Protein AF-B3SFD5-F1 (afdb_monomer_lite)

Foldseek 3Di:
DPPPDDDLVVVQVVCLLDLVSLLLLQLLLVPDPQPPDLDQDLASSVSDVSCDDVVVVVSVVVPVLPDDDQPDDLVLQLQLQLQLQLQLLQCVDPPFDDHSRSSSVLSNLLCVCVRPVHDSLVSPVSGSHDPQSVCCNPVCDDPSSLSSVLLVCVVVVVLVVNVVSCVVRVHDSVSSNVSSVVSSVVSVVSSVVVVVCVVCCVVVVVVPPPPQDPLSVLLVLLLLLLVVCVVPFDAEEEEQAQALLSLVNVVSQPVSDPPDDRPYAYEYLCLVDDDPLSVVVVVCVCVVRVGHYHYWFQPVCVVVVPDCVPPNPPVSCCRSPVVRVQVVCVVRVHQEYEDSDEQQPDVVSVPPDQKFKAALSRDGDPVPDDDCDSSDDDSDDDPSIHIYGHSNHVPDPVSSVVCCVVVVGDHRCVVPDDPDD

Organism: Trichoplax adhaerens (NCBI:txid10228)

Structure (mmCIF, N/CA/C/O backbone):
data_AF-B3SFD5-F1
#
_entry.id   AF-B3SFD5-F1
#
loop_
_atom_site.group_PDB
_atom_site.id
_atom_site.type_symbol
_atom_site.label_atom_id
_atom_site.label_alt_id
_atom_site.label_comp_id
_atom_site.label_asym_id
_atom_site.label_entity_id
_atom_site.label_seq_id
_atom_site.pdbx_PDB_ins_code
_atom_site.Cartn_x
_atom_site.Cartn_y
_atom_site.Cartn_z
_atom_site.occupancy
_atom_site.B_iso_or_equiv
_atom_site.auth_seq_id
_atom_site.auth_comp_id
_atom_site.auth_asym_id
_atom_site.auth_atom_id
_atom_site.pdbx_PDB_model_num
ATOM 1 N N . MET A 1 1 ? 2.241 -30.646 14.252 1.00 36.03 1 MET A N 1
ATOM 2 C CA . MET A 1 1 ? 1.711 -30.114 15.526 1.00 36.03 1 MET A CA 1
ATOM 3 C C . MET A 1 1 ? 0.442 -29.367 15.177 1.00 36.03 1 MET A C 1
ATOM 5 O O . MET A 1 1 ? 0.505 -28.561 14.260 1.00 36.03 1 MET A O 1
ATOM 9 N N . ALA A 1 2 ? -0.698 -29.698 15.786 1.00 34.53 2 ALA A N 1
ATOM 10 C CA . ALA A 1 2 ? -1.913 -28.910 15.584 1.00 34.53 2 ALA A CA 1
ATOM 11 C C . ALA A 1 2 ? -1.623 -27.478 16.059 1.00 34.53 2 ALA A C 1
ATOM 13 O O . ALA A 1 2 ? -1.150 -27.308 17.182 1.00 34.53 2 ALA A O 1
ATOM 14 N N . GLU A 1 3 ? -1.797 -26.483 15.187 1.00 42.31 3 GL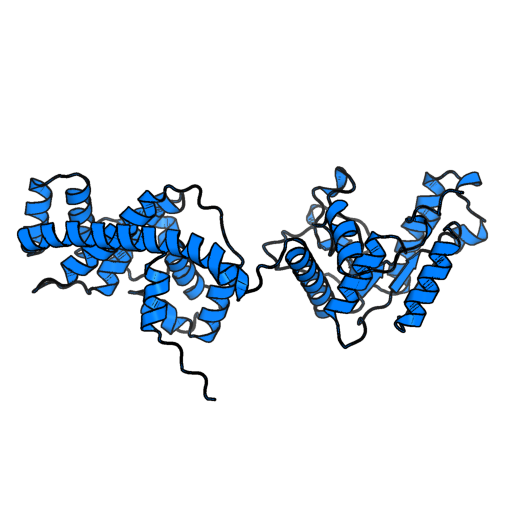U A N 1
ATOM 15 C CA . GLU A 1 3 ? -1.693 -25.078 15.587 1.00 42.31 3 GLU A CA 1
ATOM 16 C C . GLU A 1 3 ? -2.731 -24.827 16.687 1.00 42.31 3 GLU A C 1
ATOM 18 O O . GLU A 1 3 ? -3.916 -25.088 16.482 1.00 42.31 3 GLU A O 1
ATOM 23 N N . GLU A 1 4 ? -2.289 -24.377 17.865 1.00 54.84 4 GLU A N 1
ATOM 24 C CA . GLU A 1 4 ? -3.201 -23.972 18.936 1.00 54.84 4 GLU A CA 1
ATOM 25 C C . GLU A 1 4 ? -4.154 -22.895 18.407 1.00 54.84 4 GLU A C 1
ATOM 27 O O . GLU A 1 4 ? -3.719 -21.866 17.876 1.00 54.84 4 GLU A O 1
ATOM 32 N N . GLU A 1 5 ? -5.461 -23.130 18.544 1.00 55.16 5 GLU A N 1
ATOM 33 C CA . GLU A 1 5 ? -6.458 -22.161 18.108 1.00 55.16 5 GLU A CA 1
ATOM 34 C C . GLU A 1 5 ? -6.262 -20.816 18.834 1.00 55.16 5 GLU A C 1
ATOM 36 O O . GLU A 1 5 ? -6.089 -20.775 20.060 1.00 55.16 5 GLU A O 1
ATOM 41 N N . PRO A 1 6 ? -6.301 -19.683 18.112 1.00 64.62 6 PRO A N 1
ATOM 42 C CA . PRO A 1 6 ? -6.039 -18.384 18.715 1.00 64.62 6 PRO A CA 1
ATOM 43 C C . PRO A 1 6 ? -7.095 -18.013 19.763 1.00 64.62 6 PRO A C 1
ATOM 45 O O . PRO A 1 6 ? -8.298 -18.025 19.505 1.00 64.62 6 PRO A O 1
ATOM 48 N N . ASN A 1 7 ? -6.647 -17.606 20.953 1.00 77.69 7 ASN A N 1
ATOM 49 C CA . ASN A 1 7 ? -7.546 -17.215 22.037 1.00 77.69 7 ASN A CA 1
ATOM 50 C C . ASN A 1 7 ? -8.228 -15.867 21.737 1.00 77.69 7 ASN A C 1
ATOM 52 O O . ASN A 1 7 ? -7.632 -14.803 21.924 1.00 77.69 7 ASN A O 1
ATOM 56 N N . ILE A 1 8 ? -9.502 -15.919 21.337 1.00 73.81 8 ILE A N 1
ATOM 57 C CA . ILE A 1 8 ? -10.314 -14.746 20.975 1.00 73.81 8 ILE A CA 1
ATOM 58 C C . ILE A 1 8 ? -10.314 -13.684 22.079 1.00 73.81 8 ILE A C 1
ATOM 60 O O . ILE A 1 8 ? -10.147 -12.510 21.776 1.00 73.81 8 ILE A O 1
ATOM 64 N N . ASN A 1 9 ? -10.405 -14.064 23.359 1.00 70.81 9 ASN A N 1
ATOM 65 C CA . ASN A 1 9 ? -10.431 -13.091 24.457 1.00 70.81 9 ASN A CA 1
ATOM 66 C C . ASN A 1 9 ? -9.098 -12.331 24.595 1.00 70.81 9 ASN A C 1
ATOM 68 O O . ASN A 1 9 ? -9.096 -11.152 24.945 1.00 70.81 9 ASN A O 1
ATOM 72 N N . LYS A 1 10 ? -7.956 -12.980 24.316 1.00 71.44 10 LYS A N 1
ATOM 73 C CA . LYS A 1 10 ? -6.652 -12.292 24.274 1.00 71.44 10 LYS A CA 1
ATOM 74 C C . LYS A 1 10 ? -6.577 -11.316 23.099 1.00 71.44 10 LYS A C 1
ATOM 76 O O . LYS A 1 10 ? -5.997 -10.246 23.253 1.00 71.44 10 LYS A O 1
ATOM 81 N N . ILE A 1 11 ? -7.173 -11.668 21.959 1.00 72.44 11 ILE A N 1
ATOM 82 C CA . ILE A 1 11 ? -7.193 -10.812 20.769 1.00 72.44 11 ILE A CA 1
ATOM 83 C C . ILE A 1 11 ? -8.120 -9.612 20.976 1.00 72.44 11 ILE A C 1
ATOM 85 O O . ILE A 1 11 ? -7.712 -8.491 20.698 1.00 72.44 11 ILE A O 1
ATOM 89 N N . THR A 1 12 ? -9.315 -9.810 21.541 1.00 72.50 12 THR A N 1
ATOM 90 C CA . THR A 1 12 ? -10.238 -8.719 21.898 1.00 72.50 12 THR A CA 1
ATOM 91 C C . THR A 1 12 ? -9.541 -7.671 22.762 1.00 72.50 12 THR A C 1
ATOM 93 O O . THR A 1 12 ? -9.537 -6.497 22.405 1.00 72.50 12 THR A O 1
ATOM 96 N N . ARG A 1 13 ? -8.831 -8.107 23.811 1.00 68.69 13 ARG A N 1
ATOM 97 C CA . ARG A 1 13 ? -8.058 -7.207 24.679 1.00 68.69 13 ARG A CA 1
ATOM 98 C C . ARG A 1 13 ? -6.981 -6.418 23.938 1.00 68.69 13 ARG A C 1
ATOM 100 O O . ARG A 1 13 ? -6.662 -5.317 24.358 1.00 68.69 13 ARG A O 1
ATOM 107 N N . ALA A 1 14 ? -6.392 -6.971 22.877 1.00 69.75 14 ALA A N 1
ATOM 108 C CA . ALA A 1 14 ? -5.379 -6.267 22.093 1.00 69.75 14 ALA A CA 1
ATOM 109 C C . ALA A 1 14 ? -5.982 -5.111 21.280 1.00 69.75 14 ALA A C 1
ATOM 111 O O . ALA A 1 14 ? -5.352 -4.065 21.164 1.00 69.75 14 ALA A O 1
ATOM 112 N N . PHE A 1 15 ? -7.204 -5.278 20.765 1.00 69.94 15 PHE A N 1
ATOM 113 C CA . PHE A 1 15 ? -7.929 -4.212 20.070 1.00 69.94 15 PHE A CA 1
ATOM 114 C C . PHE A 1 15 ? -8.454 -3.145 21.027 1.00 69.94 15 PHE A C 1
ATOM 116 O O . PHE A 1 15 ? -8.359 -1.963 20.720 1.00 69.94 15 PHE A O 1
ATOM 123 N N . GLU A 1 16 ? -8.925 -3.541 22.209 1.00 67.62 16 GLU A N 1
ATOM 124 C CA . GLU A 1 16 ? -9.436 -2.623 23.239 1.00 67.62 16 GLU A CA 1
ATOM 125 C C . GLU A 1 16 ? -8.374 -1.653 23.789 1.00 67.62 16 GLU A C 1
ATOM 127 O O . GLU A 1 16 ? -8.730 -0.654 24.404 1.00 67.62 16 GLU A O 1
ATOM 132 N N . ILE A 1 17 ? -7.082 -1.926 23.572 1.00 65.75 17 ILE A N 1
ATOM 133 C CA . ILE A 1 17 ? -5.972 -1.049 23.984 1.00 65.75 17 ILE A CA 1
ATOM 134 C C . ILE A 1 17 ? -5.769 0.119 23.001 1.00 65.75 17 ILE A C 1
ATOM 136 O O . ILE A 1 17 ? -5.216 1.146 23.387 1.00 65.75 17 ILE A O 1
ATOM 140 N N . ASP A 1 18 ? -6.216 -0.009 21.748 1.00 69.75 18 ASP A N 1
ATOM 141 C CA . ASP A 1 18 ? -6.012 0.998 20.704 1.00 69.75 18 ASP A CA 1
ATOM 142 C C . ASP A 1 18 ? -7.349 1.377 20.046 1.00 69.75 18 ASP A C 1
ATOM 144 O O . ASP A 1 18 ? -7.973 0.604 19.310 1.00 69.75 18 ASP A O 1
ATOM 148 N N . VAL A 1 19 ? -7.779 2.613 20.302 1.00 66.25 19 VAL A N 1
ATOM 149 C CA . VAL A 1 19 ? -9.047 3.170 19.808 1.00 66.25 19 VAL A CA 1
ATOM 150 C C . VAL A 1 19 ? -9.091 3.210 18.278 1.00 66.25 19 VAL A C 1
ATOM 152 O O . VAL A 1 19 ? -10.126 2.921 17.678 1.00 66.25 19 VAL A O 1
ATOM 155 N N . ASN A 1 20 ? -7.969 3.523 17.625 1.00 67.38 20 ASN A N 1
ATOM 156 C CA . ASN A 1 20 ? -7.878 3.617 16.169 1.00 67.38 20 ASN A CA 1
ATOM 157 C C . ASN A 1 20 ? -8.004 2.229 15.528 1.00 67.38 20 ASN A C 1
ATOM 159 O O . ASN A 1 20 ? -8.721 2.049 14.542 1.00 67.38 20 ASN A O 1
ATOM 163 N N . MET A 1 21 ? -7.350 1.229 16.120 1.00 71.81 21 MET A N 1
ATOM 164 C CA . MET A 1 21 ? -7.485 -0.172 15.717 1.00 71.81 21 MET A CA 1
ATOM 165 C C . MET A 1 21 ? -8.912 -0.684 15.932 1.00 71.81 21 MET A C 1
ATOM 167 O O . MET A 1 21 ? -9.460 -1.333 15.042 1.00 71.81 21 MET A O 1
ATOM 171 N N . SER A 1 22 ? -9.533 -0.354 17.069 1.00 70.06 22 SER A N 1
ATOM 172 C CA . SER A 1 22 ? -10.930 -0.692 17.366 1.00 70.06 22 SER A CA 1
ATOM 173 C C . SER A 1 22 ? -11.902 -0.075 16.358 1.00 70.06 22 SER A C 1
ATOM 175 O O . SER A 1 22 ? -12.746 -0.776 15.801 1.00 70.06 22 SER A O 1
ATOM 177 N N . PHE A 1 23 ? -11.754 1.215 16.049 1.00 69.19 23 PHE A N 1
ATOM 178 C CA . PHE A 1 23 ? -12.577 1.898 15.050 1.00 69.19 23 PHE A CA 1
ATOM 179 C C . PHE A 1 23 ? -12.425 1.275 13.657 1.00 69.19 23 PHE A C 1
ATOM 181 O O . PHE A 1 23 ? -13.413 0.979 12.981 1.00 69.19 23 PHE A O 1
ATOM 188 N N . LYS A 1 24 ? -11.186 1.021 13.223 1.00 74.06 24 LYS A N 1
ATOM 189 C CA . LYS A 1 24 ? -10.922 0.414 11.914 1.00 74.06 24 LYS A CA 1
ATOM 190 C C . LYS A 1 24 ? -11.427 -1.024 11.832 1.00 74.06 24 LYS A C 1
ATOM 192 O O . LYS A 1 24 ? -11.899 -1.412 10.769 1.00 74.06 24 LYS A O 1
ATOM 197 N N . LEU A 1 25 ? -11.392 -1.778 12.932 1.00 77.88 25 LEU A N 1
ATOM 198 C CA . LEU A 1 25 ? -11.943 -3.132 13.013 1.00 77.88 25 LEU A CA 1
ATOM 199 C C . LEU A 1 25 ? -13.455 -3.111 12.791 1.00 77.88 25 LEU A C 1
ATOM 201 O O . LEU A 1 25 ? -13.970 -3.882 11.985 1.00 77.88 25 LEU A O 1
ATOM 205 N N . LEU A 1 26 ? -14.153 -2.195 13.466 1.00 73.19 26 LEU A N 1
ATOM 206 C CA . LEU A 1 26 ? -15.598 -2.018 13.323 1.00 73.19 26 LEU A CA 1
ATOM 207 C C . LEU A 1 26 ? -15.975 -1.601 11.895 1.00 73.19 26 LEU A C 1
ATOM 209 O O . LEU A 1 26 ? -16.904 -2.158 11.316 1.00 73.19 26 LEU A O 1
ATOM 213 N N . LYS A 1 27 ? -15.208 -0.688 11.289 1.00 72.00 27 LYS A N 1
ATOM 214 C CA . LYS A 1 27 ? -15.386 -0.300 9.883 1.00 72.00 27 LYS A CA 1
ATOM 215 C C . LYS A 1 27 ? -15.110 -1.460 8.921 1.00 72.00 27 LYS A C 1
ATOM 217 O O . LYS A 1 27 ? -15.817 -1.629 7.931 1.00 72.00 27 LYS A O 1
ATOM 222 N N . TYR A 1 28 ? -14.083 -2.263 9.194 1.00 71.12 28 TYR A N 1
ATOM 223 C CA . TYR A 1 28 ? -13.723 -3.410 8.364 1.00 71.12 28 TYR A CA 1
ATOM 224 C C . TYR A 1 28 ? -14.789 -4.506 8.414 1.00 71.12 28 TYR A C 1
ATOM 226 O O . TYR A 1 28 ? -15.151 -5.049 7.370 1.00 71.12 28 TYR A O 1
ATOM 234 N N . ALA A 1 29 ? -15.376 -4.747 9.589 1.00 69.06 29 ALA A N 1
ATOM 235 C CA . ALA A 1 29 ? -16.509 -5.656 9.753 1.00 69.06 29 ALA A CA 1
ATOM 236 C C . ALA A 1 29 ? -17.723 -5.279 8.879 1.00 69.06 29 ALA A C 1
ATOM 238 O O . ALA A 1 29 ? -18.513 -6.149 8.524 1.00 69.06 29 ALA A O 1
ATOM 239 N N . GLN A 1 30 ? -17.837 -4.011 8.469 1.00 62.59 30 GLN A N 1
ATOM 240 C CA . GLN A 1 30 ? -18.889 -3.507 7.581 1.00 62.59 30 GLN A CA 1
ATOM 241 C C . GLN A 1 30 ? -18.529 -3.585 6.080 1.00 62.59 30 GLN A C 1
ATOM 243 O O . GLN A 1 30 ? -19.406 -3.490 5.219 1.00 62.59 30 GLN A O 1
ATOM 248 N N . SER A 1 31 ? -17.253 -3.761 5.719 1.00 58.38 31 SER A N 1
ATOM 249 C C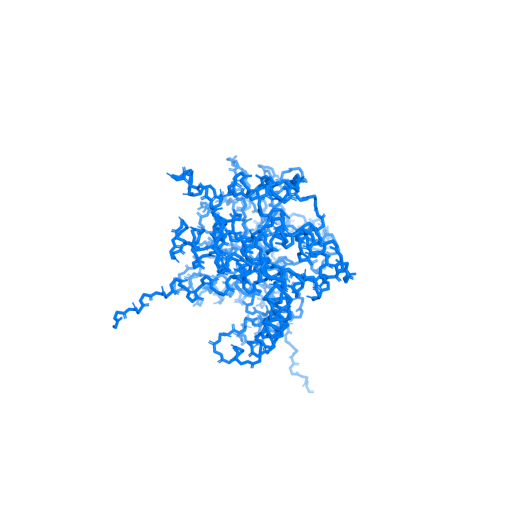A . SER A 1 31 ? -16.802 -3.687 4.322 1.00 58.38 31 SER A CA 1
ATOM 250 C C . SER A 1 31 ? -17.098 -4.956 3.495 1.00 58.38 31 SER A C 1
ATOM 252 O O . SER A 1 31 ? -16.297 -5.876 3.408 1.00 58.38 31 SER A O 1
ATOM 254 N N . SER A 1 32 ? -18.267 -4.966 2.842 1.00 45.06 32 SER A N 1
ATOM 255 C CA . SER A 1 32 ? -18.718 -5.684 1.619 1.00 45.06 32 SER A CA 1
ATOM 256 C C . SER A 1 32 ? -18.508 -7.200 1.406 1.00 45.06 32 SER A C 1
ATOM 258 O O . SER A 1 32 ? -19.175 -7.749 0.534 1.00 45.06 32 SER A O 1
ATOM 260 N N . LEU A 1 33 ? -17.706 -7.923 2.194 1.00 45.81 33 LEU A N 1
ATOM 261 C CA . LEU A 1 33 ? -17.631 -9.398 2.141 1.00 45.81 33 LEU A CA 1
ATOM 262 C C . LEU A 1 33 ? -18.583 -10.085 3.144 1.00 45.81 33 LEU A C 1
ATOM 264 O O . LEU A 1 33 ? -18.851 -11.279 3.026 1.00 45.81 33 LEU A O 1
ATOM 268 N N . PHE A 1 34 ? -19.145 -9.322 4.092 1.00 51.09 34 PHE A N 1
ATOM 269 C CA . PHE A 1 34 ? -19.838 -9.834 5.285 1.00 51.09 34 PHE A CA 1
ATOM 270 C C . PHE A 1 34 ? -21.301 -9.404 5.449 1.00 51.09 34 PHE A C 1
ATOM 272 O O . PHE A 1 34 ? -21.899 -9.641 6.497 1.00 51.09 34 PHE A O 1
ATOM 279 N N . ASN A 1 35 ? -21.943 -8.888 4.396 1.00 46.59 35 ASN A N 1
ATOM 280 C CA . ASN A 1 35 ? -23.381 -8.558 4.389 1.00 46.59 35 ASN A CA 1
ATOM 281 C C . ASN A 1 35 ? -24.331 -9.768 4.594 1.00 46.59 35 ASN A C 1
ATOM 283 O O . ASN A 1 35 ? -25.529 -9.663 4.342 1.00 46.59 35 ASN A O 1
ATOM 287 N N . ARG A 1 36 ? -23.837 -10.934 5.035 1.00 48.34 36 ARG A N 1
ATOM 288 C CA . ARG A 1 36 ? -24.657 -12.120 5.326 1.00 48.34 36 ARG A CA 1
ATOM 289 C C . ARG A 1 36 ? -25.304 -12.109 6.713 1.00 48.34 36 ARG A C 1
ATOM 291 O O . ARG A 1 36 ? -26.239 -12.873 6.923 1.00 48.34 36 ARG A O 1
ATOM 298 N N . THR A 1 37 ? -24.886 -11.233 7.624 1.00 46.75 37 THR A N 1
ATOM 299 C CA . THR A 1 37 ? -25.518 -11.085 8.945 1.00 46.75 37 THR A CA 1
ATOM 300 C C . THR A 1 37 ? -25.711 -9.610 9.269 1.00 46.75 37 THR A C 1
ATOM 302 O O . THR A 1 37 ? -24.750 -8.912 9.567 1.00 46.75 37 THR A O 1
ATOM 305 N N . GLN A 1 38 ? -26.965 -9.150 9.258 1.00 51.75 38 GLN A N 1
ATOM 306 C CA . GLN A 1 38 ? -27.419 -7.856 9.796 1.00 51.75 38 GLN A CA 1
ATOM 307 C C . GLN A 1 38 ? -27.277 -7.782 11.335 1.00 51.75 38 GLN A C 1
ATOM 309 O O . GLN A 1 38 ? -28.166 -7.289 12.021 1.00 51.75 38 GLN A O 1
ATOM 314 N N . GLN A 1 39 ? -26.226 -8.361 11.917 1.00 56.78 39 GLN A N 1
ATOM 315 C CA . GLN A 1 39 ? -26.063 -8.365 13.365 1.00 56.78 39 GLN A CA 1
ATOM 316 C C . GLN A 1 39 ? -25.435 -7.048 13.805 1.00 56.78 39 GLN A C 1
ATOM 318 O O . GLN A 1 39 ? -24.292 -6.748 13.466 1.00 56.78 39 GLN A O 1
ATOM 323 N N . GLU A 1 40 ? -26.207 -6.269 14.557 1.00 65.00 40 GLU A N 1
ATOM 324 C CA . GLU A 1 40 ? -25.713 -5.093 15.262 1.00 65.00 40 GLU A CA 1
ATOM 325 C C . GLU A 1 40 ? -24.570 -5.495 16.199 1.00 65.00 40 GLU A C 1
ATOM 327 O O . GLU A 1 40 ? -24.668 -6.467 16.954 1.00 65.00 40 GLU A O 1
ATOM 332 N N . ILE A 1 41 ? -23.470 -4.747 16.144 1.00 74.38 41 ILE A N 1
ATOM 333 C CA . ILE A 1 41 ? -22.309 -4.964 16.998 1.00 74.38 41 ILE A CA 1
ATOM 334 C C . ILE A 1 41 ? -22.464 -4.089 18.241 1.00 74.38 41 ILE A C 1
ATOM 336 O O . ILE A 1 41 ? -22.437 -2.859 18.183 1.00 74.38 41 ILE A O 1
ATOM 340 N N . SER A 1 42 ? -22.601 -4.743 19.389 1.00 74.38 42 SER A N 1
ATOM 341 C CA . SER A 1 42 ? -22.639 -4.117 20.712 1.00 74.38 42 SER A CA 1
ATOM 342 C C . SER A 1 42 ? -21.271 -4.149 21.405 1.00 74.38 42 SER A C 1
ATOM 344 O O . SER A 1 42 ? -21.049 -3.409 22.357 1.00 74.38 42 SER A O 1
ATOM 346 N N . ASN A 1 43 ? -20.328 -4.990 20.949 1.00 79.19 43 ASN A N 1
ATOM 347 C CA . ASN A 1 43 ? -18.978 -5.082 21.519 1.00 79.19 43 ASN A CA 1
ATOM 348 C C . ASN A 1 43 ? -17.893 -5.538 20.517 1.00 79.19 43 ASN A C 1
ATOM 350 O O . ASN A 1 43 ? -18.171 -6.188 19.512 1.00 79.19 43 ASN A O 1
ATOM 354 N N . ILE A 1 44 ? -16.619 -5.254 20.823 1.00 78.62 44 ILE A N 1
ATOM 355 C CA . ILE A 1 44 ? -15.460 -5.601 19.971 1.00 78.62 44 ILE A CA 1
ATOM 356 C C . ILE A 1 44 ? -15.351 -7.111 19.717 1.00 78.62 44 ILE A C 1
ATOM 358 O O . ILE A 1 44 ? -14.959 -7.544 18.633 1.00 78.62 44 ILE A O 1
ATOM 362 N N . LYS A 1 45 ? -15.733 -7.940 20.692 1.00 81.00 45 LYS A N 1
ATOM 363 C CA . LYS A 1 45 ? -15.714 -9.398 20.539 1.00 81.00 45 LYS A CA 1
ATOM 364 C C . LYS A 1 45 ? -16.680 -9.866 19.450 1.00 81.00 45 LYS A C 1
ATOM 366 O O . LYS A 1 45 ? -16.300 -10.719 18.656 1.00 81.00 45 LYS A O 1
ATOM 371 N N . GLN A 1 46 ? -17.882 -9.296 19.374 1.00 75.94 46 GLN A N 1
ATOM 372 C CA . GLN A 1 46 ? -18.836 -9.575 18.298 1.00 75.94 46 GLN A CA 1
ATOM 373 C C . GLN A 1 46 ? -18.272 -9.170 16.936 1.00 75.94 46 GLN A C 1
ATOM 375 O O . GLN A 1 46 ? -18.408 -9.946 15.999 1.00 75.94 46 GLN A O 1
ATOM 380 N N . ALA A 1 47 ? -17.563 -8.039 16.836 1.00 75.31 47 ALA A N 1
ATOM 381 C CA . ALA A 1 47 ? -16.890 -7.650 15.594 1.00 75.31 47 ALA A CA 1
ATOM 382 C C . ALA A 1 47 ? -15.857 -8.697 15.147 1.00 75.31 47 ALA A C 1
ATOM 384 O O . ALA A 1 47 ? -15.863 -9.120 13.995 1.00 75.31 47 ALA A O 1
ATOM 385 N N . ILE A 1 48 ? -15.010 -9.167 16.071 1.00 77.19 48 ILE A N 1
ATOM 386 C CA . ILE A 1 48 ? -13.989 -10.197 15.804 1.00 77.19 48 ILE A CA 1
ATOM 387 C C . ILE A 1 48 ? -14.629 -11.524 15.381 1.00 77.19 48 ILE A C 1
ATOM 389 O O . ILE A 1 48 ? -14.147 -12.184 14.461 1.00 77.19 48 ILE A O 1
ATOM 393 N N . VAL A 1 49 ? -15.706 -11.925 16.056 1.00 77.12 49 VAL A N 1
ATOM 394 C CA . VAL A 1 49 ? -16.432 -13.161 15.740 1.00 77.12 49 VAL A CA 1
ATOM 395 C C . VAL A 1 49 ? -17.131 -13.052 14.384 1.00 77.12 49 VAL A C 1
ATOM 397 O O . VAL A 1 49 ? -17.062 -13.999 13.608 1.00 77.12 49 VAL A O 1
ATOM 400 N N . ALA A 1 50 ? -17.741 -11.904 14.077 1.00 71.38 50 ALA A N 1
ATOM 401 C CA . ALA A 1 50 ? -18.455 -11.665 12.825 1.00 71.38 50 ALA A CA 1
ATOM 402 C C . ALA A 1 50 ? -17.535 -11.732 11.597 1.00 71.38 50 ALA A C 1
ATOM 404 O O . ALA A 1 50 ? -17.924 -12.299 10.578 1.00 71.38 50 ALA A O 1
ATOM 405 N N . ILE A 1 51 ? -16.309 -11.206 11.696 1.00 70.38 51 ILE A N 1
ATOM 406 C CA . ILE A 1 51 ? -15.327 -11.295 10.602 1.00 70.38 51 ILE A CA 1
ATOM 407 C C . ILE A 1 51 ? -14.603 -12.649 10.556 1.00 70.38 51 ILE A C 1
ATOM 409 O O . ILE A 1 51 ? -14.127 -13.073 9.506 1.00 70.38 51 ILE A O 1
ATOM 413 N N . GLY A 1 52 ? -14.501 -13.351 11.685 1.00 69.88 52 GLY A N 1
ATOM 414 C CA . GLY A 1 52 ? -13.777 -14.615 11.785 1.00 69.88 52 GLY A CA 1
ATOM 415 C C . GLY A 1 52 ? -12.247 -14.469 11.760 1.00 69.88 52 GLY A C 1
ATOM 416 O O . GLY A 1 52 ? -11.671 -13.455 11.367 1.00 69.88 52 GLY A O 1
ATOM 417 N N . LEU A 1 53 ? -11.553 -15.522 12.202 1.00 65.00 53 LEU A N 1
ATOM 418 C CA . LEU A 1 53 ? -10.101 -15.515 12.438 1.00 65.00 53 LEU A CA 1
ATOM 419 C C . LEU A 1 53 ? -9.254 -15.262 11.180 1.00 65.00 53 LEU A C 1
ATOM 421 O O . LEU A 1 53 ? -8.195 -14.642 11.270 1.00 65.00 53 LEU A O 1
ATOM 425 N N . GLN A 1 54 ? -9.701 -15.734 10.016 1.00 59.56 54 GLN A N 1
ATOM 426 C CA . GLN A 1 54 ? -8.964 -15.575 8.762 1.00 59.56 54 GLN A CA 1
ATOM 427 C C . GLN A 1 54 ? -8.976 -14.121 8.275 1.00 59.56 54 GLN A C 1
ATOM 429 O O . GLN A 1 54 ? -7.922 -13.579 7.934 1.00 59.56 54 GLN A O 1
ATOM 434 N N . GLU A 1 55 ? -10.134 -13.462 8.307 1.00 59.66 55 GLU A N 1
ATOM 435 C CA . GLU A 1 55 ? -10.237 -12.054 7.914 1.00 59.66 55 GLU A CA 1
ATOM 436 C C . GLU A 1 55 ? -9.716 -11.122 9.006 1.00 59.66 55 GLU A C 1
ATOM 438 O O . GLU A 1 55 ? -9.134 -10.093 8.688 1.00 59.66 55 GLU A O 1
ATOM 443 N N . LEU A 1 56 ? -9.781 -11.513 10.282 1.00 66.50 56 LEU A N 1
ATOM 444 C CA . LEU A 1 56 ? -9.075 -10.809 11.352 1.00 66.50 56 LEU A CA 1
ATOM 445 C C . LEU A 1 56 ? -7.560 -10.777 11.111 1.00 66.50 56 LEU A C 1
ATOM 447 O O . LEU A 1 56 ? -6.936 -9.735 11.291 1.00 66.50 56 LEU A O 1
ATOM 451 N N . ARG A 1 57 ? -6.957 -11.895 10.675 1.00 59.56 57 ARG A N 1
ATOM 452 C CA . ARG A 1 57 ? -5.531 -11.932 10.306 1.00 59.56 57 ARG A CA 1
ATOM 453 C C . ARG A 1 57 ? -5.241 -10.972 9.149 1.00 59.56 57 ARG A C 1
ATOM 455 O O . ARG A 1 57 ? -4.293 -10.200 9.246 1.00 59.56 57 ARG A O 1
ATOM 462 N N . ARG A 1 58 ? -6.078 -10.959 8.104 1.00 54.06 58 ARG A N 1
ATOM 463 C CA . ARG A 1 58 ? -5.944 -10.021 6.971 1.00 54.06 58 ARG A CA 1
ATOM 464 C C . ARG A 1 58 ? -6.107 -8.569 7.400 1.00 54.06 58 ARG A C 1
ATOM 466 O O . ARG A 1 58 ? -5.308 -7.733 6.994 1.00 54.06 58 ARG A O 1
ATOM 473 N N . PHE A 1 59 ? -7.082 -8.283 8.254 1.00 61.47 59 PHE A N 1
ATOM 474 C CA . PHE A 1 59 ? -7.309 -6.965 8.826 1.00 61.47 59 PHE A CA 1
ATOM 475 C C . PHE A 1 59 ? -6.103 -6.489 9.636 1.00 61.47 59 PHE A C 1
ATOM 477 O O . PHE A 1 59 ? -5.612 -5.391 9.405 1.00 61.47 59 PHE A O 1
ATOM 484 N N . VAL A 1 60 ? -5.566 -7.326 10.527 1.00 55.66 60 VAL A N 1
ATOM 485 C CA . VAL A 1 60 ? -4.344 -7.011 11.280 1.00 55.66 60 VAL A CA 1
ATOM 486 C C . VAL A 1 60 ? -3.178 -6.745 10.321 1.00 55.66 60 VAL A C 1
ATOM 488 O O . VAL A 1 60 ? -2.495 -5.738 10.472 1.00 55.66 60 VAL A O 1
ATOM 491 N N . SER A 1 61 ? -2.977 -7.567 9.287 1.00 45.34 61 SER A N 1
ATOM 492 C CA . SER A 1 61 ? -1.938 -7.332 8.270 1.00 45.34 61 SER A CA 1
ATOM 493 C C . SER A 1 61 ? -2.134 -6.017 7.493 1.00 45.34 61 SER A C 1
ATOM 495 O O . SER A 1 61 ? -1.175 -5.275 7.281 1.00 45.34 61 SER A O 1
ATOM 497 N N . LEU A 1 62 ? -3.372 -5.677 7.125 1.00 46.84 62 LEU A N 1
ATOM 498 C CA . LEU A 1 62 ? -3.755 -4.391 6.522 1.00 46.84 62 LEU A CA 1
ATOM 499 C C . LEU A 1 62 ? -3.499 -3.210 7.471 1.00 46.84 62 LEU A C 1
ATOM 501 O O . LEU A 1 62 ? -3.059 -2.145 7.056 1.00 46.84 62 LEU A O 1
ATOM 505 N N . MET A 1 63 ? -3.722 -3.403 8.765 1.00 51.09 63 MET A N 1
ATOM 506 C CA . MET A 1 63 ? -3.480 -2.393 9.788 1.00 51.09 63 MET A CA 1
ATOM 507 C C . MET A 1 63 ? -1.996 -2.135 10.043 1.00 51.09 63 MET A C 1
ATOM 509 O O . MET A 1 63 ? -1.597 -0.986 10.228 1.00 51.09 63 MET A O 1
ATOM 513 N N . PHE A 1 64 ? -1.175 -3.186 10.010 1.00 48.50 64 PHE A N 1
ATOM 514 C CA . PHE A 1 64 ? 0.280 -3.075 10.125 1.00 48.50 64 PHE A CA 1
ATOM 515 C C . PHE A 1 64 ? 0.917 -2.393 8.912 1.00 48.50 64 PHE A C 1
ATOM 517 O O . PHE A 1 64 ? 1.920 -1.702 9.067 1.00 48.50 64 PHE A O 1
ATOM 524 N N . THR A 1 65 ? 0.335 -2.559 7.722 1.00 35.91 65 THR A N 1
ATOM 525 C CA . THR A 1 65 ? 0.785 -1.876 6.498 1.00 35.91 65 THR A CA 1
ATOM 526 C C . THR A 1 65 ? 0.285 -0.430 6.428 1.00 35.91 65 THR A C 1
ATOM 528 O O . THR A 1 65 ? 0.991 0.441 5.929 1.00 35.91 65 THR A O 1
ATOM 531 N N . ALA A 1 66 ? -0.886 -0.140 7.002 1.00 34.75 66 ALA A N 1
ATOM 532 C CA . ALA A 1 66 ? -1.505 1.183 7.026 1.00 34.75 66 ALA A CA 1
ATOM 533 C C . ALA A 1 66 ? -1.123 2.045 8.250 1.00 34.75 66 ALA A C 1
ATOM 535 O O . ALA A 1 66 ? -1.970 2.785 8.757 1.00 34.75 66 ALA A O 1
ATOM 536 N N . GLN A 1 67 ? 0.115 1.970 8.758 1.00 40.06 67 GLN A N 1
ATOM 537 C CA . GLN A 1 67 ? 0.551 2.846 9.856 1.00 40.06 67 GLN A CA 1
ATOM 538 C C . GLN A 1 67 ? 0.385 4.324 9.462 1.00 40.06 67 GLN A C 1
ATOM 540 O O . GLN A 1 67 ? 1.075 4.831 8.579 1.00 40.06 67 GLN A O 1
ATOM 545 N N . PHE A 1 68 ? -0.536 5.023 10.127 1.00 41.28 68 PHE A N 1
ATOM 546 C CA . PHE A 1 68 ? -0.735 6.461 9.963 1.00 41.28 68 PHE A CA 1
ATOM 547 C C . PHE A 1 68 ? -0.005 7.221 11.069 1.00 41.28 68 PHE A C 1
ATOM 549 O O . PHE A 1 68 ? -0.029 6.816 12.231 1.00 41.28 68 PHE A O 1
ATOM 556 N N . LYS A 1 69 ? 0.589 8.359 10.693 1.00 39.59 69 LYS A N 1
ATOM 557 C CA . LYS A 1 69 ? 1.003 9.433 11.603 1.00 39.59 69 LYS A CA 1
ATOM 558 C C . LYS A 1 69 ? -0.127 9.757 12.584 1.00 39.59 69 LYS A C 1
ATOM 560 O O . LYS A 1 69 ? -1.211 10.149 12.160 1.00 39.59 69 LYS A O 1
ATOM 565 N N . THR A 1 70 ? 0.144 9.655 13.877 1.00 51.50 70 THR A N 1
ATOM 566 C CA . THR A 1 70 ? -0.708 10.200 14.937 1.00 51.50 70 THR A CA 1
ATOM 567 C C . THR A 1 70 ? -0.107 11.519 15.414 1.00 51.50 70 THR A C 1
ATOM 569 O O . THR A 1 70 ? 0.678 11.529 16.353 1.00 51.50 70 THR A O 1
ATOM 572 N N . ASP A 1 71 ? -0.482 12.636 14.784 1.00 59.19 71 ASP A N 1
ATOM 573 C CA . ASP A 1 71 ? -0.208 13.994 15.305 1.00 59.19 71 ASP A CA 1
ATOM 574 C C . ASP A 1 71 ? -1.163 14.370 16.467 1.00 59.19 71 ASP A C 1
ATOM 576 O O . ASP A 1 71 ? -1.239 15.522 16.890 1.00 59.19 71 ASP A O 1
ATOM 580 N N . LYS A 1 72 ? -1.929 13.405 16.997 1.00 69.19 72 LYS A N 1
ATOM 581 C CA . LYS A 1 72 ? -2.877 13.608 18.095 1.00 69.19 72 LYS A CA 1
ATOM 582 C C . LYS A 1 72 ? -2.191 13.445 19.453 1.00 69.19 72 LYS A C 1
ATOM 584 O O . LYS A 1 72 ? -1.402 12.513 19.614 1.00 69.19 72 LYS A O 1
ATOM 589 N N . PRO A 1 73 ? -2.509 14.297 20.446 1.00 74.56 73 PRO A N 1
ATOM 590 C CA . PRO A 1 73 ? -1.968 14.156 21.790 1.00 74.56 73 PRO A CA 1
ATOM 591 C C . PRO A 1 73 ? -2.245 12.766 22.364 1.00 74.56 73 PRO A C 1
ATOM 593 O O . PRO A 1 73 ? -3.379 12.286 22.322 1.00 74.56 73 PRO A O 1
ATOM 596 N N . HIS A 1 74 ? -1.217 12.152 22.950 1.00 68.94 74 HIS A N 1
ATOM 597 C CA . HIS A 1 74 ? -1.325 10.863 23.638 1.00 68.94 74 HIS A CA 1
ATOM 598 C C . HIS A 1 74 ? -2.439 10.865 24.698 1.00 68.94 74 HIS A C 1
ATOM 600 O O . HIS A 1 74 ? -3.168 9.883 24.838 1.00 68.94 74 HIS A O 1
ATOM 606 N N . GLU A 1 75 ? -2.636 12.012 25.350 1.00 80.31 75 GLU A N 1
ATOM 607 C CA . GLU A 1 75 ? -3.663 12.231 26.367 1.00 80.31 75 GLU A CA 1
ATOM 608 C C . GLU A 1 75 ? -5.085 11.931 25.872 1.00 80.31 75 GLU A C 1
ATOM 610 O O . GLU A 1 75 ? -5.893 11.399 26.623 1.00 80.31 75 GLU A O 1
ATOM 615 N N . LEU A 1 76 ? -5.395 12.153 24.587 1.00 78.56 76 LEU A N 1
ATOM 616 C CA . LEU A 1 76 ? -6.712 11.797 24.037 1.00 78.56 76 LEU A CA 1
ATOM 617 C C . LEU A 1 76 ? -6.970 10.284 24.086 1.00 78.56 76 LEU A C 1
ATOM 619 O O . LEU A 1 76 ? -8.106 9.850 24.278 1.00 78.56 76 LEU A O 1
ATOM 623 N N . THR A 1 77 ? -5.916 9.478 23.943 1.00 73.69 77 THR A N 1
ATOM 624 C CA . THR A 1 77 ? -6.007 8.014 24.046 1.00 73.69 77 THR A CA 1
ATOM 625 C C . THR A 1 77 ? -6.183 7.588 25.500 1.00 73.69 77 THR A C 1
ATOM 627 O O . THR A 1 77 ? -7.043 6.758 25.787 1.00 73.69 77 THR A O 1
ATOM 630 N N . VAL A 1 78 ? -5.423 8.193 26.421 1.00 77.62 78 VAL A N 1
ATOM 631 C CA . VAL A 1 78 ? -5.553 7.957 27.871 1.00 77.62 78 VAL A CA 1
ATOM 632 C C . VAL A 1 78 ? -6.968 8.296 28.341 1.00 77.62 78 VAL A C 1
ATOM 634 O O . VAL A 1 78 ? -7.610 7.484 29.006 1.00 77.62 78 VAL A O 1
ATOM 637 N N . MET A 1 79 ? -7.500 9.451 27.937 1.00 83.94 79 MET A N 1
ATOM 638 C CA . MET A 1 79 ? -8.861 9.874 28.268 1.00 83.94 79 MET A CA 1
ATOM 639 C C . MET A 1 79 ? -9.921 8.921 27.702 1.00 83.94 79 MET A C 1
ATOM 641 O O . MET A 1 79 ? -10.822 8.508 28.428 1.00 83.94 79 MET A O 1
ATOM 645 N N . SER A 1 80 ? -9.813 8.513 26.433 1.00 84.19 80 SER A N 1
ATOM 646 C CA . SER A 1 80 ? -10.751 7.552 25.827 1.00 84.19 80 SER A CA 1
ATOM 647 C C . SER A 1 80 ? -10.756 6.208 26.574 1.00 84.19 80 SER A C 1
ATOM 649 O O . SER A 1 80 ? -11.823 5.691 26.917 1.00 84.19 80 SER A O 1
ATOM 651 N N . LEU A 1 81 ? -9.576 5.679 26.912 1.00 78.38 81 LEU A N 1
ATOM 652 C CA . LEU A 1 81 ? -9.429 4.442 27.685 1.00 78.38 81 LEU A CA 1
ATOM 653 C C . LEU A 1 81 ? -9.957 4.578 29.120 1.00 78.38 81 LEU A C 1
ATOM 655 O O . LEU A 1 81 ? -10.584 3.650 29.632 1.00 78.38 81 LEU A O 1
ATOM 659 N N . THR A 1 82 ? -9.752 5.739 29.746 1.00 85.62 82 THR A N 1
ATOM 660 C CA . THR A 1 82 ? -10.277 6.054 31.083 1.00 85.62 82 THR A CA 1
ATOM 661 C C . THR A 1 82 ? -11.803 6.030 31.057 1.00 85.62 82 THR A C 1
ATOM 663 O O . THR A 1 82 ? -12.423 5.349 31.872 1.00 85.62 82 THR A O 1
ATOM 666 N N . ARG A 1 83 ? -12.429 6.684 30.069 1.00 93.12 83 ARG A N 1
ATOM 667 C CA . ARG A 1 83 ? -13.888 6.671 29.894 1.00 93.12 83 ARG A CA 1
ATOM 668 C C . ARG A 1 83 ? -14.431 5.274 29.629 1.00 93.12 83 ARG A C 1
ATOM 670 O O . ARG A 1 83 ? -15.435 4.903 30.235 1.00 93.12 83 ARG A O 1
ATOM 677 N N . ALA A 1 84 ? -13.768 4.493 28.776 1.00 82.56 84 ALA A N 1
ATOM 678 C CA . ALA A 1 84 ? -14.135 3.104 28.500 1.00 82.56 84 ALA A CA 1
ATOM 679 C C . ALA A 1 84 ? -14.141 2.263 29.782 1.00 82.56 84 ALA A C 1
ATOM 681 O O . ALA A 1 84 ? -15.152 1.648 30.133 1.00 82.56 84 ALA A O 1
ATOM 682 N N . ARG A 1 85 ? -13.031 2.289 30.528 1.00 86.56 85 ARG A N 1
ATOM 683 C CA . ARG A 1 85 ? -12.881 1.491 31.743 1.00 86.56 85 ARG A CA 1
ATOM 684 C C . ARG A 1 85 ? -13.807 1.953 32.864 1.00 86.56 85 ARG A C 1
ATOM 686 O O . ARG A 1 85 ? -14.381 1.114 33.550 1.00 86.56 85 ARG A O 1
ATOM 693 N N . PHE A 1 86 ? -13.991 3.259 33.027 1.00 94.38 86 PHE A N 1
ATOM 694 C CA . PHE A 1 86 ? -14.916 3.800 34.014 1.00 94.38 86 PHE A CA 1
ATOM 695 C C . PHE A 1 86 ? -16.351 3.347 33.740 1.00 94.38 86 PHE A C 1
ATOM 697 O O . PHE A 1 86 ? -16.993 2.794 34.629 1.00 94.38 86 PHE A O 1
ATOM 704 N N . CYS A 1 87 ? -16.839 3.501 32.504 1.00 93.06 87 CYS A N 1
ATOM 705 C CA . CYS A 1 87 ? -18.193 3.083 32.137 1.00 93.06 87 CYS A CA 1
ATOM 706 C C . CYS A 1 87 ? -18.402 1.573 32.357 1.00 93.06 87 CYS A C 1
ATOM 708 O O . CYS A 1 87 ? -19.445 1.163 32.867 1.00 93.06 87 CYS A O 1
ATOM 710 N N . GLU A 1 88 ? -17.401 0.746 32.036 1.00 88.69 88 GLU A N 1
ATOM 711 C CA . GLU A 1 88 ? -17.414 -0.695 32.317 1.00 88.69 88 GLU A CA 1
ATOM 712 C C . GLU A 1 88 ? -17.507 -1.004 33.824 1.00 88.69 88 GLU A C 1
ATOM 714 O O . GLU A 1 88 ? -18.273 -1.883 34.229 1.00 88.69 88 GLU A O 1
ATOM 719 N N . SER A 1 89 ? -16.749 -0.285 34.659 1.00 91.81 89 SER A N 1
ATOM 720 C CA . SER A 1 89 ? -16.770 -0.442 36.119 1.00 91.81 89 SER A CA 1
ATOM 721 C C . SER A 1 89 ? -18.110 -0.027 36.721 1.00 91.81 89 SER A C 1
ATOM 723 O O . SER A 1 89 ? -18.637 -0.744 37.572 1.00 91.81 89 SER A O 1
ATOM 725 N N . ILE A 1 90 ? -18.712 1.064 36.235 1.00 95.50 90 ILE A N 1
ATOM 726 C CA . ILE A 1 90 ? -20.058 1.472 36.651 1.00 95.50 90 ILE A CA 1
ATOM 727 C C . ILE A 1 90 ? -21.066 0.387 36.290 1.00 95.50 90 ILE A C 1
ATOM 729 O O . ILE A 1 90 ? -21.776 -0.075 37.176 1.00 95.50 90 ILE A O 1
ATOM 733 N N . ALA A 1 91 ? -21.053 -0.117 35.052 1.00 92.25 91 ALA A N 1
ATOM 734 C CA . ALA A 1 91 ? -21.906 -1.227 34.615 1.00 92.25 91 ALA A CA 1
ATOM 735 C C . ALA A 1 91 ? -21.718 -2.519 35.438 1.00 92.25 91 ALA A C 1
ATOM 737 O O . ALA A 1 91 ? -22.579 -3.398 35.436 1.00 92.25 91 ALA A O 1
ATOM 738 N N . ALA A 1 92 ? -20.584 -2.669 36.129 1.00 90.69 92 ALA A N 1
ATOM 739 C CA . ALA A 1 92 ? -20.308 -3.802 37.003 1.00 90.69 92 ALA A CA 1
ATOM 740 C C . ALA A 1 92 ? -20.883 -3.670 38.416 1.00 90.69 92 ALA A C 1
ATOM 742 O O . ALA A 1 92 ? -20.872 -4.663 39.152 1.00 90.69 92 ALA A O 1
ATOM 743 N N . LEU A 1 93 ? -21.382 -2.493 38.797 1.00 91.19 93 LEU A N 1
ATOM 744 C CA . LEU A 1 93 ? -22.023 -2.291 40.087 1.00 91.19 93 LEU A CA 1
ATOM 745 C C . LEU A 1 93 ? -23.367 -3.041 40.167 1.00 91.19 93 LEU A C 1
ATOM 747 O O . LEU A 1 93 ? -24.049 -3.231 39.155 1.00 91.19 93 LEU A O 1
ATOM 751 N N . PRO A 1 94 ? -23.782 -3.476 41.370 1.00 88.12 94 PRO A N 1
ATOM 752 C CA . PRO A 1 94 ? -25.067 -4.142 41.550 1.00 88.12 94 PRO A CA 1
ATOM 753 C C . PRO A 1 94 ? -26.244 -3.278 41.073 1.00 88.12 94 PRO A C 1
ATOM 755 O O . PRO A 1 94 ? -26.304 -2.087 41.363 1.00 88.12 94 PRO A O 1
ATOM 758 N N . GLY A 1 95 ? -27.203 -3.892 40.375 1.00 85.75 95 GLY A N 1
ATOM 759 C CA . GLY A 1 95 ? -28.447 -3.232 39.951 1.00 85.75 95 GLY A CA 1
ATOM 760 C C . GLY A 1 95 ? -28.372 -2.460 38.631 1.00 85.75 95 GLY A C 1
ATOM 761 O O . GLY A 1 95 ? -29.393 -1.933 38.186 1.00 85.75 95 GLY A O 1
ATOM 762 N N . GLN A 1 96 ? -27.209 -2.423 37.976 1.00 91.88 96 GLN A N 1
ATOM 763 C CA . GLN A 1 96 ? -27.074 -1.797 36.665 1.00 91.88 96 GLN A CA 1
ATOM 764 C C . GLN A 1 96 ? -27.705 -2.634 35.549 1.00 91.88 96 GLN A C 1
ATOM 766 O O . GLN A 1 96 ? -27.673 -3.864 35.565 1.00 91.88 96 GLN A O 1
ATOM 771 N N . LYS A 1 97 ? -28.300 -1.940 34.571 1.00 88.81 97 LYS A N 1
ATOM 772 C CA . LYS A 1 97 ? -29.020 -2.551 33.437 1.00 88.81 97 LYS A CA 1
ATOM 773 C C . LYS A 1 97 ? -28.215 -2.575 32.138 1.00 88.81 97 LYS A C 1
ATOM 775 O O . LYS A 1 97 ? -28.601 -3.272 31.206 1.00 88.81 97 LYS A O 1
ATOM 780 N N . VAL A 1 98 ? -27.144 -1.790 32.058 1.00 89.94 98 VAL A N 1
ATOM 781 C CA . VAL A 1 98 ? -26.266 -1.727 30.887 1.00 89.94 98 VAL A CA 1
ATOM 782 C C . VAL A 1 98 ? -25.236 -2.845 31.000 1.00 89.94 98 VAL A C 1
ATOM 784 O O . VAL A 1 98 ? -24.654 -3.041 32.065 1.00 89.94 98 VAL A O 1
ATOM 787 N N . ASP A 1 99 ? -24.998 -3.588 29.921 1.00 86.81 99 ASP A N 1
ATOM 788 C CA . ASP A 1 99 ? -23.957 -4.609 29.928 1.00 86.81 99 ASP A CA 1
ATOM 789 C C . ASP A 1 99 ? -22.554 -3.978 29.911 1.00 86.81 99 ASP A C 1
ATOM 791 O O . ASP A 1 99 ? -22.312 -2.933 29.303 1.00 86.81 99 ASP A O 1
ATOM 795 N N . LYS A 1 100 ? -21.605 -4.647 30.572 1.00 83.75 100 LYS A N 1
ATOM 796 C CA . LYS A 1 100 ? -20.225 -4.165 30.735 1.00 83.75 100 LYS A CA 1
ATOM 797 C C . LYS A 1 100 ? -19.542 -3.857 29.405 1.00 83.75 100 LYS A C 1
ATOM 799 O O . LYS A 1 100 ? -18.832 -2.864 29.295 1.00 83.75 100 LYS A O 1
ATOM 804 N N . SER A 1 101 ? -19.753 -4.700 28.397 1.00 70.69 101 SER A N 1
ATOM 805 C CA . SER A 1 101 ? -19.051 -4.591 27.120 1.00 70.69 101 SER A CA 1
ATOM 806 C C . SER A 1 101 ? -19.561 -3.422 26.278 1.00 70.69 101 SER A C 1
ATOM 808 O O . SER A 1 101 ? -18.748 -2.703 25.700 1.00 70.69 101 SER A O 1
ATOM 810 N N . SER A 1 102 ? -20.870 -3.175 26.256 1.00 79.88 102 SER A N 1
ATOM 811 C CA . SER A 1 102 ? -21.434 -1.991 25.602 1.00 79.88 102 SER A CA 1
ATOM 812 C C . SER A 1 102 ? -21.079 -0.708 26.353 1.00 79.88 102 SER A C 1
ATOM 814 O O . SER A 1 102 ? -20.785 0.305 25.721 1.00 79.88 102 SER A O 1
ATOM 816 N N . ALA A 1 103 ? -21.038 -0.745 27.691 1.00 88.00 103 ALA A N 1
ATOM 817 C CA . ALA A 1 103 ? -20.571 0.383 28.497 1.00 88.00 103 ALA A CA 1
ATOM 818 C C . ALA A 1 103 ? -19.088 0.707 28.232 1.00 88.00 103 ALA A C 1
ATOM 820 O O . ALA A 1 103 ? -18.716 1.872 28.111 1.00 88.00 103 ALA A O 1
ATOM 821 N N . PHE A 1 104 ? -18.244 -0.311 28.060 1.00 83.19 104 PHE A N 1
ATOM 822 C CA . PHE A 1 104 ? -16.860 -0.110 27.640 1.00 83.19 104 PHE A CA 1
ATOM 823 C C . PHE A 1 104 ? -16.782 0.539 26.251 1.00 83.19 104 PHE A C 1
ATOM 825 O O . PHE A 1 104 ? -16.097 1.546 26.067 1.00 83.19 104 PHE A O 1
ATOM 832 N N . LEU A 1 105 ? -17.520 -0.004 25.275 1.00 74.31 105 LEU A N 1
ATOM 833 C CA . LEU A 1 105 ? -17.497 0.473 23.892 1.00 74.31 105 LEU A CA 1
ATOM 834 C C . LEU A 1 105 ? -17.998 1.920 23.760 1.00 74.31 105 LEU A C 1
ATOM 836 O O . LEU A 1 105 ? -17.384 2.710 23.043 1.00 74.31 105 LEU A O 1
ATOM 840 N N . VAL A 1 106 ? -19.073 2.290 24.466 1.00 87.94 106 VAL A N 1
ATOM 841 C CA . VAL A 1 106 ? -19.595 3.665 24.435 1.00 87.94 106 VAL A CA 1
ATOM 842 C C . VAL A 1 106 ? -18.588 4.652 25.043 1.00 87.94 106 VAL A C 1
ATOM 844 O O . VAL A 1 106 ? -18.377 5.729 24.492 1.00 87.94 106 VAL A O 1
ATOM 847 N N . GLY A 1 107 ? -17.892 4.271 26.122 1.00 85.81 107 GLY A N 1
ATOM 848 C CA . GLY A 1 107 ? -16.834 5.094 26.710 1.00 85.81 107 GLY A CA 1
ATOM 849 C C . GLY A 1 107 ? -15.637 5.264 25.767 1.00 85.81 107 GLY A C 1
ATOM 850 O O . GLY A 1 107 ? -15.164 6.388 25.583 1.00 85.81 107 GLY A O 1
ATOM 851 N N . LEU A 1 108 ? -15.219 4.184 25.097 1.00 81.88 108 LEU A N 1
ATOM 852 C CA . LEU A 1 108 ? -14.108 4.173 24.138 1.00 81.88 108 LEU A CA 1
ATOM 853 C C . LEU A 1 108 ? -14.351 5.130 22.960 1.00 81.88 108 LEU A C 1
ATOM 855 O O . LEU A 1 108 ? -13.469 5.898 22.578 1.00 81.88 108 LEU A O 1
ATOM 859 N N . LEU A 1 109 ? -15.564 5.125 22.401 1.00 82.00 109 LEU A N 1
ATOM 860 C CA . LEU A 1 109 ? -15.918 5.933 21.228 1.00 82.00 109 LEU A CA 1
ATOM 861 C C . LEU A 1 109 ? -16.313 7.383 21.566 1.00 82.00 109 LEU A C 1
ATOM 863 O O . LEU A 1 109 ? -16.518 8.188 20.662 1.00 82.00 109 LEU A O 1
ATOM 867 N N . SER A 1 110 ? -16.384 7.752 22.847 1.00 91.12 110 SER A N 1
ATOM 868 C CA . SER A 1 110 ? -16.884 9.063 23.302 1.00 91.12 110 SER A CA 1
ATOM 869 C C . SER A 1 110 ? -16.000 10.281 22.983 1.00 91.12 110 SER A C 1
ATOM 871 O O . SER A 1 110 ? -16.388 11.407 23.303 1.00 91.12 110 SER A O 1
ATOM 873 N N . LEU A 1 111 ? -14.809 10.054 22.422 1.00 86.56 111 LEU A N 1
ATOM 874 C CA . LEU A 1 111 ? -13.854 11.076 21.965 1.00 86.56 111 LEU A CA 1
ATOM 875 C C . LEU A 1 111 ? -13.438 10.863 20.500 1.00 86.56 111 LEU A C 1
ATOM 877 O O . LEU A 1 111 ? -12.422 11.394 20.051 1.00 86.56 111 LEU A O 1
ATOM 881 N N . LEU A 1 112 ? -14.176 10.030 19.761 1.00 79.62 112 LEU A N 1
ATOM 882 C CA . LEU A 1 112 ? -13.800 9.616 18.411 1.00 79.62 112 LEU A CA 1
ATOM 883 C C . LEU A 1 112 ? -13.732 10.799 17.427 1.00 79.62 112 LEU A C 1
ATOM 885 O O . LEU A 1 112 ? -12.858 10.830 16.564 1.00 79.62 112 LEU A O 1
ATOM 889 N N . ASP A 1 113 ? -14.612 11.780 17.597 1.00 78.69 113 ASP A N 1
ATOM 890 C CA . ASP A 1 113 ? -14.632 13.058 16.883 1.00 78.69 113 ASP A CA 1
ATOM 891 C C . ASP A 1 113 ? -13.326 13.846 17.071 1.00 78.69 113 ASP A C 1
ATOM 893 O O . ASP A 1 113 ? -12.672 14.222 16.096 1.00 78.69 113 ASP A O 1
ATOM 897 N N . ALA A 1 114 ? -12.872 14.002 18.319 1.00 81.50 114 ALA A N 1
ATOM 898 C CA . ALA A 1 114 ? -11.617 14.679 18.645 1.00 81.50 114 ALA A CA 1
ATOM 899 C C . ALA A 1 114 ? -10.382 13.924 18.114 1.00 81.50 114 ALA A C 1
ATOM 901 O O . ALA A 1 114 ? -9.367 14.534 17.751 1.00 81.50 114 ALA A O 1
ATOM 902 N N . MET A 1 115 ? -10.460 12.591 18.056 1.00 70.94 115 MET A N 1
ATOM 903 C CA . MET A 1 115 ? -9.384 11.739 17.546 1.00 70.94 115 MET A CA 1
ATOM 904 C C . MET A 1 115 ? -9.272 11.763 16.016 1.00 70.94 115 MET A C 1
ATOM 906 O O . MET A 1 115 ? -8.162 11.611 15.506 1.00 70.94 115 MET A O 1
ATOM 910 N N . LEU A 1 116 ? -10.381 11.951 15.290 1.00 70.31 116 LEU A N 1
ATOM 911 C CA . LEU A 1 116 ? -10.439 11.818 13.827 1.00 70.31 116 LEU A CA 1
ATOM 912 C C . LEU A 1 116 ? -10.756 13.117 13.064 1.00 70.31 116 LEU A C 1
ATOM 914 O O . LEU A 1 116 ? -10.825 13.068 11.838 1.00 70.31 116 LEU A O 1
ATOM 918 N N . ASP A 1 117 ? -10.911 14.253 13.753 1.00 74.69 117 ASP A N 1
ATOM 919 C CA . ASP A 1 117 ? -11.220 15.568 13.158 1.00 74.69 117 ASP A CA 1
ATOM 920 C C . ASP A 1 117 ? -12.453 15.546 12.239 1.00 74.69 117 ASP A C 1
ATOM 922 O O . ASP A 1 117 ? -12.462 16.128 11.153 1.00 74.69 117 ASP A O 1
ATOM 926 N N . ALA A 1 118 ? -13.504 14.849 12.670 1.00 74.69 118 ALA A N 1
ATOM 927 C CA . ALA A 1 118 ? -14.774 14.751 11.958 1.00 74.69 118 ALA A CA 1
ATOM 928 C C . ALA A 1 118 ? -15.946 14.734 12.945 1.00 74.69 118 ALA A C 1
ATOM 930 O O . ALA A 1 118 ? -15.759 14.476 14.134 1.00 74.69 118 ALA A O 1
ATOM 931 N N . SER A 1 119 ? -17.155 15.008 12.454 1.00 85.56 119 SER A N 1
ATOM 932 C CA . SER A 1 119 ? -18.353 14.981 13.299 1.00 85.56 119 SER A CA 1
ATOM 933 C C . SER A 1 119 ? -18.633 13.567 13.822 1.00 85.56 119 SER A C 1
ATOM 935 O O . SER A 1 119 ? -18.441 12.576 13.107 1.00 85.56 119 SER A O 1
ATOM 937 N N . ILE A 1 120 ? -19.086 13.460 15.076 1.00 82.31 120 ILE A N 1
ATOM 938 C CA . ILE A 1 120 ? -19.398 12.163 15.690 1.00 82.31 120 ILE A CA 1
ATOM 939 C C . ILE A 1 120 ? -20.512 11.455 14.898 1.00 82.31 120 ILE A C 1
ATOM 941 O O . ILE A 1 120 ? -20.470 10.242 14.716 1.00 82.31 120 ILE A O 1
ATOM 945 N N . GLU A 1 121 ? -21.454 12.208 14.330 1.00 85.75 121 GLU A N 1
ATOM 946 C CA . GLU A 1 121 ? -22.548 11.712 13.499 1.00 85.75 121 GLU A CA 1
ATOM 947 C C . GLU A 1 121 ? -22.036 11.027 12.227 1.00 85.75 121 GLU A C 1
ATOM 949 O O . GLU A 1 121 ? -22.360 9.866 11.976 1.00 85.75 121 GLU A O 1
ATOM 954 N N . GLU A 1 122 ? -21.183 11.702 11.447 1.00 76.19 122 GLU A N 1
ATOM 955 C CA . GLU A 1 122 ? -20.626 11.148 10.203 1.00 76.19 122 GLU A CA 1
ATOM 956 C C . GLU A 1 122 ? -19.712 9.943 10.446 1.00 76.19 122 GLU A C 1
ATOM 958 O O . GLU A 1 122 ? -19.537 9.099 9.557 1.00 76.19 122 GLU A O 1
ATOM 963 N N . LEU A 1 123 ? -19.074 9.891 11.618 1.00 72.25 123 LEU A N 1
ATOM 964 C CA . LEU A 1 123 ? -18.207 8.791 12.020 1.00 72.25 123 LEU A CA 1
ATOM 965 C C . LEU A 1 123 ? -19.024 7.562 12.427 1.00 72.25 123 LEU A C 1
ATOM 967 O O . LEU A 1 123 ? -18.692 6.458 11.995 1.00 72.25 123 LEU A O 1
ATOM 971 N N . LEU A 1 124 ? -20.088 7.741 13.216 1.00 76.06 124 LEU A N 1
ATOM 972 C CA . LEU A 1 124 ? -20.905 6.644 13.743 1.00 76.06 124 LEU A CA 1
ATOM 973 C C . LEU A 1 124 ? -21.927 6.096 12.737 1.00 76.06 124 LEU A C 1
ATOM 975 O O . LEU A 1 124 ? -22.247 4.910 12.809 1.00 76.06 124 LEU A O 1
ATOM 979 N N . ASP A 1 125 ? -22.405 6.900 11.781 1.00 74.81 125 ASP A N 1
ATOM 980 C CA . ASP A 1 125 ? -23.304 6.434 10.706 1.00 74.81 125 ASP A CA 1
ATOM 981 C C . ASP A 1 125 ? -22.655 5.324 9.856 1.00 74.81 125 ASP A C 1
ATOM 983 O O . ASP A 1 125 ? -23.297 4.390 9.374 1.00 74.81 125 ASP A O 1
ATOM 987 N N . LYS A 1 126 ? -21.324 5.369 9.760 1.00 66.06 126 LYS A N 1
ATOM 988 C CA . LYS A 1 126 ? -20.489 4.415 9.023 1.00 66.06 126 LYS A CA 1
ATOM 989 C C . LYS A 1 126 ? -20.052 3.211 9.859 1.00 66.06 126 LYS A C 1
ATOM 991 O O . LYS A 1 126 ? -19.148 2.504 9.413 1.00 66.06 126 LYS A O 1
ATOM 996 N N . LEU A 1 127 ? -20.612 3.021 11.057 1.00 67.19 127 LEU A N 1
ATOM 997 C CA . LEU A 1 127 ? -20.309 1.891 11.932 1.00 67.19 127 LEU A CA 1
ATOM 998 C C . LEU A 1 127 ? -21.560 1.037 12.201 1.00 67.19 127 LEU A C 1
ATOM 1000 O O . LEU A 1 127 ? -22.653 1.575 12.414 1.00 67.19 127 LEU A O 1
ATOM 1004 N N . PRO A 1 128 ? -21.411 -0.297 12.296 1.00 72.69 128 PRO A N 1
ATOM 1005 C CA . PRO A 1 128 ? -22.518 -1.226 12.519 1.00 72.69 128 PRO A CA 1
ATOM 1006 C C . PRO A 1 128 ? -22.887 -1.324 14.013 1.00 72.69 128 PRO A C 1
ATOM 1008 O O . PRO A 1 128 ? -22.923 -2.411 14.584 1.00 72.69 128 PRO A O 1
ATOM 1011 N N . LEU A 1 129 ? -23.100 -0.186 14.675 1.00 76.38 129 LEU A N 1
ATOM 1012 C CA . LEU A 1 129 ? -23.389 -0.106 16.112 1.00 76.38 129 LEU A CA 1
ATOM 1013 C C . LEU A 1 129 ? -24.891 -0.134 16.393 1.00 76.38 129 LEU A C 1
ATOM 1015 O O . LEU A 1 129 ? -25.670 0.415 15.617 1.00 76.38 129 LEU A O 1
ATOM 1019 N N . SER A 1 130 ? -25.273 -0.695 17.544 1.00 84.81 130 SER A N 1
ATOM 1020 C CA . SER A 1 130 ? -26.663 -0.650 18.022 1.00 84.81 130 SER A CA 1
ATOM 1021 C C . SER A 1 130 ? -27.187 0.784 18.184 1.00 84.81 130 SER A C 1
ATOM 1023 O O . SER A 1 130 ? -26.442 1.692 18.579 1.00 84.81 130 SER A O 1
ATOM 1025 N N . GLU A 1 131 ? -28.489 0.977 17.968 1.00 87.12 131 GLU A N 1
ATOM 1026 C CA . GLU A 1 131 ? -29.136 2.294 18.070 1.00 87.12 131 GLU A CA 1
ATOM 1027 C C . GLU A 1 131 ? -29.016 2.925 19.466 1.00 87.12 131 GLU A C 1
ATOM 1029 O O . GLU A 1 131 ? -28.940 4.147 19.592 1.00 87.12 131 GLU A O 1
ATOM 1034 N N . ALA A 1 132 ? -28.918 2.109 20.520 1.00 89.12 132 ALA A N 1
ATOM 1035 C CA . ALA A 1 132 ? -28.706 2.586 21.887 1.00 89.12 132 ALA A CA 1
ATOM 1036 C C . ALA A 1 132 ? -27.346 3.292 22.060 1.00 89.12 132 ALA A C 1
ATOM 1038 O O . ALA A 1 132 ? -27.281 4.358 22.671 1.00 89.12 132 ALA A O 1
ATOM 1039 N N . ILE A 1 133 ? -26.272 2.739 21.479 1.00 85.19 133 ILE A N 1
ATOM 1040 C CA . ILE A 1 133 ? -24.921 3.329 21.515 1.00 85.19 133 ILE A CA 1
ATOM 1041 C C . ILE A 1 133 ? -24.886 4.617 20.687 1.00 85.19 133 ILE A C 1
ATOM 1043 O O . ILE A 1 133 ? -24.369 5.633 21.151 1.00 85.19 133 ILE A O 1
ATOM 1047 N N . LYS A 1 134 ? -25.476 4.599 19.482 1.00 87.19 134 LYS A N 1
ATOM 1048 C CA . LYS A 1 134 ? -25.558 5.790 18.620 1.00 87.19 134 LYS A CA 1
ATOM 1049 C C . LYS A 1 134 ? -26.344 6.916 19.290 1.00 87.19 134 LYS A C 1
ATOM 1051 O O . LYS A 1 134 ? -25.872 8.047 19.335 1.00 87.19 134 LYS A O 1
ATOM 1056 N N . THR A 1 135 ? -27.498 6.599 19.876 1.00 92.88 135 THR A N 1
ATOM 1057 C CA . THR A 1 135 ? -28.334 7.558 20.617 1.00 92.88 135 THR A CA 1
ATOM 1058 C C . THR A 1 135 ? -27.571 8.171 21.791 1.00 92.88 135 THR A C 1
ATOM 1060 O O . THR A 1 135 ? -27.600 9.389 21.964 1.00 92.88 135 THR A O 1
ATOM 1063 N N . ALA A 1 136 ? -26.822 7.364 22.548 1.00 95.19 136 ALA A N 1
ATOM 1064 C CA . ALA A 1 136 ? -26.040 7.860 23.675 1.00 95.19 136 ALA A CA 1
ATOM 1065 C C . ALA A 1 136 ? -24.911 8.814 23.255 1.00 95.19 136 ALA A C 1
ATOM 1067 O O . ALA A 1 136 ? -24.688 9.822 23.923 1.00 95.19 136 ALA A O 1
ATOM 1068 N N . LEU A 1 137 ? -24.213 8.518 22.154 1.00 91.19 137 LEU A N 1
ATOM 1069 C CA . LEU A 1 137 ? -23.075 9.314 21.684 1.00 91.19 137 LEU A CA 1
ATOM 1070 C C . LEU A 1 137 ? -23.485 10.574 20.908 1.00 91.19 137 LEU A C 1
ATOM 1072 O O . LEU A 1 137 ? -22.823 11.597 21.049 1.00 91.19 137 LEU A O 1
ATOM 1076 N N . ILE A 1 138 ? -24.560 10.501 20.116 1.00 92.00 138 ILE A N 1
ATOM 1077 C CA . ILE A 1 138 ? -25.025 11.602 19.255 1.00 92.00 138 ILE A CA 1
ATOM 1078 C C . ILE A 1 138 ? -25.988 12.521 20.011 1.00 92.00 138 ILE A C 1
ATOM 1080 O O . ILE A 1 138 ? -25.805 13.732 20.045 1.00 92.00 138 ILE A O 1
ATOM 1084 N N . LYS A 1 139 ? -27.035 11.951 20.622 1.00 93.31 139 LYS A N 1
ATOM 1085 C CA . LYS A 1 139 ? -28.109 12.733 21.261 1.00 93.31 139 LYS A CA 1
ATOM 1086 C C . LYS A 1 139 ? -27.854 12.993 22.743 1.00 93.31 139 LYS A C 1
ATOM 1088 O O . LYS A 1 139 ? -28.491 13.866 23.322 1.00 93.31 139 LYS A O 1
ATOM 1093 N N . GLY A 1 140 ? -26.946 12.242 23.369 1.00 92.62 140 GLY A N 1
ATOM 1094 C CA . GLY A 1 140 ? -26.714 12.329 24.811 1.00 92.62 140 GLY A CA 1
ATOM 1095 C C . GLY A 1 140 ? -27.877 11.777 25.641 1.00 92.62 140 GLY A C 1
ATOM 1096 O O . GLY A 1 140 ? -28.073 12.203 26.777 1.00 92.62 140 GLY A O 1
ATOM 1097 N N . GLU A 1 141 ? -28.648 10.838 25.086 1.00 93.81 141 GLU A N 1
ATOM 1098 C CA . GLU A 1 141 ? -29.850 10.275 25.708 1.00 93.81 141 GLU A CA 1
ATOM 1099 C C . GLU A 1 141 ? -29.665 8.801 26.117 1.00 93.81 141 GLU A C 1
ATOM 1101 O O . GLU A 1 141 ? -28.921 8.039 25.498 1.00 93.81 141 GLU A O 1
ATOM 1106 N N . GLY A 1 142 ? -30.394 8.377 27.154 1.00 93.94 142 GLY A N 1
ATOM 1107 C CA . GLY A 1 142 ? -30.415 6.993 27.640 1.00 93.94 142 GLY A CA 1
ATOM 1108 C C . GLY A 1 142 ? -29.368 6.667 28.715 1.00 93.94 142 GLY A C 1
ATOM 1109 O O . GLY A 1 142 ? -28.529 7.485 29.079 1.00 93.94 142 GLY A O 1
ATOM 1110 N N . LEU A 1 143 ? -29.417 5.434 29.236 1.00 92.38 143 LEU A N 1
ATOM 1111 C CA . LEU A 1 143 ? -28.590 5.000 30.377 1.00 92.38 143 LEU A CA 1
ATOM 1112 C C . LEU A 1 143 ? -27.079 5.056 30.090 1.00 92.38 143 LEU A C 1
ATOM 1114 O O . LEU A 1 143 ? -26.294 5.419 30.958 1.00 92.38 143 LEU A O 1
ATOM 1118 N N . MET A 1 144 ? -26.665 4.723 28.864 1.00 93.81 144 MET A N 1
ATOM 1119 C CA . MET A 1 144 ? -25.258 4.804 28.452 1.00 93.81 144 MET A CA 1
ATOM 1120 C C . MET A 1 144 ? -24.757 6.255 28.384 1.00 93.81 144 MET A C 1
ATOM 1122 O O . MET A 1 144 ? -23.589 6.512 28.674 1.00 93.81 144 MET A O 1
ATOM 1126 N N . ALA A 1 145 ? -25.633 7.211 28.054 1.00 96.06 145 ALA A N 1
ATOM 1127 C CA . ALA A 1 145 ? -25.286 8.627 28.082 1.00 96.06 145 ALA A CA 1
ATOM 1128 C C . ALA A 1 145 ? -25.095 9.128 29.516 1.00 96.06 145 ALA A C 1
ATOM 1130 O O . ALA A 1 145 ? -24.193 9.924 29.763 1.00 96.06 145 ALA A O 1
ATOM 1131 N N . ASP A 1 146 ? -25.879 8.621 30.475 1.00 96.00 146 ASP A N 1
ATOM 1132 C CA . ASP A 1 146 ? -25.689 8.939 31.893 1.00 96.00 146 ASP A CA 1
ATOM 1133 C C . ASP A 1 146 ? -24.305 8.493 32.395 1.00 96.00 146 ASP A C 1
ATOM 1135 O O . ASP A 1 146 ? -23.663 9.236 33.135 1.00 96.00 146 ASP A O 1
ATOM 1139 N N . TYR A 1 147 ? -23.785 7.348 31.934 1.00 96.19 147 TYR A N 1
ATOM 1140 C CA . TYR A 1 147 ? -22.428 6.898 32.285 1.00 96.19 147 TYR A CA 1
ATOM 1141 C C . TYR A 1 147 ? -21.344 7.816 31.699 1.00 96.19 147 TYR A C 1
ATOM 1143 O O . TYR A 1 147 ? -20.397 8.182 32.398 1.00 96.19 147 TYR A O 1
ATOM 1151 N N . ILE A 1 148 ? -21.501 8.248 30.440 1.00 95.94 148 ILE A N 1
ATOM 1152 C CA . ILE A 1 148 ? -20.582 9.209 29.803 1.00 95.94 148 ILE A CA 1
ATOM 1153 C C . ILE A 1 148 ? -20.650 10.575 30.496 1.00 95.94 148 ILE A C 1
ATOM 1155 O O . ILE A 1 148 ? -19.635 11.242 30.702 1.00 95.94 148 ILE A O 1
ATOM 1159 N N . ASN A 1 149 ? -21.847 11.019 30.862 1.00 96.00 149 ASN A N 1
ATOM 1160 C CA . ASN A 1 149 ? -22.022 12.284 31.557 1.00 96.00 149 ASN A CA 1
ATOM 1161 C C . ASN A 1 149 ? -21.387 12.237 32.944 1.00 96.00 149 ASN A C 1
ATOM 1163 O O . ASN A 1 149 ? -20.722 13.202 33.314 1.00 96.00 149 ASN A O 1
ATOM 1167 N N . LEU A 1 150 ? -21.517 11.113 33.656 1.00 96.06 150 LEU A N 1
ATOM 1168 C CA . LEU A 1 150 ? -20.883 10.900 34.951 1.00 96.06 150 LEU A CA 1
ATOM 1169 C C . LEU A 1 150 ? -19.359 11.023 34.861 1.00 96.06 150 LEU A C 1
ATOM 1171 O O . LEU A 1 150 ? -18.780 11.827 35.588 1.00 96.06 150 LEU A O 1
ATOM 1175 N N . VAL A 1 151 ? -18.707 10.314 33.931 1.00 95.75 151 VAL A N 1
ATOM 1176 C CA . VAL A 1 151 ? -17.241 10.407 33.785 1.00 95.75 151 VAL A CA 1
ATOM 1177 C C . VAL A 1 151 ? -16.787 11.816 33.410 1.00 95.75 151 VAL A C 1
ATOM 1179 O O . VAL A 1 151 ? -15.804 12.305 33.955 1.00 95.75 151 VAL A O 1
ATOM 1182 N N . ARG A 1 152 ? -17.548 12.528 32.568 1.00 95.38 152 ARG A N 1
ATOM 1183 C CA . ARG A 1 152 ? -17.265 13.930 32.220 1.00 95.38 152 ARG A CA 1
ATOM 1184 C C . ARG A 1 152 ? -17.345 14.867 33.428 1.00 95.38 152 ARG A C 1
ATOM 1186 O O . ARG A 1 152 ? -16.603 15.844 33.461 1.00 95.38 152 ARG A O 1
ATOM 1193 N N . ARG A 1 153 ? -18.232 14.604 34.399 1.00 95.81 153 ARG A N 1
ATOM 1194 C CA . ARG A 1 153 ? -18.283 15.379 35.652 1.00 95.81 153 ARG A CA 1
ATOM 1195 C C . ARG A 1 153 ? -17.034 15.138 36.497 1.00 95.81 153 ARG A C 1
ATOM 1197 O O . ARG A 1 153 ? -16.434 16.099 36.965 1.00 95.81 153 ARG A O 1
ATOM 1204 N N . TYR A 1 154 ? -16.604 13.880 36.620 1.00 91.62 154 TYR A N 1
ATOM 1205 C CA . TYR A 1 154 ? -15.362 13.524 37.317 1.00 91.62 154 TYR A CA 1
ATOM 1206 C C . TYR A 1 154 ? -14.124 14.156 36.662 1.00 91.62 154 TYR A C 1
ATOM 1208 O O . TYR A 1 154 ? -13.305 14.747 37.358 1.00 91.62 154 TYR A O 1
ATOM 1216 N N . GLU A 1 155 ? -14.022 14.126 35.329 1.00 91.56 155 GLU A N 1
ATOM 1217 C CA . GLU A 1 155 ? -12.936 14.776 34.572 1.00 91.56 155 GLU A CA 1
ATOM 1218 C C . GLU A 1 155 ? -12.859 16.292 34.810 1.00 91.56 155 GLU A C 1
ATOM 1220 O O . GLU A 1 155 ? -11.777 16.873 34.759 1.00 91.56 155 GLU A O 1
ATOM 1225 N N . LYS A 1 156 ? -14.003 16.936 35.066 1.00 91.12 156 LYS A N 1
ATOM 1226 C CA . LYS A 1 156 ? -14.107 18.377 35.333 1.00 91.12 156 LYS A CA 1
ATOM 1227 C C . LYS A 1 156 ? -14.106 18.739 36.820 1.00 91.12 156 LYS A C 1
ATOM 1229 O O . LYS A 1 156 ? -14.177 19.923 37.134 1.00 91.12 156 LYS A O 1
ATOM 1234 N N . ALA A 1 157 ? -14.028 17.752 37.716 1.00 89.00 157 ALA A N 1
ATOM 1235 C CA . ALA A 1 157 ? -14.186 17.927 39.163 1.00 89.00 157 ALA A CA 1
ATOM 1236 C C . ALA A 1 157 ? -15.526 18.587 39.580 1.00 89.00 157 ALA A C 1
ATOM 1238 O O . ALA A 1 157 ? -15.601 19.305 40.575 1.00 89.00 157 ALA A O 1
ATOM 1239 N N . GLU A 1 158 ? -16.599 18.332 38.826 1.00 91.31 158 GLU A N 1
ATOM 1240 C CA . GLU A 1 158 ? -17.970 18.806 39.082 1.00 91.31 158 GLU A CA 1
ATOM 1241 C C . GLU A 1 158 ? -18.699 17.819 40.024 1.00 91.31 158 GLU A C 1
ATOM 1243 O O . GLU A 1 158 ? -19.496 16.977 39.598 1.00 91.31 158 GLU A O 1
ATOM 1248 N N . TRP A 1 159 ? -18.341 17.844 41.315 1.00 89.75 159 TRP A N 1
ATOM 1249 C CA . TRP A 1 159 ? -18.724 16.807 42.289 1.00 89.75 159 TRP A CA 1
ATOM 1250 C C . TRP A 1 159 ? -20.219 16.759 42.623 1.00 89.75 159 TRP A C 1
ATOM 1252 O O . TRP A 1 159 ? -20.756 15.671 42.833 1.00 89.75 159 TRP A O 1
ATOM 1262 N N . GLU A 1 160 ? -20.898 17.907 42.671 1.00 91.56 160 GLU A N 1
ATOM 1263 C CA . GLU A 1 160 ? -22.331 17.966 42.987 1.00 91.56 160 GLU A CA 1
ATOM 1264 C C . GLU A 1 160 ? -23.153 17.306 41.876 1.00 91.56 160 GLU A C 1
ATOM 1266 O O . GLU A 1 160 ? -23.982 16.429 42.124 1.00 91.56 160 GLU A O 1
ATOM 1271 N N . GLU A 1 161 ? -22.866 17.645 40.622 1.00 92.75 161 GLU A N 1
ATOM 1272 C CA . GLU A 1 161 ? -23.500 17.045 39.457 1.00 92.75 161 GLU A CA 1
ATOM 1273 C C . GLU A 1 161 ? -23.157 15.559 39.328 1.00 92.75 161 GLU A C 1
ATOM 1275 O O . GLU A 1 161 ? -24.031 14.753 38.995 1.00 92.75 161 GLU A O 1
ATOM 1280 N N . ALA A 1 162 ? -21.910 15.171 39.622 1.00 90.44 162 ALA A N 1
ATOM 1281 C CA . ALA A 1 162 ? -21.511 13.766 39.664 1.00 90.44 162 ALA A CA 1
ATOM 1282 C C . ALA A 1 162 ? -22.326 12.978 40.703 1.00 90.44 162 ALA A C 1
ATOM 1284 O O . ALA A 1 162 ? -22.779 11.865 40.417 1.00 90.44 162 ALA A O 1
ATOM 1285 N N . TYR A 1 163 ? -22.568 13.562 41.879 1.00 89.94 163 TYR A N 1
ATOM 1286 C CA . TYR A 1 163 ? -23.395 12.964 42.924 1.00 89.94 163 TYR A CA 1
ATOM 1287 C C . TYR A 1 163 ? -24.846 12.774 42.458 1.00 89.94 163 TYR A C 1
ATOM 1289 O O . TYR A 1 163 ? -25.394 11.676 42.581 1.00 89.94 163 TYR A O 1
ATOM 1297 N N . PHE A 1 164 ? -25.455 13.794 41.841 1.00 93.44 164 PHE A N 1
ATOM 1298 C CA . PHE A 1 164 ? -26.821 13.687 41.314 1.00 93.44 164 PHE A CA 1
ATOM 1299 C C . PHE A 1 164 ? -26.953 12.614 40.231 1.00 93.44 164 PHE A C 1
ATOM 1301 O O . PHE A 1 164 ? -27.915 11.840 40.243 1.00 93.44 164 PHE A O 1
ATOM 1308 N N . ILE A 1 165 ? -25.988 12.529 39.311 1.00 93.38 165 ILE A N 1
ATOM 1309 C CA . ILE A 1 165 ? -25.994 11.493 38.272 1.00 93.38 165 ILE A CA 1
ATOM 1310 C C . ILE A 1 165 ? -25.802 10.107 38.898 1.00 93.38 165 ILE A C 1
ATOM 1312 O O . ILE A 1 165 ? -26.522 9.182 38.523 1.00 93.38 165 ILE A O 1
ATOM 1316 N N . SER A 1 166 ? -24.908 9.964 39.882 1.00 92.12 166 SER A N 1
ATOM 1317 C CA . SER A 1 166 ? -24.686 8.699 40.601 1.00 92.12 166 SER A CA 1
ATOM 1318 C C . SER A 1 166 ? -25.970 8.209 41.273 1.00 92.12 166 SER A C 1
ATOM 1320 O O . SER A 1 166 ? -26.353 7.053 41.097 1.00 92.12 166 SER A O 1
ATOM 1322 N N . MET A 1 167 ? -26.717 9.104 41.933 1.00 91.62 167 MET A N 1
ATOM 1323 C CA . MET A 1 167 ? -28.033 8.767 42.484 1.00 91.62 167 MET A CA 1
ATOM 1324 C C . MET A 1 167 ? -29.038 8.368 41.398 1.00 91.62 167 MET A C 1
ATOM 1326 O O . MET A 1 167 ? -29.748 7.376 41.558 1.00 91.62 167 MET A O 1
ATOM 1330 N N . LYS A 1 168 ? -29.090 9.106 40.279 1.00 92.38 168 LYS A N 1
ATOM 1331 C CA . LYS A 1 168 ? -30.001 8.821 39.155 1.00 92.38 168 LYS A CA 1
ATOM 1332 C C . LYS A 1 168 ? -29.799 7.409 38.603 1.00 92.38 168 LYS A C 1
ATOM 1334 O O . LYS A 1 168 ? -30.777 6.724 38.310 1.00 92.38 168 LYS A O 1
ATOM 1339 N N . ILE A 1 169 ? -28.547 6.973 38.466 1.00 92.00 169 ILE A N 1
ATOM 1340 C CA . ILE A 1 169 ? -28.215 5.629 37.973 1.00 92.00 169 ILE A CA 1
ATOM 1341 C C . ILE A 1 169 ? -28.129 4.583 39.091 1.00 92.00 169 ILE A C 1
ATOM 1343 O O . ILE A 1 169 ? -27.810 3.430 38.811 1.00 92.00 169 ILE A O 1
ATOM 1347 N N . ASN A 1 170 ? -28.419 4.954 40.343 1.00 91.88 170 ASN A N 1
ATOM 1348 C CA . ASN A 1 170 ? -28.304 4.094 41.520 1.00 91.88 170 ASN A CA 1
ATOM 1349 C C . ASN A 1 170 ? -26.899 3.471 41.677 1.00 91.88 170 ASN A C 1
ATOM 1351 O O . ASN A 1 170 ? -26.754 2.279 41.958 1.00 91.88 170 ASN A O 1
ATOM 1355 N N . ALA A 1 171 ? -25.860 4.272 41.435 1.00 89.50 171 ALA A N 1
ATOM 1356 C CA . ALA A 1 171 ? -24.468 3.925 41.683 1.00 89.50 171 ALA A CA 1
ATOM 1357 C C . ALA A 1 171 ? -24.014 4.524 43.018 1.00 89.50 171 ALA A C 1
ATOM 1359 O O . ALA A 1 171 ? -24.242 5.697 43.304 1.00 89.50 171 ALA A O 1
ATOM 1360 N N . ASP A 1 172 ? -23.363 3.701 43.834 1.00 88.75 172 ASP A N 1
ATOM 1361 C CA . ASP A 1 172 ? -22.768 4.131 45.096 1.00 88.75 172 ASP A CA 1
ATOM 1362 C C . ASP A 1 172 ? -21.633 5.137 44.839 1.00 88.75 172 ASP A C 1
ATOM 1364 O O . ASP A 1 172 ? -20.725 4.861 44.048 1.00 88.75 172 ASP A O 1
ATOM 1368 N N . SER A 1 173 ? -21.694 6.305 45.480 1.00 83.69 173 SER A N 1
ATOM 1369 C CA . SER A 1 173 ? -20.783 7.424 45.208 1.00 83.69 173 SER A CA 1
ATOM 1370 C C . SER A 1 173 ? -19.323 7.102 45.542 1.00 83.69 173 SER A C 1
ATOM 1372 O O . SER A 1 173 ? -18.429 7.464 44.776 1.00 83.69 173 SER A O 1
ATOM 1374 N N . ASP A 1 174 ? -19.070 6.363 46.626 1.00 79.31 174 ASP A N 1
ATOM 1375 C CA . ASP A 1 174 ? -17.711 5.993 47.040 1.00 79.31 174 ASP A CA 1
ATOM 1376 C C . ASP A 1 174 ? -17.097 4.984 46.062 1.00 79.31 174 ASP A C 1
ATOM 1378 O O . ASP A 1 174 ? -15.962 5.138 45.603 1.00 79.31 174 ASP A O 1
ATOM 1382 N N . ARG A 1 175 ? -17.868 3.966 45.658 1.00 84.75 175 ARG A N 1
ATOM 1383 C CA . ARG A 1 175 ? -17.446 3.017 44.615 1.00 84.75 175 ARG A CA 1
ATOM 1384 C C . ARG A 1 175 ? -17.253 3.690 43.263 1.00 84.75 175 ARG A C 1
ATOM 1386 O O . ARG A 1 175 ? -16.354 3.295 42.521 1.00 84.75 175 ARG A O 1
ATOM 1393 N N . THR A 1 176 ? -18.071 4.687 42.944 1.00 89.12 176 THR A N 1
ATOM 1394 C CA . THR A 1 176 ? -17.954 5.476 41.712 1.00 89.12 176 THR A CA 1
ATOM 1395 C C . THR A 1 176 ? -16.645 6.262 41.707 1.00 89.12 176 THR A C 1
ATOM 1397 O O . THR A 1 176 ? -15.885 6.165 40.744 1.00 89.12 176 THR A O 1
ATOM 1400 N N . ALA A 1 177 ? -16.318 6.955 42.801 1.00 82.94 177 ALA A N 1
ATOM 1401 C CA . ALA A 1 177 ? -15.060 7.687 42.924 1.00 82.94 177 ALA A CA 1
ATOM 1402 C C . ALA A 1 177 ? -13.837 6.765 42.793 1.00 82.94 177 ALA A C 1
ATOM 1404 O O . ALA A 1 177 ? -12.935 7.046 42.003 1.00 82.94 177 ALA A O 1
ATOM 1405 N N . ASN A 1 178 ? -13.849 5.620 43.483 1.00 82.38 178 ASN A N 1
ATOM 1406 C CA . ASN A 1 178 ? -12.783 4.622 43.367 1.00 82.38 178 ASN A CA 1
ATOM 1407 C C . ASN A 1 178 ? -12.662 4.074 41.937 1.00 82.38 178 ASN A C 1
ATOM 1409 O O . ASN A 1 178 ? -11.556 3.953 41.415 1.00 82.38 178 ASN A O 1
ATOM 1413 N N . SER A 1 179 ? -13.791 3.822 41.266 1.00 87.94 179 SER A N 1
ATOM 1414 C CA . SER A 1 179 ? -13.807 3.344 39.878 1.00 87.94 179 SER A CA 1
ATOM 1415 C C . SER A 1 179 ? -13.163 4.337 38.908 1.00 87.94 179 SER A C 1
ATOM 1417 O O . SER A 1 179 ? -12.554 3.907 37.931 1.00 87.94 179 SER A O 1
ATOM 1419 N N . PHE A 1 180 ? -13.284 5.648 39.154 1.00 88.88 180 PHE A N 1
ATOM 1420 C CA . PHE A 1 180 ? -12.639 6.677 38.331 1.00 88.88 180 PHE A CA 1
ATOM 1421 C C . PHE A 1 180 ? -11.123 6.666 38.493 1.00 88.88 180 PHE A C 1
ATOM 1423 O O . PHE A 1 180 ? -10.404 6.614 37.496 1.00 88.88 180 PHE A O 1
ATOM 1430 N N . VAL A 1 181 ? -10.643 6.635 39.738 1.00 79.25 181 VAL A N 1
ATOM 1431 C CA . VAL A 1 181 ? -9.206 6.566 40.037 1.00 79.25 181 VAL A CA 1
ATOM 1432 C C . VAL A 1 181 ? -8.599 5.292 39.447 1.00 79.25 181 VAL A C 1
ATOM 1434 O O . VAL A 1 181 ? -7.602 5.360 38.732 1.00 79.25 181 VAL A O 1
ATOM 1437 N N . GLU A 1 182 ? -9.239 4.139 39.659 1.00 82.25 182 GLU A N 1
ATOM 1438 C CA . GLU A 1 182 ? -8.796 2.866 39.082 1.00 82.25 182 GLU A CA 1
ATOM 1439 C C . GLU A 1 182 ? -8.795 2.891 37.551 1.00 82.25 182 GLU A C 1
ATOM 1441 O O . GLU A 1 182 ? -7.865 2.374 36.933 1.00 82.25 182 GLU A O 1
ATOM 1446 N N . ALA A 1 183 ? -9.814 3.486 36.923 1.00 83.12 183 ALA A N 1
ATOM 1447 C CA . ALA A 1 183 ? -9.881 3.615 35.472 1.00 83.12 183 ALA A CA 1
ATOM 1448 C C . ALA A 1 183 ? -8.751 4.494 34.923 1.00 83.12 183 ALA A C 1
ATOM 1450 O O . ALA A 1 183 ? -8.164 4.138 33.902 1.00 83.12 183 ALA A O 1
ATOM 1451 N N . GLN A 1 184 ? -8.417 5.589 35.609 1.00 81.44 184 GLN A N 1
ATOM 1452 C CA . GLN A 1 184 ? -7.323 6.477 35.226 1.00 81.44 184 GLN A CA 1
ATOM 1453 C C . GLN A 1 184 ? -5.971 5.769 35.359 1.00 81.44 184 GLN A C 1
ATOM 1455 O O . GLN A 1 184 ? -5.207 5.743 34.399 1.00 81.44 184 GLN A O 1
ATOM 1460 N N . THR A 1 185 ? -5.699 5.111 36.492 1.00 76.56 185 THR A N 1
ATOM 1461 C CA . THR A 1 185 ? -4.475 4.311 36.672 1.00 76.56 185 THR A CA 1
ATOM 1462 C C . THR A 1 185 ? -4.374 3.210 35.613 1.00 76.56 185 THR A C 1
ATOM 1464 O O . THR A 1 185 ? -3.353 3.089 34.944 1.00 76.56 185 THR A O 1
ATOM 1467 N N . TRP A 1 186 ? -5.455 2.461 35.384 1.00 82.75 186 TRP A N 1
ATOM 1468 C CA . TRP A 1 186 ? -5.528 1.394 34.381 1.00 82.75 186 TRP A CA 1
ATOM 1469 C C . TRP A 1 186 ? -5.278 1.896 32.955 1.00 82.75 186 TRP A C 1
ATOM 1471 O O . TRP A 1 186 ? -4.648 1.193 32.157 1.00 82.75 186 TRP A O 1
ATOM 1481 N N . ALA A 1 187 ? -5.796 3.082 32.622 1.00 74.56 187 ALA A N 1
ATOM 1482 C CA . ALA A 1 187 ? -5.662 3.694 31.308 1.00 74.56 187 ALA A CA 1
ATOM 1483 C C . ALA A 1 187 ? -4.252 4.237 31.094 1.00 74.56 187 ALA A C 1
ATOM 1485 O O . ALA A 1 187 ? -3.668 3.948 30.053 1.00 74.56 187 ALA A O 1
ATOM 1486 N N . THR A 1 188 ? -3.685 4.934 32.082 1.00 70.31 188 THR A N 1
ATOM 1487 C CA . THR A 1 188 ? -2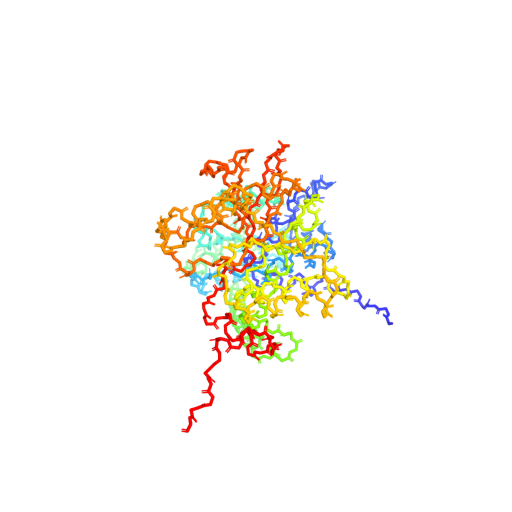.294 5.400 32.057 1.00 70.31 188 THR A CA 1
ATOM 1488 C C . THR A 1 188 ? -1.341 4.222 31.924 1.00 70.31 188 THR A C 1
ATOM 1490 O O . THR A 1 188 ? -0.558 4.191 30.983 1.00 70.31 188 THR A O 1
ATOM 1493 N N . GLU A 1 189 ? -1.481 3.183 32.754 1.00 69.88 189 GLU A N 1
ATOM 1494 C CA . GLU A 1 189 ? -0.655 1.974 32.662 1.00 69.88 189 GLU A CA 1
ATOM 1495 C C . GLU A 1 189 ? -0.750 1.314 31.285 1.00 69.88 189 GLU A C 1
ATOM 1497 O O . GLU A 1 189 ? 0.256 0.843 30.766 1.00 69.88 189 GLU A O 1
ATOM 1502 N N . ARG A 1 190 ? -1.938 1.265 30.665 1.00 65.94 190 ARG A N 1
ATOM 1503 C CA . ARG A 1 190 ? -2.135 0.656 29.336 1.00 65.94 190 ARG A CA 1
ATOM 1504 C C . ARG A 1 190 ? -1.669 1.523 28.184 1.00 65.94 190 ARG A C 1
ATOM 1506 O O . ARG A 1 190 ? -1.170 0.982 27.199 1.00 65.94 190 ARG A O 1
ATOM 1513 N N . ALA A 1 191 ? -1.833 2.830 28.288 1.00 63.81 191 ALA A N 1
ATOM 1514 C CA . ALA A 1 191 ? -1.360 3.787 27.305 1.00 63.81 191 ALA A CA 1
ATOM 1515 C C . ALA A 1 191 ? 0.177 3.874 27.344 1.00 63.81 191 ALA A C 1
ATOM 1517 O O . ALA A 1 191 ? 0.824 3.843 26.295 1.00 63.81 191 ALA A O 1
ATOM 1518 N N . GLU A 1 192 ? 0.768 3.823 28.540 1.00 58.44 192 GLU A N 1
ATOM 1519 C CA . GLU A 1 192 ? 2.202 3.642 28.759 1.00 58.44 192 GLU A CA 1
ATOM 1520 C C . GLU A 1 192 ? 2.673 2.253 28.323 1.00 58.44 192 GLU A C 1
ATOM 1522 O O . GLU A 1 192 ? 3.705 2.159 27.675 1.00 58.44 192 GLU A O 1
ATOM 1527 N N . PHE A 1 193 ? 1.919 1.171 28.562 1.00 49.19 193 PHE A N 1
ATOM 1528 C CA . PHE A 1 193 ? 2.231 -0.161 28.019 1.00 49.19 193 PHE A CA 1
ATOM 1529 C C . PHE A 1 193 ? 2.125 -0.211 26.495 1.00 49.19 193 PHE A C 1
ATOM 1531 O O . PHE A 1 193 ? 2.826 -1.013 25.885 1.00 49.19 193 PHE A O 1
ATOM 1538 N N . SER A 1 194 ? 1.262 0.597 25.875 1.00 48.62 194 SER A N 1
ATOM 1539 C CA . SER A 1 194 ? 1.162 0.747 24.422 1.00 48.62 194 SER A CA 1
ATOM 1540 C C . SER A 1 194 ? 2.391 1.470 23.881 1.00 48.62 194 SER A C 1
ATOM 1542 O O . SER A 1 194 ? 3.021 0.958 22.964 1.00 48.62 194 SER A O 1
ATOM 1544 N N . ASN A 1 195 ? 2.829 2.563 24.517 1.00 43.56 195 ASN A N 1
ATOM 1545 C CA . ASN A 1 195 ? 4.062 3.276 24.162 1.00 43.56 195 ASN A CA 1
ATOM 1546 C C . ASN A 1 195 ? 5.327 2.452 24.450 1.00 43.56 195 ASN A C 1
ATOM 1548 O O . ASN A 1 195 ? 6.202 2.349 23.594 1.00 43.56 195 ASN A O 1
ATOM 1552 N N . TYR A 1 196 ? 5.402 1.792 25.606 1.00 43.28 196 TYR A N 1
ATOM 1553 C CA . TYR A 1 196 ? 6.508 0.925 25.995 1.00 43.28 196 TYR A CA 1
ATOM 1554 C C . TYR A 1 196 ? 6.514 -0.350 25.167 1.00 43.28 196 TYR A C 1
ATOM 1556 O O . TYR A 1 196 ? 7.590 -0.786 24.813 1.00 43.28 196 TYR A O 1
ATOM 1564 N N . LYS A 1 197 ? 5.376 -0.939 24.765 1.00 42.84 197 LYS A N 1
ATOM 1565 C CA . LYS A 1 197 ? 5.365 -1.995 23.738 1.00 42.84 197 LYS A CA 1
ATOM 1566 C C . LYS A 1 197 ? 5.605 -1.451 22.347 1.00 42.84 197 LYS A C 1
ATOM 1568 O O . LYS A 1 197 ? 6.149 -2.204 21.574 1.00 42.84 197 LYS A O 1
ATOM 1573 N N . LEU A 1 198 ? 5.278 -0.218 21.989 1.00 40.91 198 LEU A N 1
ATOM 1574 C CA . LEU A 1 198 ? 5.679 0.359 20.704 1.00 40.91 198 LEU A CA 1
ATOM 1575 C C . LEU A 1 198 ? 7.199 0.533 20.652 1.00 40.91 198 LEU A C 1
ATOM 1577 O O . LEU A 1 198 ? 7.808 0.163 19.653 1.00 40.91 198 LEU A O 1
ATOM 1581 N N . GLU A 1 199 ? 7.827 0.991 21.735 1.00 38.41 199 GLU A N 1
ATOM 1582 C CA . GLU A 1 199 ? 9.284 1.094 21.860 1.00 38.41 199 GLU A CA 1
ATOM 1583 C C . GLU A 1 199 ? 9.968 -0.264 22.073 1.00 38.41 199 GLU A C 1
ATOM 1585 O O . GLU A 1 199 ? 10.979 -0.545 21.440 1.00 38.41 199 GLU A O 1
ATOM 1590 N N . PHE A 1 200 ? 9.413 -1.150 22.898 1.00 37.44 200 PHE A N 1
ATOM 1591 C CA . PHE A 1 200 ? 9.916 -2.500 23.179 1.00 37.44 200 PHE A CA 1
ATOM 1592 C C . PHE A 1 200 ? 9.622 -3.465 22.026 1.00 37.44 200 PHE A C 1
ATOM 1594 O O . PHE A 1 200 ? 10.466 -4.298 21.735 1.00 37.44 200 PHE A O 1
ATOM 1601 N N . PHE A 1 201 ? 8.506 -3.350 21.298 1.00 37.09 201 PHE A N 1
ATOM 1602 C CA . PHE A 1 201 ? 8.309 -4.029 20.005 1.00 37.09 201 PHE A CA 1
ATOM 1603 C C . PHE A 1 201 ? 9.245 -3.428 18.956 1.00 37.09 201 PHE A C 1
ATOM 1605 O O . PHE A 1 201 ? 9.887 -4.198 18.250 1.00 37.09 201 PHE A O 1
ATOM 1612 N N . ARG A 1 202 ? 9.415 -2.097 18.869 1.00 36.34 202 ARG A N 1
ATOM 1613 C CA . ARG A 1 202 ? 10.440 -1.500 17.983 1.00 36.34 202 ARG A CA 1
ATOM 1614 C C . ARG A 1 202 ? 11.838 -2.039 18.285 1.00 36.34 202 ARG A C 1
ATOM 1616 O O . ARG A 1 202 ? 12.618 -2.248 17.362 1.00 36.34 202 ARG A O 1
ATOM 1623 N N . ARG A 1 203 ? 12.156 -2.260 19.562 1.00 36.59 203 ARG A N 1
ATOM 1624 C CA . ARG A 1 203 ? 13.499 -2.617 20.034 1.00 36.59 203 ARG A CA 1
ATOM 1625 C C . ARG A 1 203 ? 13.764 -4.126 20.104 1.00 36.59 203 ARG A C 1
ATOM 1627 O O . ARG A 1 203 ? 14.893 -4.519 19.846 1.00 36.59 203 ARG A O 1
ATOM 1634 N N . ASN A 1 204 ? 12.760 -4.957 20.400 1.00 34.41 204 ASN A N 1
ATOM 1635 C CA . ASN A 1 204 ? 12.895 -6.414 20.577 1.00 34.41 204 ASN A CA 1
ATOM 1636 C C . ASN A 1 204 ? 12.187 -7.253 19.505 1.00 34.41 204 ASN A C 1
ATOM 1638 O O . ASN A 1 204 ? 12.483 -8.437 19.392 1.00 34.41 204 ASN A O 1
ATOM 1642 N N . MET A 1 205 ? 11.288 -6.682 18.697 1.00 36.94 205 MET A N 1
ATOM 1643 C CA . MET A 1 205 ? 10.739 -7.370 17.522 1.00 36.94 205 MET A CA 1
ATOM 1644 C C . MET A 1 205 ? 11.587 -7.132 16.267 1.00 36.94 205 MET A C 1
ATOM 1646 O O . MET A 1 205 ? 11.494 -7.918 15.331 1.00 36.94 205 MET A O 1
ATOM 1650 N N . SER A 1 206 ? 12.484 -6.137 16.279 1.00 37.00 206 SER A N 1
ATOM 1651 C CA . SER A 1 206 ? 13.503 -5.936 15.236 1.00 37.00 206 SER A CA 1
ATOM 1652 C C . SER A 1 206 ? 14.455 -7.127 15.068 1.00 37.00 206 SER A C 1
ATOM 1654 O O . SER A 1 206 ? 15.113 -7.233 14.037 1.00 37.00 206 SER A O 1
ATOM 1656 N N . SER A 1 207 ? 14.519 -8.039 16.045 1.00 38.19 207 SER A N 1
ATOM 1657 C CA . SER A 1 207 ? 15.345 -9.246 15.970 1.00 38.19 207 SER A CA 1
ATOM 1658 C C . SER A 1 207 ? 14.594 -10.509 15.524 1.00 38.19 207 SER A C 1
ATOM 1660 O O . SER A 1 207 ? 15.259 -11.493 15.207 1.00 38.19 207 SER A O 1
ATOM 1662 N N . GLN A 1 208 ? 13.251 -10.519 15.469 1.00 39.97 208 GLN A N 1
ATOM 1663 C CA . GLN A 1 208 ? 12.480 -11.730 15.110 1.00 39.97 208 GLN A CA 1
ATOM 1664 C C . GLN A 1 208 ? 11.310 -11.535 14.131 1.00 39.97 208 GLN A C 1
ATOM 1666 O O . GLN A 1 208 ? 10.866 -12.516 13.541 1.00 39.97 208 GLN A O 1
ATOM 1671 N N . ILE A 1 209 ? 10.850 -10.309 13.870 1.00 36.72 209 ILE A N 1
ATOM 1672 C CA . ILE A 1 209 ? 10.128 -9.988 12.633 1.00 36.72 209 ILE A CA 1
ATOM 1673 C C . ILE A 1 209 ? 11.082 -9.106 11.840 1.00 36.72 209 ILE A C 1
ATOM 1675 O O . ILE A 1 209 ? 11.421 -8.032 12.337 1.00 36.72 209 ILE A O 1
ATOM 1679 N N . PRO A 1 210 ? 11.574 -9.531 10.662 1.00 38.34 210 PRO A N 1
ATOM 1680 C CA . PRO A 1 210 ? 12.503 -8.705 9.912 1.00 38.34 210 PRO A CA 1
ATOM 1681 C C . PRO A 1 210 ? 11.830 -7.357 9.658 1.00 38.34 210 PRO A C 1
ATOM 1683 O O . PRO A 1 210 ? 10.822 -7.292 8.951 1.00 38.34 210 PRO A O 1
ATOM 1686 N N . SER A 1 211 ? 12.355 -6.283 10.260 1.00 44.03 211 SER A N 1
ATOM 1687 C CA . SER A 1 211 ? 12.011 -4.954 9.784 1.00 44.03 211 SER A CA 1
ATOM 1688 C C . SER A 1 211 ? 12.473 -4.930 8.336 1.00 44.03 211 SER A C 1
ATOM 1690 O O . SER A 1 211 ? 13.648 -5.164 8.032 1.00 44.03 211 SER A O 1
ATOM 1692 N N . LEU A 1 212 ? 11.523 -4.772 7.415 1.00 53.69 212 LEU A N 1
ATOM 1693 C CA . LEU A 1 212 ? 11.880 -4.565 6.025 1.00 53.69 212 LEU A CA 1
ATOM 1694 C C . LEU A 1 212 ? 12.694 -3.278 6.022 1.00 53.69 212 LEU A C 1
ATOM 1696 O O . LEU A 1 212 ? 12.190 -2.204 6.347 1.00 53.69 212 LEU A O 1
ATOM 1700 N N . THR A 1 213 ? 13.986 -3.403 5.735 1.00 80.31 213 THR A N 1
ATOM 1701 C CA . THR A 1 213 ? 14.807 -2.234 5.449 1.00 80.31 213 THR A CA 1
ATOM 1702 C C . THR A 1 213 ? 14.143 -1.461 4.312 1.00 80.31 213 THR A C 1
ATOM 1704 O O . THR A 1 213 ? 13.412 -2.046 3.512 1.00 80.31 213 THR A O 1
ATOM 1707 N N . HIS A 1 214 ? 14.415 -0.161 4.205 1.00 86.56 214 HIS A N 1
ATOM 1708 C CA . HIS A 1 214 ? 13.905 0.673 3.108 1.00 86.56 214 HIS A CA 1
ATOM 1709 C C . HIS A 1 214 ? 14.019 -0.022 1.737 1.00 86.56 214 HIS A C 1
ATOM 1711 O O . HIS A 1 214 ? 13.038 -0.152 1.011 1.00 86.56 214 HIS A O 1
ATOM 1717 N N . LEU A 1 215 ? 15.182 -0.613 1.441 1.00 84.81 215 LEU A N 1
ATOM 1718 C CA . LEU A 1 215 ? 15.415 -1.353 0.196 1.00 84.81 215 LEU A CA 1
ATOM 1719 C C . LEU A 1 215 ? 14.610 -2.654 0.080 1.00 84.81 215 LEU A C 1
ATOM 1721 O O . LEU A 1 215 ? 14.206 -3.018 -1.019 1.00 84.81 215 LEU A O 1
ATOM 1725 N N . ARG A 1 216 ? 14.349 -3.357 1.188 1.00 84.25 216 ARG A N 1
ATOM 1726 C CA . ARG A 1 216 ? 13.475 -4.542 1.190 1.00 84.25 216 ARG A CA 1
ATOM 1727 C C . ARG A 1 216 ? 12.008 -4.165 0.995 1.00 84.25 216 ARG A C 1
ATOM 1729 O O . ARG A 1 216 ? 11.279 -4.915 0.354 1.00 84.25 216 ARG A O 1
ATOM 1736 N N . GLN A 1 217 ? 11.581 -3.011 1.505 1.00 82.00 217 GLN A N 1
ATOM 1737 C CA . GLN A 1 217 ? 10.247 -2.482 1.239 1.00 82.00 217 GLN A CA 1
ATOM 1738 C C . GLN A 1 217 ? 10.101 -2.091 -0.237 1.00 82.00 217 GLN A C 1
ATOM 1740 O O . GLN A 1 217 ? 9.170 -2.550 -0.893 1.00 82.00 217 GLN A O 1
ATOM 1745 N N . LEU A 1 218 ? 11.055 -1.332 -0.785 1.00 91.94 218 LEU A N 1
ATOM 1746 C CA . LEU A 1 218 ? 11.084 -0.974 -2.205 1.00 91.94 218 LEU A CA 1
ATOM 1747 C C . LEU A 1 218 ? 11.136 -2.209 -3.123 1.00 91.94 218 LEU A C 1
ATOM 1749 O O . LEU A 1 218 ? 10.452 -2.256 -4.149 1.00 91.94 218 LEU A O 1
ATOM 1753 N N . GLU A 1 219 ? 11.912 -3.232 -2.752 1.00 94.31 219 GLU A N 1
ATOM 1754 C CA . GLU A 1 219 ? 11.944 -4.531 -3.433 1.00 94.31 219 GLU A CA 1
ATOM 1755 C C . GLU A 1 219 ? 10.560 -5.193 -3.431 1.00 94.31 219 GLU A C 1
ATOM 1757 O O . GLU A 1 219 ? 10.080 -5.596 -4.491 1.00 94.31 219 GLU A O 1
ATOM 1762 N N . ALA A 1 220 ? 9.905 -5.276 -2.270 1.00 87.56 220 ALA A N 1
ATOM 1763 C CA . ALA A 1 220 ? 8.586 -5.887 -2.137 1.00 87.56 220 ALA A CA 1
ATOM 1764 C C . ALA A 1 220 ? 7.511 -5.132 -2.939 1.00 87.56 220 ALA A C 1
ATOM 1766 O O . ALA A 1 220 ? 6.732 -5.769 -3.648 1.00 87.56 220 ALA A O 1
ATOM 1767 N N . GLU A 1 221 ? 7.507 -3.795 -2.890 1.00 91.00 221 GLU A N 1
ATOM 1768 C CA . GLU A 1 221 ? 6.616 -2.945 -3.694 1.00 91.00 221 GLU A CA 1
ATOM 1769 C C . GLU A 1 221 ? 6.809 -3.205 -5.194 1.00 91.00 221 GLU A C 1
ATOM 1771 O O . GLU A 1 221 ? 5.844 -3.420 -5.927 1.00 91.00 221 GLU A O 1
ATOM 1776 N N . SER A 1 222 ? 8.062 -3.266 -5.649 1.00 96.00 222 SER A N 1
ATOM 1777 C CA . SER A 1 222 ? 8.381 -3.505 -7.060 1.00 96.00 222 SER A CA 1
ATOM 1778 C C . SER A 1 222 ? 7.961 -4.905 -7.512 1.00 96.00 222 SER A C 1
ATOM 1780 O O . SER A 1 222 ? 7.391 -5.064 -8.591 1.00 96.00 222 SER A O 1
ATOM 1782 N N . ILE A 1 223 ? 8.223 -5.927 -6.688 1.00 94.06 223 ILE A N 1
ATOM 1783 C CA . ILE A 1 223 ? 7.819 -7.317 -6.945 1.00 94.06 223 ILE A CA 1
ATOM 1784 C C . ILE A 1 223 ? 6.296 -7.436 -7.020 1.00 94.06 223 ILE A C 1
ATOM 1786 O O . ILE A 1 223 ? 5.788 -8.138 -7.895 1.00 94.06 223 ILE A O 1
ATOM 1790 N N . HIS A 1 224 ? 5.574 -6.752 -6.130 1.00 90.19 224 HIS A N 1
ATOM 1791 C CA . HIS A 1 224 ? 4.114 -6.699 -6.157 1.00 90.19 224 HIS A CA 1
ATOM 1792 C C . HIS A 1 224 ? 3.611 -6.129 -7.488 1.00 90.19 224 HIS A C 1
ATOM 1794 O O . HIS A 1 224 ? 2.844 -6.790 -8.179 1.00 90.19 224 HIS A O 1
ATOM 1800 N N . ILE A 1 225 ? 4.147 -4.985 -7.925 1.00 93.38 225 ILE A N 1
ATOM 1801 C CA . ILE A 1 225 ? 3.787 -4.358 -9.210 1.00 93.38 225 ILE A CA 1
ATOM 1802 C C . ILE A 1 225 ? 4.049 -5.297 -10.400 1.00 93.38 225 ILE A C 1
ATOM 1804 O O . ILE A 1 225 ? 3.224 -5.385 -11.309 1.00 93.38 225 ILE A O 1
ATOM 1808 N N . PHE A 1 226 ? 5.172 -6.026 -10.409 1.00 95.38 226 PHE A N 1
ATOM 1809 C CA . PHE A 1 226 ? 5.446 -7.022 -11.452 1.00 95.38 226 PHE A CA 1
ATOM 1810 C C . PHE A 1 226 ? 4.386 -8.124 -11.506 1.00 95.38 226 PHE A C 1
ATOM 1812 O O . PHE A 1 226 ? 3.975 -8.520 -12.598 1.00 95.38 226 PHE A O 1
ATOM 1819 N N . ARG A 1 227 ? 3.964 -8.629 -10.343 1.00 90.50 227 ARG A N 1
ATOM 1820 C CA . ARG A 1 227 ? 2.983 -9.717 -10.241 1.00 90.50 227 ARG A CA 1
ATOM 1821 C C . ARG A 1 227 ? 1.584 -9.270 -10.637 1.00 90.50 227 ARG A C 1
ATOM 1823 O O . ARG A 1 227 ? 0.933 -10.013 -11.357 1.00 90.50 227 ARG A O 1
ATOM 1830 N N . GLU A 1 228 ? 1.175 -8.065 -10.248 1.00 89.12 228 GLU A N 1
ATOM 1831 C CA . GLU A 1 228 ? -0.110 -7.485 -10.661 1.00 89.12 228 GLU A CA 1
ATOM 1832 C C . GLU A 1 228 ? -0.196 -7.393 -12.184 1.00 89.12 228 GLU A C 1
ATOM 1834 O O . GLU A 1 228 ? -1.147 -7.870 -12.793 1.00 89.12 228 GLU A O 1
ATOM 1839 N N . VAL A 1 229 ? 0.847 -6.870 -12.832 1.00 93.50 229 VAL A N 1
ATOM 1840 C CA . VAL A 1 229 ? 0.848 -6.757 -14.295 1.00 93.50 229 VAL A CA 1
ATOM 1841 C C . VAL A 1 229 ? 0.863 -8.127 -14.971 1.00 93.50 229 VAL A C 1
ATOM 1843 O O . VAL A 1 229 ? 0.155 -8.332 -15.946 1.00 93.50 229 VAL A O 1
ATOM 1846 N N . ALA A 1 230 ? 1.636 -9.087 -14.464 1.00 91.19 230 ALA A N 1
ATOM 1847 C CA . ALA A 1 230 ? 1.624 -10.436 -15.028 1.00 91.19 230 ALA A CA 1
ATOM 1848 C C . ALA A 1 230 ? 0.298 -11.185 -14.796 1.00 91.19 230 ALA A C 1
ATOM 1850 O O . ALA A 1 230 ? 0.027 -12.147 -15.509 1.00 91.19 230 ALA A O 1
ATOM 1851 N N . ALA A 1 231 ? -0.497 -10.783 -13.801 1.00 88.38 231 ALA A N 1
ATOM 1852 C CA . ALA A 1 231 ? -1.805 -11.365 -13.520 1.00 88.38 231 ALA A CA 1
ATOM 1853 C C . ALA A 1 231 ? -2.937 -10.718 -14.337 1.00 88.38 231 ALA A C 1
ATOM 1855 O O . ALA A 1 231 ? -3.891 -11.410 -14.687 1.00 88.38 231 ALA A O 1
ATOM 1856 N N . GLU A 1 232 ? -2.848 -9.415 -14.625 1.00 88.06 232 GLU A N 1
ATOM 1857 C CA . GLU A 1 232 ? -3.935 -8.651 -15.257 1.00 88.06 232 GLU A CA 1
ATOM 1858 C C . GLU A 1 232 ? -3.772 -8.423 -16.770 1.00 88.06 232 GLU A C 1
ATOM 1860 O O . GLU A 1 232 ? -4.758 -8.094 -17.429 1.00 88.06 232 GLU A O 1
ATOM 1865 N N . PHE A 1 233 ? -2.569 -8.595 -17.331 1.00 92.81 233 PHE A N 1
ATOM 1866 C CA . PHE A 1 233 ? -2.287 -8.334 -18.751 1.00 92.81 233 PHE A CA 1
ATOM 1867 C C . PHE A 1 233 ? -1.981 -9.607 -19.534 1.00 92.81 233 PHE A C 1
ATOM 1869 O O . PHE A 1 233 ? -1.342 -10.529 -19.027 1.00 92.81 233 PHE A O 1
ATOM 1876 N N . GLU A 1 234 ? -2.408 -9.636 -20.796 1.00 91.81 234 GLU A N 1
ATOM 1877 C CA . GLU A 1 234 ? -2.254 -10.789 -21.682 1.00 91.81 234 GLU A CA 1
ATOM 1878 C C . GLU A 1 234 ? -0.851 -10.858 -22.291 1.00 91.81 234 GLU A C 1
ATOM 1880 O O . GLU A 1 234 ? -0.305 -11.949 -22.459 1.00 91.81 234 GLU A O 1
ATOM 1885 N N . ASN A 1 235 ? -0.255 -9.710 -22.630 1.00 95.38 235 ASN A N 1
ATOM 1886 C CA . ASN A 1 235 ? 1.012 -9.649 -23.355 1.00 95.38 235 ASN A CA 1
ATOM 1887 C C . ASN A 1 235 ? 1.941 -8.536 -22.825 1.00 95.38 235 ASN A C 1
ATOM 1889 O O . ASN A 1 235 ? 2.197 -7.536 -23.511 1.00 95.38 235 ASN A O 1
ATOM 1893 N N . PRO A 1 236 ? 2.466 -8.684 -21.593 1.00 97.88 236 PRO A N 1
ATOM 1894 C CA . PRO A 1 236 ? 3.425 -7.742 -21.047 1.00 97.88 236 PRO A CA 1
ATOM 1895 C C . PRO A 1 236 ? 4.802 -7.860 -21.717 1.00 97.88 236 PRO A C 1
ATOM 1897 O O . PRO A 1 236 ? 5.221 -8.927 -22.153 1.00 97.88 236 PRO A O 1
ATOM 1900 N N . VAL A 1 237 ? 5.560 -6.761 -21.732 1.00 98.38 237 VAL A N 1
ATOM 1901 C CA . VAL A 1 237 ? 6.972 -6.719 -22.151 1.00 98.38 237 VAL A CA 1
ATOM 1902 C C . VAL A 1 237 ? 7.801 -5.902 -21.174 1.00 98.38 237 VAL A C 1
ATOM 1904 O O . VAL A 1 237 ? 7.341 -4.897 -20.632 1.00 98.38 237 VAL A O 1
ATOM 1907 N N . MET A 1 238 ? 9.063 -6.271 -20.968 1.00 98.06 238 MET A N 1
ATOM 1908 C CA . MET A 1 238 ? 9.986 -5.460 -20.177 1.00 98.06 238 MET A CA 1
ATOM 1909 C C . MET A 1 238 ? 10.993 -4.719 -21.060 1.00 98.06 238 MET A C 1
ATOM 1911 O O . MET A 1 238 ? 11.792 -5.328 -21.770 1.00 98.06 238 MET A O 1
ATOM 1915 N N . LEU A 1 239 ? 11.009 -3.385 -20.976 1.00 97.00 239 LEU A N 1
ATOM 1916 C CA . LEU A 1 239 ? 11.971 -2.553 -21.697 1.00 97.00 239 LEU A CA 1
ATOM 1917 C C . LEU A 1 239 ? 13.351 -2.649 -21.039 1.00 97.00 239 LEU A C 1
ATOM 1919 O O . LEU A 1 239 ? 13.580 -2.131 -19.944 1.00 97.00 239 LEU A O 1
ATOM 1923 N N . TYR A 1 240 ? 14.295 -3.281 -21.732 1.00 93.69 240 TYR A N 1
ATOM 1924 C CA . TYR A 1 240 ? 15.635 -3.545 -21.227 1.00 93.69 240 TYR A CA 1
ATOM 1925 C C . TYR A 1 240 ? 16.671 -2.696 -21.969 1.00 93.69 240 TYR A C 1
ATOM 1927 O O . TYR A 1 240 ? 17.125 -3.030 -23.062 1.00 93.69 240 TYR A O 1
ATOM 1935 N N . SER A 1 241 ? 17.024 -1.546 -21.384 1.00 85.06 241 SER A N 1
ATOM 1936 C CA . SER A 1 241 ? 17.950 -0.564 -21.971 1.00 85.06 241 SER A CA 1
ATOM 1937 C C . SER A 1 241 ? 19.425 -0.816 -21.648 1.00 85.06 241 SER A C 1
ATOM 1939 O O . SER A 1 241 ? 20.281 -0.181 -22.271 1.00 85.06 241 SER A O 1
ATOM 1941 N N . VAL A 1 242 ? 19.711 -1.776 -20.765 1.00 81.88 242 VAL A N 1
ATOM 1942 C CA . VAL A 1 242 ? 21.055 -2.238 -20.394 1.00 81.88 242 VAL A CA 1
ATOM 1943 C C . VAL A 1 242 ? 21.891 -1.180 -19.657 1.00 81.88 242 VAL A C 1
ATOM 1945 O O . VAL A 1 242 ? 23.115 -1.163 -19.721 1.00 81.88 242 VAL A O 1
ATOM 1948 N N . GLY A 1 243 ? 21.224 -0.260 -18.961 1.00 88.38 243 GLY A N 1
ATOM 1949 C CA . GLY A 1 243 ? 21.834 0.613 -17.955 1.00 88.38 243 GLY A CA 1
ATOM 1950 C C . GLY A 1 243 ? 21.653 0.064 -16.537 1.00 88.38 243 GLY A C 1
ATOM 1951 O O . GLY A 1 243 ? 20.993 -0.962 -16.343 1.00 88.38 243 GLY A O 1
ATOM 1952 N N . LYS A 1 244 ? 22.177 0.791 -15.542 1.00 92.56 244 LYS A N 1
ATOM 1953 C CA . LYS A 1 244 ? 22.074 0.427 -14.117 1.00 92.56 244 LYS A CA 1
ATOM 1954 C C . LYS A 1 244 ? 20.631 0.161 -13.664 1.00 92.56 244 LYS A C 1
ATOM 1956 O O . LYS A 1 244 ? 20.358 -0.877 -13.070 1.00 92.56 244 LYS A O 1
ATOM 1961 N N . ASP A 1 245 ? 19.693 1.036 -14.034 1.00 94.38 245 ASP A N 1
ATOM 1962 C CA . ASP A 1 245 ? 18.302 0.958 -13.584 1.00 94.38 245 ASP A CA 1
ATOM 1963 C C . ASP A 1 245 ? 17.632 -0.272 -14.193 1.00 94.38 245 ASP A C 1
ATOM 1965 O O . ASP A 1 245 ? 17.010 -1.067 -13.500 1.00 94.38 245 ASP A O 1
ATOM 1969 N N . SER A 1 246 ? 17.838 -0.511 -15.490 1.00 93.12 246 SER A N 1
ATOM 1970 C CA . SER A 1 246 ? 17.294 -1.699 -16.149 1.00 93.12 246 SER A CA 1
ATOM 1971 C C . SER A 1 246 ? 17.908 -3.015 -15.651 1.00 93.12 246 SER A C 1
ATOM 1973 O O . SER A 1 246 ? 17.237 -4.042 -15.725 1.00 93.12 246 SER A O 1
ATOM 1975 N N . SER A 1 247 ? 19.144 -3.006 -15.127 1.00 94.56 247 SER A N 1
ATOM 1976 C CA . SER A 1 247 ? 19.735 -4.172 -14.452 1.00 94.56 247 SER A CA 1
ATOM 1977 C C . SER A 1 247 ? 19.046 -4.460 -13.118 1.00 94.56 247 SER A C 1
ATOM 1979 O O . SER A 1 247 ? 18.723 -5.617 -12.850 1.00 94.56 247 SER A O 1
ATOM 1981 N N . VAL A 1 248 ? 18.758 -3.427 -12.315 1.00 97.19 248 VAL A N 1
ATOM 1982 C CA . VAL A 1 248 ? 17.962 -3.572 -11.082 1.00 97.19 248 VAL A CA 1
ATOM 1983 C C . VAL A 1 248 ? 16.546 -4.033 -11.406 1.00 97.19 248 VAL A C 1
ATOM 1985 O O . VAL A 1 248 ? 16.073 -5.007 -10.826 1.00 97.19 248 VAL A O 1
ATOM 1988 N N . LEU A 1 249 ? 15.901 -3.415 -12.397 1.00 97.44 249 LEU A N 1
ATOM 1989 C CA . LEU A 1 249 ? 14.566 -3.797 -12.849 1.00 97.44 249 LEU A CA 1
ATOM 1990 C C . LEU A 1 249 ? 14.520 -5.276 -13.266 1.00 97.44 249 LEU A C 1
ATOM 1992 O O . LEU A 1 249 ? 13.587 -5.985 -12.901 1.00 97.44 249 LEU A O 1
ATOM 1996 N N . LEU A 1 250 ? 15.539 -5.757 -13.994 1.00 96.06 250 LEU A N 1
ATOM 1997 C CA . LEU A 1 250 ? 15.613 -7.152 -14.440 1.00 96.06 250 LEU A CA 1
ATOM 1998 C C . LEU A 1 250 ? 15.820 -8.091 -13.250 1.00 96.06 250 LEU A C 1
ATOM 2000 O O . LEU A 1 250 ? 15.224 -9.164 -13.188 1.00 96.06 250 LEU A O 1
ATOM 2004 N N . HIS A 1 251 ? 16.655 -7.689 -12.293 1.00 96.88 251 HIS A N 1
ATOM 2005 C CA . HIS A 1 251 ? 16.868 -8.441 -11.063 1.00 96.88 251 HIS A CA 1
ATOM 2006 C C . HIS A 1 251 ? 15.570 -8.571 -10.245 1.00 96.88 251 HIS A C 1
ATOM 2008 O O . HIS A 1 251 ? 15.227 -9.673 -9.816 1.00 96.88 251 HIS A O 1
ATOM 2014 N N . LEU A 1 252 ? 14.814 -7.480 -10.092 1.00 97.94 252 LEU A N 1
ATOM 2015 C CA . LEU A 1 252 ? 13.517 -7.466 -9.408 1.00 97.94 252 LEU A CA 1
ATOM 2016 C C . LEU A 1 252 ? 12.483 -8.343 -10.127 1.00 97.94 252 LEU A C 1
ATOM 2018 O O . LEU A 1 252 ? 11.820 -9.149 -9.476 1.00 97.94 252 LEU A O 1
ATOM 2022 N N . ALA A 1 253 ? 12.401 -8.265 -11.460 1.00 97.25 253 ALA A N 1
ATOM 2023 C CA . ALA A 1 253 ? 11.532 -9.134 -12.256 1.00 97.25 253 ALA A CA 1
ATOM 2024 C C . ALA A 1 253 ? 11.855 -10.618 -12.016 1.00 97.25 253 ALA A C 1
ATOM 2026 O O . ALA A 1 253 ? 10.966 -11.427 -11.767 1.00 97.25 253 ALA A O 1
ATOM 2027 N N . ARG A 1 254 ? 13.143 -10.986 -12.004 1.00 96.06 254 ARG A N 1
ATOM 2028 C CA . ARG A 1 254 ? 13.569 -12.361 -11.702 1.00 96.06 254 ARG A CA 1
ATOM 2029 C C . ARG A 1 254 ? 13.163 -12.807 -10.303 1.00 96.06 254 ARG A C 1
ATOM 2031 O O . ARG A 1 254 ? 12.720 -13.939 -10.147 1.00 96.06 254 ARG A O 1
ATOM 2038 N N . LYS A 1 255 ? 13.291 -11.940 -9.295 1.00 96.69 255 LYS A N 1
ATOM 2039 C CA . LYS A 1 255 ? 12.831 -12.242 -7.931 1.00 96.69 255 LYS A CA 1
ATOM 2040 C C . LYS A 1 255 ? 11.315 -12.407 -7.858 1.00 96.69 255 LYS A C 1
ATOM 2042 O O . LYS A 1 255 ? 10.843 -13.285 -7.142 1.00 96.69 255 LYS A O 1
ATOM 2047 N N . ALA A 1 256 ? 10.558 -11.618 -8.620 1.00 94.75 256 ALA A N 1
ATOM 2048 C CA . ALA A 1 256 ? 9.101 -11.685 -8.618 1.00 94.75 256 ALA A CA 1
ATOM 2049 C C . ALA A 1 256 ? 8.564 -13.057 -9.060 1.00 94.75 256 ALA A C 1
ATOM 2051 O O . ALA A 1 256 ? 7.575 -13.526 -8.491 1.00 94.75 256 ALA A O 1
ATOM 2052 N N . PHE A 1 257 ? 9.243 -13.715 -10.005 1.00 93.12 257 PHE A N 1
ATOM 2053 C CA . PHE A 1 257 ? 8.810 -14.989 -10.596 1.00 93.12 257 PHE A CA 1
ATOM 2054 C C . PHE A 1 257 ? 9.694 -16.189 -10.236 1.00 93.12 257 PHE A C 1
ATOM 2056 O O . PHE A 1 257 ? 9.455 -17.290 -10.729 1.00 93.12 257 PHE A O 1
ATOM 2063 N N . ALA A 1 258 ? 10.688 -16.014 -9.362 1.00 91.38 258 ALA A N 1
ATOM 2064 C CA . ALA A 1 258 ? 11.516 -17.116 -8.884 1.00 91.38 258 ALA A CA 1
ATOM 2065 C C . ALA A 1 258 ? 10.659 -18.205 -8.197 1.00 91.38 258 ALA A C 1
ATOM 2067 O O . ALA A 1 258 ? 9.713 -17.874 -7.479 1.00 91.38 258 ALA A O 1
ATOM 2068 N N . PRO A 1 259 ? 10.990 -19.501 -8.368 1.00 92.31 259 PRO A N 1
ATOM 2069 C CA . PRO A 1 259 ? 12.121 -20.051 -9.129 1.00 92.31 259 PRO A CA 1
ATOM 2070 C C . PRO A 1 259 ? 11.865 -20.211 -10.644 1.00 92.31 259 PRO A C 1
ATOM 2072 O O . PRO A 1 259 ? 12.724 -20.736 -11.351 1.00 92.31 259 PRO A O 1
ATOM 2075 N N . GLY A 1 260 ? 10.701 -19.798 -11.147 1.00 88.88 260 GLY A N 1
ATOM 2076 C CA . GLY A 1 260 ? 10.360 -19.840 -12.568 1.00 88.88 260 GLY A CA 1
ATOM 2077 C C . GLY A 1 260 ? 11.081 -18.782 -13.413 1.00 88.88 260 GLY A C 1
ATOM 2078 O O . GLY A 1 260 ? 11.818 -17.928 -12.913 1.00 88.88 260 GLY A O 1
ATOM 2079 N N . LYS A 1 261 ? 10.862 -18.843 -14.732 1.00 90.19 261 LYS A N 1
ATOM 2080 C CA . LYS A 1 261 ? 11.271 -17.782 -15.663 1.00 90.19 261 LYS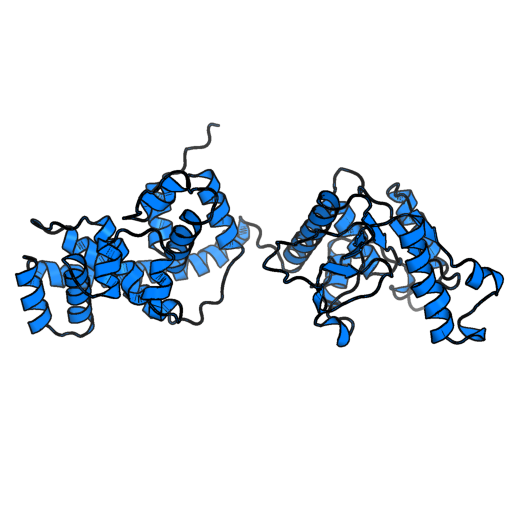 A CA 1
ATOM 2081 C C . LYS A 1 261 ? 10.273 -16.624 -15.613 1.00 90.19 261 LYS A C 1
ATOM 2083 O O . LYS A 1 261 ? 9.114 -16.817 -15.255 1.00 90.19 261 LYS A O 1
ATOM 2088 N N . ILE A 1 262 ? 10.719 -15.433 -16.012 1.00 94.25 262 ILE A N 1
ATOM 2089 C CA . ILE A 1 262 ? 9.806 -14.305 -16.227 1.00 94.25 262 ILE A CA 1
ATOM 2090 C C . ILE A 1 262 ? 8.795 -14.671 -17.337 1.00 94.25 262 ILE A C 1
ATOM 2092 O O . ILE A 1 262 ? 9.209 -15.258 -18.339 1.00 94.25 262 ILE A O 1
ATOM 2096 N N . PRO A 1 263 ? 7.496 -14.360 -17.179 1.00 94.75 263 PRO A N 1
ATOM 2097 C CA . PRO A 1 263 ? 6.448 -14.771 -18.119 1.00 94.75 263 PRO A CA 1
ATOM 2098 C C . PRO A 1 263 ? 6.278 -13.809 -19.309 1.00 94.75 263 PRO A C 1
ATOM 2100 O O . PRO A 1 263 ? 5.251 -13.832 -19.974 1.00 94.75 263 PRO A O 1
ATOM 2103 N N . PHE A 1 264 ? 7.262 -12.947 -19.568 1.00 96.81 264 PHE A N 1
ATOM 2104 C CA . PHE A 1 264 ? 7.233 -11.947 -20.633 1.00 96.81 264 PHE A CA 1
ATOM 2105 C C . PHE A 1 264 ? 8.609 -11.778 -21.281 1.00 96.81 264 PHE A C 1
ATOM 2107 O O . PHE A 1 264 ? 9.630 -11.946 -20.601 1.00 96.81 264 PHE A O 1
ATOM 2114 N N . PRO A 1 265 ? 8.668 -11.397 -22.568 1.00 97.50 265 PRO A N 1
ATOM 2115 C CA . PRO A 1 265 ? 9.927 -11.122 -23.235 1.00 97.50 265 PRO A CA 1
ATOM 2116 C C . PRO A 1 265 ? 10.576 -9.829 -22.725 1.00 97.50 265 PRO A C 1
ATOM 2118 O O . PRO A 1 265 ? 9.933 -8.896 -22.228 1.00 97.50 265 PRO A O 1
ATOM 2121 N N . LEU A 1 266 ? 11.892 -9.753 -22.907 1.00 97.31 266 LEU A N 1
ATOM 2122 C CA . LEU A 1 266 ? 12.644 -8.509 -22.828 1.00 97.31 266 LEU A CA 1
ATOM 2123 C C . LEU A 1 266 ? 12.632 -7.838 -24.199 1.00 97.31 266 LEU A C 1
ATOM 2125 O O . LEU A 1 266 ? 12.769 -8.505 -25.221 1.00 97.31 266 LEU A O 1
ATOM 2129 N N . MET A 1 267 ? 12.554 -6.512 -24.236 1.00 97.50 267 MET A N 1
ATOM 2130 C CA . MET A 1 267 ? 12.674 -5.755 -25.477 1.00 97.50 267 MET A CA 1
ATOM 2131 C C . MET A 1 267 ? 13.720 -4.653 -25.370 1.00 97.50 267 MET A C 1
ATOM 2133 O O . MET A 1 267 ? 13.700 -3.820 -24.464 1.00 97.50 267 MET A O 1
ATOM 2137 N N . HIS A 1 268 ? 14.609 -4.611 -26.356 1.00 96.44 268 HIS A N 1
ATOM 2138 C CA . HIS A 1 268 ? 15.600 -3.566 -26.533 1.00 96.44 268 HIS A CA 1
ATOM 2139 C C . HIS A 1 268 ? 15.332 -2.789 -27.827 1.00 96.44 268 HIS A C 1
ATOM 2141 O O . HIS A 1 268 ? 15.431 -3.327 -28.931 1.00 96.44 268 HIS A O 1
ATOM 2147 N N . VAL A 1 269 ? 15.070 -1.487 -27.693 1.00 95.75 269 VAL A N 1
ATOM 2148 C CA . VAL A 1 269 ? 15.022 -0.563 -28.833 1.00 95.75 269 VAL A CA 1
ATOM 2149 C C . VAL A 1 269 ? 16.453 -0.266 -29.280 1.00 95.75 269 VAL A C 1
ATOM 2151 O O . VAL A 1 269 ? 17.196 0.475 -28.627 1.00 95.75 269 VAL A O 1
ATOM 2154 N N . ASN A 1 270 ? 16.862 -0.898 -30.377 1.00 93.50 270 ASN A N 1
ATOM 2155 C CA . ASN A 1 270 ? 18.199 -0.809 -30.930 1.00 93.50 270 ASN A CA 1
ATOM 2156 C C . ASN A 1 270 ? 18.326 0.394 -31.862 1.00 93.50 270 ASN A C 1
ATOM 2158 O O . ASN A 1 270 ? 17.896 0.377 -33.013 1.00 93.50 270 ASN A O 1
ATOM 2162 N N . THR A 1 271 ? 18.995 1.420 -31.351 1.00 91.81 271 THR A N 1
ATOM 2163 C CA . THR A 1 271 ? 19.238 2.667 -32.069 1.00 91.81 271 THR A CA 1
ATOM 2164 C C . THR A 1 271 ? 20.510 2.638 -32.925 1.00 91.81 271 THR A C 1
ATOM 2166 O O . THR A 1 271 ? 20.881 3.677 -33.441 1.00 91.81 271 THR A O 1
ATOM 2169 N N . THR A 1 272 ? 21.232 1.510 -32.993 1.00 89.62 272 THR A N 1
ATOM 2170 C CA . THR A 1 272 ? 22.531 1.327 -33.685 1.00 89.62 272 THR A CA 1
ATOM 2171 C C . THR A 1 272 ? 23.717 2.163 -33.174 1.00 89.62 272 THR A C 1
ATOM 2173 O O . THR A 1 272 ? 24.803 2.066 -33.732 1.00 89.62 272 THR A O 1
ATOM 2176 N N . TRP A 1 273 ? 23.548 2.950 -32.105 1.00 89.00 273 TRP A N 1
ATOM 2177 C CA . TRP A 1 273 ? 24.590 3.835 -31.543 1.00 89.00 273 TRP A CA 1
ATOM 2178 C C . TRP A 1 273 ? 24.770 3.682 -30.027 1.00 89.00 273 TRP A C 1
ATOM 2180 O O . TRP A 1 273 ? 25.050 4.649 -29.319 1.00 89.00 273 TRP A O 1
ATOM 2190 N N . LYS A 1 274 ? 24.571 2.475 -29.493 1.00 87.94 274 LYS A N 1
ATOM 2191 C CA . LYS A 1 274 ? 24.949 2.177 -28.105 1.00 87.94 274 LYS A CA 1
ATOM 2192 C C . LYS A 1 274 ? 26.399 1.717 -28.034 1.00 87.94 274 LYS A C 1
ATOM 2194 O O . LYS A 1 274 ? 26.911 1.150 -28.995 1.00 87.94 274 LYS A O 1
ATOM 2199 N N . PHE A 1 275 ? 27.031 1.935 -26.883 1.00 90.94 275 PHE A N 1
ATOM 2200 C CA . PHE A 1 275 ? 28.352 1.381 -26.600 1.00 90.94 275 PHE A CA 1
ATOM 2201 C C . PHE A 1 275 ? 28.341 -0.134 -26.798 1.00 90.94 275 PHE A C 1
ATOM 2203 O O . PHE A 1 275 ? 27.402 -0.815 -26.372 1.00 90.94 275 PHE A O 1
ATOM 2210 N N . ARG A 1 276 ? 29.388 -0.651 -27.439 1.00 90.62 276 ARG A N 1
ATOM 2211 C CA . ARG A 1 276 ? 29.511 -2.073 -27.761 1.00 90.62 276 ARG A CA 1
ATOM 2212 C C . ARG A 1 276 ? 29.449 -2.929 -26.497 1.00 90.62 276 ARG A C 1
ATOM 2214 O O . ARG A 1 276 ? 28.730 -3.919 -26.473 1.00 90.62 276 ARG A O 1
ATOM 2221 N N . GLU A 1 277 ? 30.092 -2.473 -25.428 1.00 89.31 277 GLU A N 1
ATOM 2222 C CA . GLU A 1 277 ? 30.118 -3.132 -24.125 1.00 89.31 277 GLU A CA 1
ATOM 2223 C C . GLU A 1 277 ? 28.716 -3.280 -23.515 1.00 89.31 277 GLU A C 1
ATOM 2225 O O . GLU A 1 277 ? 28.436 -4.269 -22.843 1.00 89.31 277 GLU A O 1
ATOM 2230 N N . MET A 1 278 ? 27.801 -2.332 -23.767 1.00 91.69 278 MET A N 1
ATOM 2231 C CA . MET A 1 278 ? 26.406 -2.464 -23.328 1.00 91.69 278 MET A CA 1
ATOM 2232 C C . MET A 1 278 ? 25.671 -3.547 -24.117 1.00 91.69 278 MET A C 1
ATOM 2234 O O . MET A 1 278 ? 24.881 -4.288 -23.544 1.00 91.69 278 MET A O 1
ATOM 2238 N N . ILE A 1 279 ? 25.915 -3.652 -25.423 1.00 91.94 279 ILE A N 1
ATOM 2239 C CA . ILE A 1 279 ? 25.280 -4.673 -26.266 1.00 91.94 279 ILE A CA 1
ATOM 2240 C C . ILE A 1 279 ? 25.805 -6.069 -25.913 1.00 91.94 279 ILE A C 1
ATOM 2242 O O . ILE A 1 279 ? 25.012 -6.985 -25.725 1.00 91.94 279 ILE A O 1
ATOM 2246 N N . GLU A 1 280 ? 27.113 -6.217 -25.717 1.00 92.31 280 GLU A N 1
ATOM 2247 C CA . GLU A 1 280 ? 27.714 -7.484 -25.284 1.00 92.31 280 GLU A CA 1
ATOM 2248 C C . GLU A 1 280 ? 27.198 -7.907 -23.900 1.00 92.31 280 GLU A C 1
ATOM 2250 O O . GLU A 1 280 ? 26.841 -9.068 -23.693 1.00 92.31 280 GLU A O 1
ATOM 2255 N N . PHE A 1 281 ? 27.080 -6.961 -22.959 1.00 93.00 281 PHE A N 1
ATOM 2256 C CA . PHE A 1 281 ? 26.505 -7.231 -21.642 1.00 93.00 281 PHE A CA 1
ATOM 2257 C C . PHE A 1 281 ? 25.043 -7.692 -21.729 1.00 93.00 281 PHE A C 1
ATOM 2259 O O . PHE A 1 281 ? 24.656 -8.647 -21.058 1.00 93.00 281 PHE A O 1
ATOM 2266 N N . ARG A 1 282 ? 24.233 -7.052 -22.580 1.00 93.25 282 ARG A N 1
ATOM 2267 C CA . ARG A 1 282 ? 22.831 -7.425 -22.826 1.00 93.25 282 ARG A CA 1
ATOM 2268 C C . ARG A 1 282 ? 22.698 -8.871 -23.281 1.00 93.25 282 ARG A C 1
ATOM 2270 O O . ARG A 1 282 ? 21.890 -9.608 -22.721 1.00 93.25 282 ARG A O 1
ATOM 2277 N N . ASP A 1 283 ? 23.471 -9.239 -24.299 1.00 92.38 283 ASP A N 1
ATOM 2278 C CA . ASP A 1 283 ? 23.385 -10.545 -24.953 1.00 92.38 283 ASP A CA 1
ATOM 2279 C C . ASP A 1 283 ? 23.832 -11.641 -23.985 1.00 92.38 283 ASP A C 1
ATOM 2281 O O . ASP A 1 283 ? 23.110 -12.617 -23.782 1.00 92.38 283 ASP A O 1
ATOM 2285 N N . LYS A 1 284 ? 24.929 -11.392 -23.255 1.00 93.44 284 LYS A N 1
ATOM 2286 C CA . LYS A 1 284 ? 25.386 -12.252 -22.157 1.00 93.44 284 LYS A CA 1
ATOM 2287 C C . LYS A 1 284 ? 24.301 -12.456 -21.094 1.00 93.44 284 LYS A C 1
ATOM 2289 O O . LYS A 1 284 ? 24.116 -13.573 -20.619 1.00 93.44 284 LYS A O 1
ATOM 2294 N N . MET A 1 285 ? 23.599 -11.399 -20.681 1.00 93.00 285 MET A N 1
ATOM 2295 C CA . MET A 1 285 ? 22.559 -11.494 -19.647 1.00 93.00 285 MET A CA 1
ATOM 2296 C C . MET A 1 285 ? 21.320 -12.255 -20.129 1.00 93.00 285 MET A C 1
ATOM 2298 O O . MET A 1 285 ? 20.758 -13.036 -19.360 1.00 93.00 285 MET A O 1
ATOM 2302 N N . ALA A 1 286 ? 20.906 -12.060 -21.384 1.00 91.69 286 ALA A N 1
ATOM 2303 C CA . ALA A 1 286 ? 19.796 -12.801 -21.977 1.00 91.69 286 ALA A CA 1
ATOM 2304 C C . ALA A 1 286 ? 20.117 -14.298 -22.104 1.00 91.69 286 ALA A C 1
ATOM 2306 O O . ALA A 1 286 ? 19.298 -15.127 -21.708 1.00 91.69 286 ALA A O 1
ATOM 2307 N N . GLU A 1 287 ? 21.325 -14.644 -22.560 1.00 93.19 287 GLU A N 1
ATOM 2308 C CA . GLU A 1 287 ? 21.792 -16.030 -22.670 1.00 93.19 287 GLU A CA 1
ATOM 2309 C C . GLU A 1 287 ? 21.924 -16.698 -21.294 1.00 93.19 287 GLU A C 1
ATOM 2311 O O . GLU A 1 287 ? 21.345 -17.759 -21.061 1.00 93.19 287 GLU A O 1
ATOM 2316 N N . LYS A 1 288 ? 22.604 -16.038 -20.343 1.00 91.75 288 LYS A N 1
ATOM 2317 C CA . LYS A 1 288 ? 22.859 -16.555 -18.986 1.00 91.75 288 LYS A CA 1
ATOM 2318 C C . LYS A 1 288 ? 21.588 -17.000 -18.263 1.00 91.75 288 LYS A C 1
ATOM 2320 O O . LYS A 1 288 ? 21.626 -17.953 -17.489 1.00 91.75 288 LYS A O 1
ATOM 2325 N N . TYR A 1 289 ? 20.481 -16.296 -18.477 1.00 89.06 289 TYR A N 1
ATOM 2326 C CA . TYR A 1 289 ? 19.208 -16.588 -17.818 1.00 89.06 289 TYR A CA 1
ATOM 2327 C C . TYR A 1 289 ? 18.148 -17.175 -18.760 1.00 89.06 289 TYR A C 1
ATOM 2329 O O . TYR A 1 289 ? 17.029 -17.452 -18.324 1.00 89.06 289 TYR A O 1
ATOM 2337 N N . GLY A 1 290 ? 18.498 -17.410 -20.029 1.00 90.25 290 GLY A N 1
ATOM 2338 C CA . GLY A 1 290 ? 17.617 -17.993 -21.037 1.00 90.25 290 GLY A CA 1
ATOM 2339 C C . GLY A 1 290 ? 16.334 -17.192 -21.255 1.00 90.25 290 GLY A C 1
ATOM 2340 O O . GLY A 1 290 ? 15.252 -17.795 -21.270 1.00 90.25 290 GLY A O 1
ATOM 2341 N N . PHE A 1 291 ? 16.461 -15.864 -21.355 1.00 91.38 291 PHE A N 1
ATOM 2342 C CA . PHE A 1 291 ? 15.365 -14.937 -21.642 1.00 91.38 291 PHE A CA 1
ATOM 2343 C C . PHE A 1 291 ? 15.151 -14.765 -23.142 1.00 91.38 291 PHE A C 1
ATOM 2345 O O . PHE A 1 291 ? 16.107 -14.700 -23.914 1.00 91.38 291 PHE A O 1
ATOM 2352 N N . GLU A 1 292 ? 13.893 -14.604 -23.541 1.00 94.69 292 GLU A N 1
ATOM 2353 C CA . GLU A 1 292 ? 13.564 -14.120 -24.876 1.00 94.69 292 GLU A CA 1
ATOM 2354 C C . GLU A 1 292 ? 13.879 -12.622 -24.958 1.00 94.69 292 GLU A C 1
ATOM 2356 O O . GLU A 1 292 ? 13.329 -11.821 -24.200 1.00 94.69 292 GLU A O 1
ATOM 2361 N N . LEU A 1 293 ? 14.790 -12.245 -25.858 1.00 96.00 293 LEU A N 1
ATOM 2362 C CA . LEU A 1 293 ? 15.199 -10.861 -26.069 1.00 96.00 293 LEU A CA 1
ATOM 2363 C C . LEU A 1 293 ? 14.843 -10.409 -27.485 1.00 96.00 293 LEU A C 1
ATOM 2365 O O . LEU A 1 293 ? 15.470 -10.800 -28.468 1.00 96.00 293 LEU A O 1
ATOM 2369 N N . ILE A 1 294 ? 13.881 -9.499 -27.570 1.00 97.19 294 ILE A N 1
ATOM 2370 C CA . ILE A 1 294 ? 13.447 -8.860 -28.804 1.00 97.19 294 ILE A CA 1
ATOM 2371 C C . ILE A 1 294 ? 14.297 -7.611 -29.034 1.00 97.19 294 ILE A C 1
ATOM 2373 O O . ILE A 1 294 ? 14.277 -6.663 -28.248 1.00 97.19 294 ILE A O 1
ATOM 2377 N N . SER A 1 295 ? 15.030 -7.574 -30.143 1.00 96.00 295 SER A N 1
ATOM 2378 C CA . SER A 1 295 ? 15.729 -6.371 -30.601 1.00 96.00 295 SER A CA 1
ATOM 2379 C C . SER A 1 295 ? 14.935 -5.728 -31.734 1.00 96.00 295 SER A C 1
ATOM 2381 O O . SER A 1 295 ? 14.729 -6.355 -32.771 1.00 96.00 295 SER A O 1
ATOM 2383 N N . TYR A 1 296 ? 14.500 -4.479 -31.554 1.00 97.19 296 TYR A N 1
ATOM 2384 C CA . TYR A 1 296 ? 13.753 -3.740 -32.575 1.00 97.19 296 TYR A CA 1
ATOM 2385 C C . TYR A 1 296 ? 14.483 -2.461 -32.982 1.00 97.19 296 TYR A C 1
ATOM 2387 O O . TYR A 1 296 ? 14.852 -1.652 -32.131 1.00 97.19 296 TYR A O 1
ATOM 2395 N N . THR A 1 297 ? 14.653 -2.260 -34.286 1.00 96.25 297 THR A N 1
ATOM 2396 C CA . THR A 1 297 ? 15.213 -1.045 -34.889 1.00 96.25 297 THR A CA 1
ATOM 2397 C C . THR A 1 297 ? 14.178 -0.457 -35.839 1.00 96.25 297 THR A C 1
ATOM 2399 O O . THR A 1 297 ? 13.504 -1.210 -36.535 1.00 96.25 297 THR A O 1
ATOM 2402 N N . ASN A 1 298 ? 14.057 0.874 -35.874 1.00 96.06 298 ASN A N 1
ATOM 2403 C CA . ASN A 1 298 ? 13.205 1.557 -36.847 1.00 96.06 298 ASN A CA 1
ATOM 2404 C C . ASN A 1 298 ? 13.736 1.288 -38.272 1.00 96.06 298 ASN A C 1
ATOM 2406 O O . ASN A 1 298 ? 14.858 1.720 -38.556 1.00 96.06 298 ASN A O 1
ATOM 2410 N N . PRO A 1 299 ? 12.972 0.611 -39.153 1.00 94.06 299 PRO A N 1
ATOM 2411 C CA . PRO A 1 299 ? 13.431 0.282 -40.502 1.00 94.06 299 PRO A CA 1
ATOM 2412 C C . PRO A 1 299 ? 13.752 1.528 -41.332 1.00 94.06 299 PRO A C 1
ATOM 2414 O O . PRO A 1 299 ? 14.848 1.641 -41.865 1.00 94.06 299 PRO A O 1
ATOM 2417 N N . GLU A 1 300 ? 12.861 2.523 -41.336 1.00 91.88 300 GLU A N 1
ATOM 2418 C CA . GLU A 1 300 ? 13.051 3.771 -42.086 1.00 91.88 300 GLU A CA 1
ATOM 2419 C C . GLU A 1 300 ? 14.271 4.552 -41.580 1.00 91.88 300 GLU A C 1
ATOM 2421 O O . GLU A 1 300 ? 15.041 5.116 -42.359 1.00 91.88 300 GLU A O 1
ATOM 2426 N N . GLY A 1 301 ? 14.478 4.574 -40.261 1.00 90.75 301 GLY A N 1
ATOM 2427 C CA . GLY A 1 301 ? 15.646 5.219 -39.671 1.00 90.75 301 GLY A CA 1
ATOM 2428 C C . GLY A 1 301 ? 16.963 4.506 -40.002 1.00 90.75 301 GLY A C 1
ATOM 2429 O O . GLY A 1 301 ? 17.983 5.170 -40.202 1.00 90.75 301 GLY A O 1
ATOM 2430 N N . ALA A 1 302 ? 16.940 3.175 -40.100 1.00 90.38 302 ALA A N 1
ATOM 2431 C CA . ALA A 1 302 ? 18.088 2.374 -40.511 1.00 90.38 302 ALA A CA 1
ATOM 2432 C C . ALA A 1 302 ? 18.403 2.547 -42.006 1.00 90.38 302 ALA A C 1
ATOM 2434 O O . ALA A 1 302 ? 19.560 2.794 -42.352 1.00 90.38 302 ALA A O 1
ATOM 2435 N N . ASP A 1 303 ? 17.385 2.499 -42.867 1.00 91.56 303 ASP A N 1
ATOM 2436 C CA . ASP A 1 303 ? 17.520 2.644 -44.321 1.00 91.56 303 ASP A CA 1
ATOM 2437 C C . ASP A 1 303 ? 18.073 4.023 -44.697 1.00 91.56 303 ASP A C 1
ATOM 2439 O O . ASP A 1 303 ? 19.003 4.142 -45.498 1.00 91.56 303 ASP A O 1
ATOM 2443 N N . ASN A 1 304 ? 17.584 5.072 -44.030 1.00 89.88 304 ASN A N 1
ATOM 2444 C CA . ASN A 1 304 ? 18.067 6.442 -44.209 1.00 89.88 304 ASN A CA 1
ATOM 2445 C C . ASN A 1 304 ? 19.384 6.735 -43.469 1.00 89.88 304 ASN A C 1
ATOM 2447 O O . ASN A 1 304 ? 19.847 7.878 -43.467 1.00 89.88 304 ASN A O 1
ATOM 2451 N N . LYS A 1 305 ? 19.994 5.727 -42.825 1.00 89.81 305 LYS A N 1
ATOM 2452 C CA . LYS A 1 305 ? 21.244 5.839 -42.055 1.00 89.81 305 LYS A CA 1
ATOM 2453 C C . LYS A 1 305 ? 21.227 7.026 -41.088 1.00 89.81 305 LYS A C 1
ATOM 2455 O O . LYS A 1 305 ? 22.192 7.786 -41.004 1.00 89.81 305 LYS A O 1
ATOM 2460 N N . ILE A 1 306 ? 20.125 7.210 -40.363 1.00 88.25 306 ILE A N 1
ATOM 2461 C CA . ILE A 1 306 ? 19.968 8.345 -39.451 1.00 88.25 306 ILE A CA 1
ATOM 2462 C C . ILE A 1 306 ? 20.937 8.182 -38.277 1.00 88.25 306 ILE A C 1
ATOM 2464 O O . ILE A 1 306 ? 20.899 7.198 -37.540 1.00 88.25 306 ILE A O 1
ATOM 2468 N N . THR A 1 307 ? 21.803 9.177 -38.072 1.00 88.38 307 THR A N 1
ATOM 2469 C CA . THR A 1 307 ? 22.776 9.198 -36.970 1.00 88.38 307 THR A CA 1
ATOM 2470 C C . THR A 1 307 ? 22.603 10.454 -36.114 1.00 88.38 307 THR A C 1
ATOM 2472 O O . THR A 1 307 ? 22.160 11.489 -36.630 1.00 88.38 307 THR A O 1
ATOM 2475 N N . PRO A 1 308 ? 22.991 10.422 -34.823 1.00 87.25 308 PRO A N 1
ATOM 2476 C CA . PRO A 1 308 ? 22.924 11.607 -33.967 1.00 87.25 308 PRO A CA 1
ATOM 2477 C C . PRO A 1 308 ? 23.819 12.755 -34.465 1.00 87.25 308 PRO A C 1
ATOM 2479 O O . PRO A 1 308 ? 23.534 13.913 -34.170 1.00 87.25 308 PRO A O 1
ATOM 2482 N N . PHE A 1 309 ? 24.860 12.450 -35.248 1.00 87.56 309 PHE A N 1
ATOM 2483 C CA . PHE A 1 309 ? 25.795 13.433 -35.805 1.00 87.56 309 PHE A CA 1
ATOM 2484 C C . PHE A 1 309 ? 25.288 14.105 -37.084 1.00 87.56 309 PHE A C 1
ATOM 2486 O O . PHE A 1 309 ? 25.612 15.258 -37.337 1.00 87.56 309 PHE A O 1
ATOM 2493 N N . THR A 1 310 ? 24.495 13.397 -37.891 1.00 85.00 310 THR A N 1
ATOM 2494 C CA . THR A 1 310 ? 24.022 13.895 -39.196 1.00 85.00 310 THR A CA 1
ATOM 2495 C C . THR A 1 310 ? 22.673 14.600 -39.107 1.00 85.00 310 THR A C 1
ATOM 2497 O O . THR A 1 310 ? 22.428 15.551 -39.838 1.00 85.00 310 THR A O 1
ATOM 2500 N N . HIS A 1 311 ? 21.799 14.155 -38.202 1.00 85.19 311 HIS A N 1
ATOM 2501 C CA . HIS A 1 311 ? 20.415 14.634 -38.108 1.00 85.19 311 HIS A CA 1
ATOM 2502 C C . HIS A 1 311 ? 20.115 15.372 -36.795 1.00 85.19 311 HIS A C 1
ATOM 2504 O O . HIS A 1 311 ? 18.981 15.796 -36.567 1.00 85.19 311 HIS A O 1
ATOM 2510 N N . GLY A 1 312 ? 21.125 15.528 -35.935 1.00 87.31 312 GLY A N 1
ATOM 2511 C CA . GLY A 1 312 ? 20.983 16.086 -34.597 1.00 87.31 312 GLY A CA 1
ATOM 2512 C C . GLY A 1 312 ? 20.335 15.109 -33.612 1.00 87.31 312 GLY A C 1
ATOM 2513 O O . GLY A 1 312 ? 19.568 14.212 -33.973 1.00 87.31 312 GLY A O 1
ATOM 2514 N N . SER A 1 313 ? 20.631 15.296 -32.326 1.00 87.12 313 SER A N 1
ATOM 2515 C CA . SER A 1 313 ? 20.205 14.390 -31.251 1.00 87.12 313 SER A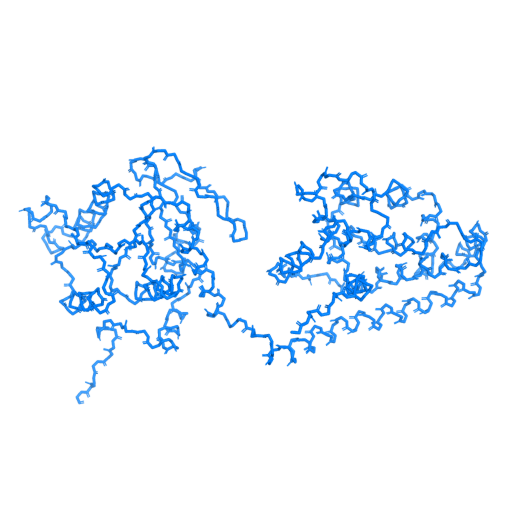 CA 1
ATOM 2516 C C . SER A 1 313 ? 18.684 14.299 -31.094 1.00 87.12 313 SER A C 1
ATOM 2518 O O . SER A 1 313 ? 18.174 13.211 -30.826 1.00 87.12 313 SER A O 1
ATOM 2520 N N . ALA A 1 314 ? 17.953 15.401 -31.293 1.00 88.00 314 ALA A N 1
ATOM 2521 C CA . ALA A 1 314 ? 16.500 15.453 -31.127 1.00 88.00 314 ALA A CA 1
ATOM 2522 C C . ALA A 1 314 ? 15.761 14.600 -32.171 1.00 88.00 314 ALA A C 1
ATOM 2524 O O . ALA A 1 314 ? 15.019 13.687 -31.807 1.00 88.00 314 ALA A O 1
ATOM 2525 N N . LYS A 1 315 ? 16.015 14.842 -33.466 1.00 90.44 315 LYS A N 1
ATOM 2526 C CA . LYS A 1 315 ? 15.369 14.110 -34.570 1.00 90.44 315 LYS A CA 1
ATOM 2527 C C . LYS A 1 315 ? 15.755 12.633 -34.564 1.00 90.44 315 LYS A C 1
ATOM 2529 O O . LYS A 1 315 ? 14.897 11.769 -34.716 1.00 90.44 315 LYS A O 1
ATOM 2534 N N . TYR A 1 316 ? 17.033 12.339 -34.321 1.00 91.94 316 TYR A N 1
ATOM 2535 C CA . TYR A 1 316 ? 17.503 10.965 -34.164 1.00 91.94 316 TYR A CA 1
ATOM 2536 C C . TYR A 1 316 ? 16.797 10.248 -33.002 1.00 91.94 316 TYR A C 1
ATOM 2538 O O . TYR A 1 316 ? 16.352 9.115 -33.166 1.00 91.94 316 TYR A O 1
ATOM 2546 N N . THR A 1 317 ? 16.654 10.898 -31.841 1.00 90.94 317 THR A N 1
ATOM 2547 C CA . THR A 1 317 ? 15.994 10.297 -30.671 1.00 90.94 317 THR A CA 1
ATOM 2548 C C . THR A 1 317 ? 14.516 10.032 -30.933 1.00 90.94 317 THR A C 1
ATOM 2550 O O . THR A 1 317 ? 14.031 8.956 -30.587 1.00 90.94 317 THR A O 1
ATOM 2553 N N . ASP A 1 318 ? 13.807 10.963 -31.572 1.00 92.75 318 ASP A N 1
ATOM 2554 C CA . ASP A 1 318 ? 12.401 10.753 -31.910 1.00 92.75 318 ASP A CA 1
ATOM 2555 C C . ASP A 1 318 ? 12.218 9.540 -32.836 1.00 92.75 318 ASP A C 1
ATOM 2557 O O . ASP A 1 318 ? 11.478 8.613 -32.507 1.00 92.75 318 ASP A O 1
ATOM 2561 N N . ILE A 1 319 ? 12.971 9.475 -33.936 1.00 93.75 319 ILE A N 1
ATOM 2562 C CA . ILE A 1 319 ? 12.821 8.411 -34.938 1.00 93.75 319 ILE A CA 1
ATOM 2563 C C . ILE A 1 319 ? 13.325 7.063 -34.404 1.00 93.75 319 ILE A C 1
ATOM 2565 O O . ILE A 1 319 ? 12.610 6.056 -34.441 1.00 93.75 319 ILE A O 1
ATOM 2569 N N . MET A 1 320 ? 14.552 7.030 -33.880 1.00 94.62 320 MET A N 1
ATOM 2570 C CA . MET A 1 320 ? 15.231 5.782 -33.515 1.00 94.62 320 MET A CA 1
ATOM 2571 C C . MET A 1 320 ? 14.847 5.258 -32.130 1.00 94.62 320 MET A C 1
ATOM 2573 O O . MET A 1 320 ? 15.101 4.087 -31.857 1.00 94.62 320 MET A O 1
ATOM 2577 N N . LYS A 1 321 ? 14.241 6.076 -31.251 1.00 93.44 321 LYS A N 1
ATOM 2578 C CA . LYS A 1 321 ? 13.718 5.616 -29.950 1.00 93.44 321 LYS A CA 1
ATOM 2579 C C . LYS A 1 321 ? 12.204 5.699 -29.857 1.00 93.44 321 LYS A C 1
ATOM 2581 O O . LYS A 1 321 ? 11.570 4.673 -29.640 1.00 93.44 321 LYS A O 1
ATOM 2586 N N . THR A 1 322 ? 11.624 6.892 -29.979 1.00 93.12 322 THR A N 1
ATOM 2587 C CA . THR A 1 322 ? 10.196 7.104 -29.689 1.00 93.12 322 THR A CA 1
ATOM 2588 C C . THR A 1 322 ? 9.307 6.385 -30.696 1.00 93.12 322 THR A C 1
ATOM 2590 O O . THR A 1 322 ? 8.437 5.607 -30.305 1.00 93.12 322 THR A O 1
ATOM 2593 N N . GLN A 1 323 ? 9.530 6.614 -31.989 1.00 95.38 323 GLN A N 1
ATOM 2594 C CA . GLN A 1 323 ? 8.766 5.970 -33.056 1.00 95.38 323 GLN A CA 1
ATOM 2595 C C . GLN A 1 323 ? 9.085 4.477 -33.134 1.00 95.38 323 GLN A C 1
ATOM 2597 O O . GLN A 1 323 ? 8.166 3.670 -33.222 1.00 95.38 323 GLN A O 1
ATOM 2602 N N . ALA A 1 324 ? 10.362 4.103 -32.996 1.00 96.50 324 ALA A N 1
ATOM 2603 C CA . ALA A 1 324 ? 10.780 2.704 -32.936 1.00 96.50 324 ALA A CA 1
ATOM 2604 C C . ALA A 1 324 ? 10.053 1.922 -31.826 1.00 96.50 324 ALA A C 1
ATOM 2606 O O . ALA A 1 324 ? 9.553 0.828 -32.066 1.00 96.50 324 ALA A O 1
ATOM 2607 N N . LEU A 1 325 ? 9.957 2.493 -30.619 1.00 96.19 325 LEU A N 1
ATOM 2608 C CA . LEU A 1 325 ? 9.246 1.875 -29.502 1.00 96.19 325 LEU A CA 1
ATOM 2609 C C . LEU A 1 325 ? 7.755 1.708 -29.808 1.00 96.19 325 LEU A C 1
ATOM 2611 O O . LEU A 1 325 ? 7.217 0.635 -29.569 1.00 96.19 325 LEU A O 1
ATOM 2615 N N . LYS A 1 326 ? 7.095 2.743 -30.342 1.00 95.69 326 LYS A N 1
ATOM 2616 C CA . LYS A 1 326 ? 5.673 2.672 -30.720 1.00 95.69 326 LYS A CA 1
ATOM 2617 C C . LYS A 1 326 ? 5.425 1.568 -31.748 1.00 95.69 326 LYS A C 1
ATOM 2619 O O . LYS A 1 326 ? 4.631 0.676 -31.493 1.00 95.69 326 LYS A O 1
ATOM 2624 N N . GLN A 1 327 ? 6.200 1.559 -32.835 1.00 96.81 327 GLN A N 1
ATOM 2625 C CA . GLN A 1 327 ? 6.107 0.522 -33.865 1.00 96.81 327 GLN A CA 1
ATOM 2626 C C . GLN A 1 327 ? 6.317 -0.886 -33.295 1.00 96.81 327 GLN A C 1
ATOM 2628 O O . GLN A 1 327 ? 5.634 -1.815 -33.709 1.00 96.81 327 GLN A O 1
ATOM 2633 N N . ALA A 1 328 ? 7.256 -1.060 -32.359 1.00 97.19 328 ALA A N 1
ATOM 2634 C CA . ALA A 1 328 ? 7.493 -2.355 -31.733 1.00 97.19 328 ALA A CA 1
ATOM 2635 C C . ALA A 1 328 ? 6.299 -2.803 -30.876 1.00 97.19 328 ALA A C 1
ATOM 2637 O O . ALA A 1 328 ? 5.869 -3.948 -30.985 1.00 97.19 328 ALA A O 1
ATOM 2638 N N . LEU A 1 329 ? 5.746 -1.906 -30.056 1.00 96.56 329 LEU A N 1
ATOM 2639 C CA . LEU A 1 329 ? 4.584 -2.206 -29.217 1.00 96.56 329 LEU A CA 1
ATOM 2640 C C . LEU A 1 329 ? 3.357 -2.569 -30.060 1.00 96.56 329 LEU A C 1
ATOM 2642 O O . LEU A 1 329 ? 2.699 -3.560 -29.755 1.00 96.56 329 LEU A O 1
ATOM 2646 N N . ASP A 1 330 ? 3.116 -1.840 -31.153 1.00 96.12 330 ASP A N 1
ATOM 2647 C CA . ASP A 1 330 ? 2.070 -2.169 -32.125 1.00 96.12 330 ASP A CA 1
ATOM 2648 C C . ASP A 1 330 ? 2.349 -3.511 -32.817 1.00 96.12 330 ASP A C 1
ATOM 2650 O O . ASP A 1 330 ? 1.481 -4.375 -32.884 1.00 96.12 330 ASP A O 1
ATOM 2654 N N . LYS A 1 331 ? 3.571 -3.738 -33.312 1.00 96.94 331 LYS A N 1
ATOM 2655 C CA . LYS A 1 331 ? 3.925 -4.961 -34.052 1.00 96.94 331 LYS A CA 1
ATOM 2656 C C . LYS A 1 331 ? 3.707 -6.229 -33.229 1.00 96.94 331 LYS A C 1
ATOM 2658 O O . LYS A 1 331 ? 3.219 -7.220 -33.766 1.00 96.94 331 LYS A O 1
ATOM 2663 N N . TYR A 1 332 ? 4.105 -6.206 -31.961 1.00 96.88 332 TYR A N 1
ATOM 2664 C CA . TYR A 1 332 ? 4.021 -7.364 -31.071 1.00 96.88 332 TYR A CA 1
ATOM 2665 C C . TYR A 1 332 ? 2.745 -7.382 -30.225 1.00 96.88 332 TYR A C 1
ATOM 2667 O O . TYR A 1 332 ? 2.565 -8.320 -29.460 1.00 96.88 332 TYR A O 1
ATOM 2675 N N . GLN A 1 333 ? 1.859 -6.389 -30.385 1.00 95.88 333 GLN A N 1
ATOM 2676 C CA . GLN A 1 333 ? 0.586 -6.273 -29.663 1.00 95.88 333 GLN A CA 1
ATOM 2677 C C . GLN A 1 333 ? 0.775 -6.328 -28.137 1.00 95.88 333 GLN A C 1
ATOM 2679 O O . GLN A 1 333 ? 0.060 -7.044 -27.439 1.00 95.88 333 GLN A O 1
ATOM 2684 N N . PHE A 1 334 ? 1.773 -5.602 -27.624 1.00 97.62 334 PHE A N 1
ATOM 2685 C CA . PHE A 1 334 ? 2.029 -5.529 -26.185 1.00 97.62 334 PHE A CA 1
ATOM 2686 C C . PHE A 1 334 ? 1.024 -4.592 -25.504 1.00 97.62 334 PHE A C 1
ATOM 2688 O O . PHE A 1 334 ? 0.914 -3.416 -25.866 1.00 97.62 334 PHE A O 1
ATOM 2695 N N . ASP A 1 335 ? 0.334 -5.090 -24.482 1.00 95.50 335 ASP A N 1
ATOM 2696 C CA . ASP A 1 335 ? -0.700 -4.367 -23.732 1.00 95.50 335 ASP A CA 1
ATOM 2697 C C . ASP A 1 335 ? -0.160 -3.726 -22.437 1.00 95.50 335 ASP A C 1
ATOM 2699 O O . ASP A 1 335 ? -0.690 -2.717 -21.963 1.00 95.50 335 ASP A O 1
ATOM 2703 N N . ALA A 1 336 ? 0.981 -4.197 -21.932 1.00 97.56 336 ALA A N 1
ATOM 2704 C CA . ALA A 1 336 ? 1.736 -3.559 -20.858 1.00 97.56 336 ALA A CA 1
ATOM 2705 C C . ALA A 1 336 ? 3.238 -3.521 -21.162 1.00 97.56 336 ALA A C 1
ATOM 2707 O O . ALA A 1 336 ? 3.820 -4.484 -21.649 1.00 97.56 336 ALA A O 1
ATOM 2708 N N . ALA A 1 337 ? 3.900 -2.407 -20.835 1.00 98.12 337 ALA A N 1
ATOM 2709 C CA . ALA A 1 337 ? 5.353 -2.297 -20.955 1.00 98.12 337 ALA A CA 1
ATOM 2710 C C . ALA A 1 337 ? 5.997 -1.779 -19.664 1.00 98.12 337 ALA A C 1
ATOM 2712 O O . ALA A 1 337 ? 5.757 -0.636 -19.260 1.00 98.12 337 ALA A O 1
ATOM 2713 N N . PHE A 1 338 ? 6.858 -2.590 -19.048 1.00 98.38 338 PHE A N 1
ATOM 2714 C CA . PHE A 1 338 ? 7.645 -2.187 -17.884 1.00 98.38 338 PHE A CA 1
ATOM 2715 C C . PHE A 1 338 ? 8.795 -1.266 -18.293 1.00 98.38 338 PHE A C 1
ATOM 2717 O O . PHE A 1 338 ? 9.568 -1.581 -19.200 1.00 98.38 338 PHE A O 1
ATOM 2724 N N . GLY A 1 339 ? 8.941 -0.147 -17.591 1.00 95.69 339 GLY A N 1
ATOM 2725 C CA . GLY A 1 339 ? 10.038 0.802 -17.730 1.00 95.69 339 GLY A CA 1
ATOM 2726 C C . GLY A 1 339 ? 10.762 1.035 -16.407 1.00 95.69 339 GLY A C 1
ATOM 2727 O O . GLY A 1 339 ? 10.180 0.934 -15.331 1.00 95.69 339 GLY A O 1
ATOM 2728 N N . GLY A 1 340 ? 12.046 1.385 -16.493 1.00 93.19 340 GLY A N 1
ATOM 2729 C CA . GLY A 1 340 ? 12.886 1.681 -15.326 1.00 93.19 340 GLY A CA 1
ATOM 2730 C C . GLY A 1 340 ? 12.942 3.155 -14.933 1.00 93.19 340 GLY A C 1
ATOM 2731 O O . GLY A 1 340 ? 13.918 3.566 -14.323 1.00 93.19 340 GLY A O 1
ATOM 2732 N N . ALA A 1 341 ? 11.954 3.949 -15.346 1.00 92.00 341 ALA A N 1
ATOM 2733 C CA . ALA A 1 341 ? 11.877 5.369 -15.020 1.00 92.00 341 ALA A CA 1
ATOM 2734 C C . ALA A 1 341 ? 11.583 5.586 -13.531 1.00 92.00 341 ALA A C 1
ATOM 2736 O O . ALA A 1 341 ? 10.796 4.840 -12.942 1.00 92.00 341 ALA A O 1
ATOM 2737 N N . ARG A 1 342 ? 12.176 6.635 -12.953 1.00 94.25 342 ARG A N 1
ATOM 2738 C CA . ARG A 1 342 ? 11.999 6.998 -11.540 1.00 94.25 342 ARG A CA 1
ATOM 2739 C C . ARG A 1 342 ? 11.552 8.451 -11.397 1.00 94.25 342 ARG A C 1
ATOM 2741 O O . ARG A 1 342 ? 11.847 9.287 -12.253 1.00 94.25 342 ARG A O 1
ATOM 2748 N N . ARG A 1 343 ? 10.815 8.757 -10.322 1.00 91.25 343 ARG A N 1
ATOM 2749 C CA . ARG A 1 343 ? 10.258 10.104 -10.081 1.00 91.25 343 ARG A CA 1
ATOM 2750 C C . ARG A 1 343 ? 11.329 11.146 -9.753 1.00 91.25 343 ARG A C 1
ATOM 2752 O O . ARG A 1 343 ? 11.100 12.327 -9.996 1.00 91.25 343 ARG A O 1
ATOM 2759 N N . ASP A 1 344 ? 12.467 10.725 -9.202 1.00 90.94 344 ASP A N 1
ATOM 2760 C CA . ASP A 1 344 ? 13.575 11.606 -8.816 1.00 90.94 344 ASP A CA 1
ATOM 2761 C C . ASP A 1 344 ? 14.456 12.041 -10.002 1.00 90.94 344 ASP A C 1
ATOM 2763 O O . ASP A 1 344 ? 15.191 13.017 -9.878 1.00 90.94 344 ASP A O 1
ATOM 2767 N N . GLU A 1 345 ? 14.367 11.364 -11.155 1.00 85.69 345 GLU A N 1
ATOM 2768 C CA . GLU A 1 345 ? 15.228 11.628 -12.319 1.00 85.69 345 GLU A CA 1
ATOM 2769 C C . GLU A 1 345 ? 14.957 12.981 -12.988 1.00 85.69 345 GLU A C 1
ATOM 2771 O O . GLU A 1 345 ? 15.883 13.630 -13.474 1.00 85.69 345 GLU A O 1
ATOM 2776 N N . GLU A 1 346 ? 13.696 13.420 -13.039 1.00 83.12 346 GLU A N 1
ATOM 2777 C CA . GLU A 1 346 ? 13.321 14.673 -13.693 1.00 83.12 346 GLU A CA 1
ATOM 2778 C C . GLU A 1 346 ? 12.098 15.317 -13.028 1.00 83.12 346 GLU A C 1
ATOM 2780 O O . GLU A 1 346 ? 11.128 14.646 -12.684 1.00 83.12 346 GLU A O 1
ATOM 2785 N N . LYS A 1 347 ? 12.093 16.653 -12.901 1.00 79.88 347 LYS A N 1
ATOM 2786 C CA . LYS A 1 347 ? 10.998 17.401 -12.247 1.00 79.88 347 LYS A CA 1
ATOM 2787 C C . LYS A 1 347 ? 9.620 17.133 -12.864 1.00 79.88 347 LYS A C 1
ATOM 2789 O O . LYS A 1 347 ? 8.620 17.143 -12.150 1.00 79.88 347 LYS A O 1
ATOM 2794 N N . SER A 1 348 ? 9.560 16.899 -14.176 1.00 80.31 348 SER A N 1
ATOM 2795 C CA . SER A 1 348 ? 8.328 16.568 -14.907 1.00 80.31 348 SER A CA 1
ATOM 2796 C C . SER A 1 348 ? 7.705 15.244 -14.442 1.00 80.31 348 SER A C 1
ATOM 2798 O O . SER A 1 348 ? 6.484 15.093 -14.502 1.00 80.31 348 SER A O 1
ATOM 2800 N N . ARG A 1 349 ? 8.519 14.320 -13.914 1.00 80.06 349 ARG A N 1
ATOM 2801 C CA . ARG A 1 349 ? 8.113 12.987 -13.452 1.00 80.06 349 ARG A CA 1
ATOM 2802 C C . ARG A 1 349 ? 7.648 12.931 -12.004 1.00 80.06 349 ARG A C 1
ATOM 2804 O O . ARG A 1 349 ? 7.111 11.914 -11.584 1.00 80.06 349 ARG A O 1
ATOM 2811 N N . ALA A 1 350 ? 7.751 14.020 -11.244 1.00 75.62 350 ALA A N 1
ATOM 2812 C CA . ALA A 1 350 ? 7.326 14.045 -9.841 1.00 75.62 350 ALA A CA 1
ATOM 2813 C C . ALA A 1 350 ? 5.838 13.681 -9.642 1.00 75.62 350 ALA A C 1
ATOM 2815 O O . ALA A 1 350 ? 5.445 13.225 -8.572 1.00 75.62 350 ALA A O 1
ATOM 2816 N N . LYS A 1 351 ? 5.008 13.876 -10.677 1.00 77.75 351 LYS A N 1
ATOM 2817 C CA . LYS A 1 351 ? 3.578 13.524 -10.691 1.00 77.75 351 LYS A CA 1
ATOM 2818 C C . LYS A 1 351 ? 3.272 12.257 -11.502 1.00 77.75 351 LYS A C 1
ATOM 2820 O O . LYS A 1 351 ? 2.099 11.965 -11.733 1.00 77.75 351 LYS A O 1
ATOM 2825 N N . GLU A 1 352 ? 4.291 11.527 -11.966 1.00 80.75 352 GLU A N 1
ATOM 2826 C CA . GLU A 1 352 ? 4.084 10.261 -12.672 1.00 80.75 352 GLU A CA 1
ATOM 2827 C C . GLU A 1 352 ? 3.522 9.194 -11.729 1.00 80.75 352 GLU A C 1
ATOM 2829 O O . GLU A 1 352 ? 3.905 9.058 -10.563 1.00 80.75 352 GLU A O 1
ATOM 2834 N N . ARG A 1 353 ? 2.584 8.426 -12.267 1.00 89.94 353 ARG A N 1
ATOM 2835 C CA . ARG A 1 353 ? 1.963 7.266 -11.630 1.00 89.94 353 ARG A CA 1
ATOM 2836 C C . ARG A 1 353 ? 2.770 6.009 -11.934 1.00 89.94 353 ARG A C 1
ATOM 2838 O O . ARG A 1 353 ? 3.524 6.002 -12.905 1.00 89.94 353 ARG A O 1
ATOM 2845 N N . VAL A 1 354 ? 2.598 4.961 -11.132 1.00 94.56 354 VAL A N 1
ATOM 2846 C CA . VAL A 1 354 ? 3.174 3.642 -11.434 1.00 94.56 354 VAL A CA 1
ATOM 2847 C C . VAL A 1 354 ? 2.585 3.112 -12.744 1.00 94.56 354 VAL A C 1
ATOM 2849 O O . VAL A 1 354 ? 3.334 2.646 -13.597 1.00 94.56 354 VAL A O 1
ATOM 2852 N N . PHE A 1 355 ? 1.268 3.243 -12.927 1.00 94.75 355 PHE A N 1
ATOM 2853 C CA . PHE A 1 355 ? 0.507 2.847 -14.108 1.00 94.75 355 PHE A CA 1
ATOM 2854 C C . PHE A 1 355 ? 0.165 4.085 -14.942 1.00 94.75 355 PHE A C 1
ATOM 2856 O O . PHE A 1 355 ? -0.642 4.937 -14.563 1.00 94.75 355 PHE A O 1
ATOM 2863 N N . SER A 1 356 ? 0.788 4.184 -16.113 1.00 94.19 356 SER A N 1
ATOM 2864 C CA . SER A 1 356 ? 0.586 5.267 -17.071 1.00 94.19 356 SER A CA 1
ATOM 2865 C C . SER A 1 356 ? -0.186 4.764 -18.289 1.00 94.19 356 SER A C 1
ATOM 2867 O O . SER A 1 356 ? 0.378 4.110 -19.170 1.00 94.19 356 SER A O 1
ATOM 2869 N N . PHE A 1 357 ? -1.475 5.102 -18.349 1.00 94.25 357 PHE A N 1
ATOM 2870 C CA . PHE A 1 357 ? -2.394 4.656 -19.401 1.00 94.25 357 PHE A CA 1
ATOM 2871 C C . PHE A 1 357 ? -2.121 5.367 -20.724 1.00 94.25 357 PHE A C 1
ATOM 2873 O O . PHE A 1 357 ? -1.882 6.582 -20.749 1.00 94.25 357 PHE A O 1
ATOM 2880 N N . ARG A 1 358 ? -2.170 4.602 -21.817 1.00 94.31 358 ARG A N 1
ATOM 2881 C CA . ARG A 1 358 ? -1.981 5.062 -23.192 1.00 94.31 358 ARG A CA 1
ATOM 2882 C C . ARG A 1 358 ? -3.160 4.627 -24.052 1.00 94.31 358 ARG A C 1
ATOM 2884 O O . ARG A 1 358 ? -3.570 3.471 -24.006 1.00 94.31 358 ARG A O 1
ATOM 2891 N N . ASP A 1 359 ? -3.666 5.556 -24.855 1.00 92.44 359 ASP A N 1
ATOM 2892 C CA . ASP A 1 359 ? -4.703 5.245 -25.837 1.00 92.44 359 ASP A CA 1
ATOM 2893 C C . ASP A 1 359 ? -4.151 4.369 -26.981 1.00 92.44 359 ASP A C 1
ATOM 2895 O O . ASP A 1 359 ? -2.946 4.107 -27.077 1.00 92.44 359 ASP A O 1
ATOM 2899 N N . LYS A 1 360 ? -5.035 3.977 -27.902 1.00 91.81 360 LYS A N 1
ATOM 2900 C CA . LYS A 1 360 ? -4.700 3.223 -29.123 1.00 91.81 360 LYS A CA 1
ATOM 2901 C C . LYS A 1 360 ? -3.689 3.890 -30.064 1.00 91.81 360 LYS A C 1
ATOM 2903 O O . LYS A 1 360 ? -3.200 3.252 -30.981 1.00 91.81 360 LYS A O 1
ATOM 2908 N N . ASN A 1 361 ? -3.401 5.178 -29.876 1.00 91.69 361 ASN A N 1
ATOM 2909 C CA . ASN A 1 361 ? -2.396 5.930 -30.631 1.00 91.69 361 ASN A CA 1
ATOM 2910 C C . ASN A 1 361 ? -1.133 6.189 -29.785 1.00 91.69 361 ASN A C 1
ATOM 2912 O O . ASN A 1 361 ? -0.325 7.071 -30.105 1.00 91.69 361 ASN A O 1
ATOM 2916 N N . HIS A 1 362 ? -0.987 5.478 -28.663 1.00 90.62 362 HIS A N 1
ATOM 2917 C CA . HIS A 1 362 ? 0.054 5.645 -27.653 1.00 90.62 362 HIS A CA 1
ATOM 2918 C C . HIS A 1 362 ? 0.125 7.040 -27.005 1.00 90.62 362 HIS A C 1
ATOM 2920 O O . HIS A 1 362 ? 1.167 7.425 -26.454 1.00 90.62 362 HIS A O 1
ATOM 2926 N N . ARG A 1 363 ? -0.954 7.824 -27.060 1.00 90.69 363 ARG A N 1
ATOM 2927 C CA . ARG A 1 363 ? -1.039 9.138 -26.417 1.00 90.69 363 ARG A CA 1
ATOM 2928 C C . ARG A 1 363 ? -1.412 8.992 -24.953 1.00 90.69 363 ARG A C 1
ATOM 2930 O O . ARG A 1 363 ? -2.098 8.060 -24.549 1.00 90.69 363 ARG A O 1
ATOM 2937 N N . TRP A 1 364 ? -0.925 9.932 -24.157 1.00 91.19 364 TRP A N 1
ATOM 2938 C CA . TRP A 1 364 ? -1.248 10.035 -22.743 1.00 91.19 364 TRP A CA 1
ATOM 2939 C C . TRP A 1 364 ? -2.289 11.128 -22.537 1.00 91.19 364 TRP A C 1
ATOM 2941 O O . TRP A 1 364 ? -2.130 12.228 -23.065 1.00 91.19 364 TRP A O 1
ATOM 2951 N N . ASP A 1 365 ? -3.327 10.816 -21.767 1.00 85.06 365 ASP A N 1
ATOM 2952 C CA . ASP A 1 365 ? -4.397 11.745 -21.407 1.00 85.06 365 ASP A CA 1
ATOM 2953 C C . ASP A 1 365 ? -4.487 11.838 -19.872 1.00 85.06 365 ASP A C 1
ATOM 2955 O O . ASP A 1 365 ? -4.676 10.796 -19.228 1.00 85.06 365 ASP A O 1
ATOM 2959 N N . PRO A 1 366 ? -4.378 13.044 -19.274 1.00 84.38 366 PRO A N 1
ATOM 2960 C CA . PRO A 1 366 ? -4.546 13.246 -17.838 1.00 84.38 366 PRO A CA 1
ATOM 2961 C C . PRO A 1 366 ? -5.854 12.679 -17.275 1.00 84.38 366 PRO A C 1
ATOM 2963 O O . PRO A 1 366 ? -5.855 12.175 -16.153 1.00 84.38 366 PRO A O 1
ATOM 2966 N N . LYS A 1 367 ? -6.959 12.759 -18.029 1.00 85.31 367 LYS A N 1
ATOM 2967 C CA . LYS A 1 367 ? -8.291 12.330 -17.573 1.00 85.31 367 LYS A CA 1
ATOM 2968 C C . LYS A 1 367 ? -8.434 10.812 -17.511 1.00 85.31 367 LYS A C 1
ATOM 2970 O O . LYS A 1 367 ? -9.211 10.316 -16.705 1.00 85.31 367 LYS A O 1
ATOM 2975 N N . ASN A 1 368 ? -7.653 10.091 -18.313 1.00 84.31 368 ASN A N 1
ATOM 2976 C CA . ASN A 1 368 ? -7.649 8.627 -18.331 1.00 84.31 368 ASN A CA 1
ATOM 2977 C C . ASN A 1 368 ? -6.708 8.027 -17.276 1.00 84.31 368 ASN A C 1
ATOM 2979 O O . ASN A 1 368 ? -6.617 6.807 -17.157 1.00 84.31 368 ASN A O 1
ATOM 2983 N N . GLN A 1 369 ? -5.995 8.859 -16.508 1.00 87.81 369 GLN A N 1
ATOM 2984 C CA . GLN A 1 369 ? -5.137 8.375 -15.432 1.00 87.81 369 GLN A CA 1
ATOM 2985 C C . GLN A 1 369 ? -5.950 8.093 -14.173 1.00 87.81 369 GLN A C 1
ATOM 2987 O O . GLN A 1 369 ? -6.820 8.870 -13.783 1.00 87.81 369 GLN A O 1
ATOM 2992 N N . ARG A 1 370 ? -5.615 7.000 -13.492 1.00 85.12 370 ARG A N 1
ATOM 2993 C CA . ARG A 1 370 ? -6.390 6.509 -12.352 1.00 85.12 370 ARG A CA 1
ATOM 2994 C C . ARG A 1 370 ? -5.708 6.835 -11.028 1.00 85.12 370 ARG A C 1
ATOM 2996 O O . ARG A 1 370 ? -4.480 6.786 -10.962 1.00 85.12 370 ARG A O 1
ATOM 3003 N N . PRO A 1 371 ? -6.461 7.176 -9.969 1.00 83.69 371 PRO A N 1
ATOM 3004 C CA . PRO A 1 371 ? -5.920 7.210 -8.617 1.00 83.69 371 PRO A CA 1
ATOM 3005 C C . PRO A 1 371 ? -5.304 5.855 -8.246 1.00 83.69 371 PRO A C 1
ATOM 3007 O O . PRO A 1 371 ? -5.918 4.817 -8.472 1.00 83.69 371 PRO A O 1
ATOM 3010 N N . GLU A 1 372 ? -4.104 5.880 -7.673 1.00 82.12 372 GLU A N 1
ATOM 3011 C CA . GLU A 1 372 ? -3.412 4.700 -7.146 1.00 82.12 372 GLU A CA 1
ATOM 3012 C C . GLU A 1 372 ? -3.527 4.784 -5.627 1.00 82.12 372 GLU A C 1
ATOM 3014 O O . GLU A 1 372 ? -2.872 5.620 -5.001 1.00 82.12 372 GLU A O 1
ATOM 3019 N N . LEU A 1 373 ? -4.453 4.020 -5.050 1.00 71.12 373 LEU A N 1
ATOM 3020 C CA . LEU A 1 373 ? -4.717 4.043 -3.616 1.00 71.12 373 LEU A CA 1
ATOM 3021 C C . LEU A 1 373 ? -4.050 2.819 -2.982 1.00 71.12 373 LEU A C 1
ATOM 3023 O O . LEU A 1 373 ? -4.343 1.686 -3.360 1.00 71.12 373 LEU A O 1
ATOM 3027 N N . TRP A 1 374 ? -3.166 3.050 -2.009 1.00 77.94 374 TRP A N 1
ATOM 3028 C CA . TRP A 1 374 ? -2.348 2.003 -1.381 1.00 77.94 374 TRP A CA 1
ATOM 3029 C C . TRP A 1 374 ? -1.496 1.242 -2.415 1.00 77.94 374 TRP A C 1
ATOM 3031 O O . TRP A 1 374 ? -0.761 1.862 -3.179 1.00 77.94 374 TRP A O 1
ATOM 3041 N N . ASN A 1 375 ? -1.602 -0.087 -2.439 1.00 78.31 375 ASN A N 1
ATOM 3042 C CA . ASN A 1 375 ? -0.976 -0.983 -3.413 1.00 78.31 375 ASN A CA 1
ATOM 3043 C C . ASN A 1 375 ? -2.036 -1.686 -4.282 1.00 78.31 375 ASN A C 1
ATOM 3045 O O . ASN A 1 375 ? -1.817 -2.805 -4.741 1.00 78.31 375 ASN A O 1
ATOM 3049 N N . ILE A 1 376 ? -3.200 -1.049 -4.450 1.00 70.38 376 ILE A N 1
ATOM 3050 C CA . ILE A 1 376 ? -4.296 -1.526 -5.293 1.00 70.38 376 ILE A CA 1
ATOM 3051 C C . ILE A 1 376 ? -4.234 -0.746 -6.604 1.00 70.38 376 ILE A C 1
ATOM 3053 O O . ILE A 1 376 ? -4.433 0.474 -6.626 1.00 70.38 376 ILE A O 1
ATOM 3057 N N . TYR A 1 377 ? -3.959 -1.453 -7.696 1.00 81.94 377 TYR A N 1
ATOM 3058 C CA . TYR A 1 377 ? -3.883 -0.875 -9.031 1.00 81.94 377 TYR A CA 1
ATOM 3059 C C . TYR A 1 377 ? -5.125 -1.278 -9.816 1.00 81.94 377 TYR A C 1
ATOM 3061 O O . TYR A 1 377 ? -5.524 -2.432 -9.818 1.00 81.94 377 TYR A O 1
ATOM 3069 N N . ASN A 1 378 ? -5.771 -0.316 -10.471 1.00 85.25 378 ASN A N 1
ATOM 3070 C CA . ASN A 1 378 ? -6.832 -0.631 -11.420 1.00 85.25 378 ASN A CA 1
ATOM 3071 C C . ASN A 1 378 ? -6.203 -0.727 -12.804 1.00 85.25 378 ASN A C 1
ATOM 3073 O O . ASN A 1 378 ? -6.009 0.325 -13.419 1.00 85.25 378 ASN A O 1
ATOM 3077 N N . ALA A 1 379 ? -5.925 -1.930 -13.306 1.00 87.56 379 ALA A N 1
ATOM 3078 C CA . ALA A 1 379 ? -5.273 -2.100 -14.599 1.00 87.56 379 ALA A CA 1
ATOM 3079 C C . ALA A 1 379 ? -6.206 -2.505 -15.752 1.00 87.56 379 ALA A C 1
ATOM 3081 O O . ALA A 1 379 ? -5.740 -2.814 -16.842 1.00 87.56 379 ALA A O 1
ATOM 3082 N N . GLN A 1 380 ? -7.527 -2.370 -15.578 1.00 88.19 380 GLN A N 1
ATOM 3083 C CA . GLN A 1 380 ? -8.492 -2.582 -16.664 1.00 88.19 380 GLN A CA 1
ATOM 3084 C C . GLN A 1 380 ? -8.156 -1.714 -17.886 1.00 88.19 380 GLN A C 1
ATOM 3086 O O . GLN A 1 380 ? -8.022 -0.503 -17.755 1.00 88.19 380 GLN A O 1
ATOM 3091 N N . ILE A 1 381 ? -8.066 -2.268 -19.085 1.00 91.12 381 ILE A N 1
ATOM 3092 C CA . ILE A 1 381 ? -7.838 -1.491 -20.312 1.00 91.12 381 ILE A CA 1
ATOM 3093 C C . ILE A 1 381 ? -8.893 -1.836 -21.355 1.00 91.12 381 ILE A C 1
ATOM 3095 O O . ILE A 1 381 ? -9.419 -2.948 -21.376 1.00 91.12 381 ILE A O 1
ATOM 3099 N N . ASN A 1 382 ? -9.223 -0.882 -22.224 1.00 90.44 382 ASN A N 1
ATOM 3100 C CA . ASN A 1 382 ? -10.038 -1.180 -23.395 1.00 90.44 382 ASN A CA 1
ATOM 3101 C C . ASN A 1 382 ? -9.190 -1.867 -24.470 1.00 90.44 382 ASN A C 1
ATOM 3103 O O . ASN A 1 382 ? -7.967 -1.726 -24.523 1.00 90.44 382 ASN A O 1
ATOM 3107 N N . LYS A 1 383 ? -9.850 -2.563 -25.400 1.00 88.62 383 LYS A N 1
ATOM 3108 C CA . LYS A 1 383 ? -9.171 -3.196 -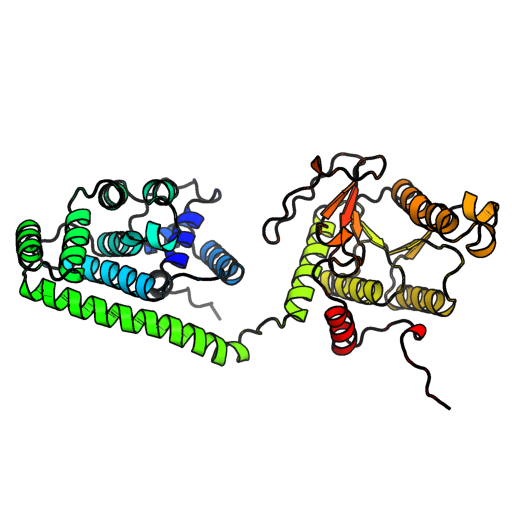26.533 1.00 88.62 383 LYS A CA 1
ATOM 3109 C C . LYS A 1 383 ? -8.354 -2.170 -27.332 1.00 88.62 383 LYS A C 1
ATOM 3111 O O . LYS A 1 383 ? -8.904 -1.193 -27.841 1.00 88.62 383 LYS A O 1
ATOM 3116 N N . GLY A 1 384 ? -7.057 -2.438 -27.476 1.00 88.19 384 GLY A N 1
ATOM 3117 C CA . GLY A 1 384 ? -6.102 -1.581 -28.184 1.00 88.19 384 GLY A CA 1
ATOM 3118 C C . GLY A 1 384 ? -5.472 -0.476 -27.330 1.00 88.19 384 GLY A C 1
ATOM 3119 O O . GLY A 1 384 ? -4.600 0.228 -27.825 1.00 88.19 384 GLY A O 1
ATOM 3120 N N . GLU A 1 385 ? -5.876 -0.303 -26.070 1.00 93.44 385 GLU A N 1
ATOM 3121 C CA . GLU A 1 385 ? -5.127 0.520 -25.116 1.00 93.44 385 GLU A CA 1
ATOM 3122 C C . GLU A 1 385 ? -3.922 -0.256 -24.575 1.00 93.44 385 GLU A C 1
ATOM 3124 O O . GLU A 1 385 ? -3.868 -1.481 -24.637 1.00 93.44 385 GLU A O 1
ATOM 3129 N N . SER A 1 386 ? -2.937 0.467 -24.045 1.00 95.56 386 SER A N 1
ATOM 3130 C CA . SER A 1 386 ? -1.797 -0.152 -23.365 1.00 95.56 386 SER A CA 1
ATOM 3131 C C . SER A 1 386 ? -1.379 0.669 -22.158 1.00 95.56 386 SER A C 1
ATOM 3133 O O . SER A 1 386 ? -1.702 1.855 -22.052 1.00 95.56 386 SER A O 1
ATOM 3135 N N . ILE A 1 387 ? -0.594 0.077 -21.266 1.00 96.12 387 ILE A N 1
ATOM 3136 C CA . ILE A 1 387 ? -0.016 0.796 -20.133 1.00 96.12 387 ILE A CA 1
ATOM 3137 C C . ILE A 1 387 ? 1.511 0.835 -20.186 1.00 96.12 387 ILE A C 1
ATOM 3139 O O . ILE A 1 387 ? 2.179 0.002 -20.806 1.00 96.12 387 ILE A O 1
ATOM 3143 N N . ARG A 1 388 ? 2.088 1.852 -19.546 1.00 96.44 388 ARG A N 1
ATOM 3144 C CA . ARG A 1 388 ? 3.494 1.859 -19.129 1.00 96.44 388 ARG A CA 1
ATOM 3145 C C . ARG A 1 388 ? 3.532 1.700 -17.622 1.00 96.44 388 ARG A C 1
ATOM 3147 O O . ARG A 1 388 ? 2.829 2.432 -16.931 1.00 96.44 388 ARG A O 1
ATOM 3154 N N . VAL A 1 389 ? 4.329 0.754 -17.148 1.00 97.75 389 VAL A N 1
ATOM 3155 C CA . VAL A 1 389 ? 4.421 0.411 -15.729 1.00 97.75 389 VAL A CA 1
ATOM 3156 C C . VAL A 1 389 ? 5.814 0.758 -15.242 1.00 97.75 389 VAL A C 1
ATOM 3158 O O . VAL A 1 389 ? 6.795 0.382 -15.882 1.00 97.75 389 VAL A O 1
ATOM 3161 N N . PHE A 1 390 ? 5.918 1.433 -14.103 1.00 97.31 390 PHE A N 1
ATOM 3162 C CA . PHE A 1 390 ? 7.196 1.856 -13.533 1.00 97.31 390 PHE A CA 1
ATOM 3163 C C . PHE A 1 390 ? 7.390 1.273 -12.127 1.00 97.31 390 PHE A C 1
ATOM 3165 O O . PHE A 1 390 ? 7.190 1.986 -11.144 1.00 97.31 390 PHE A O 1
ATOM 3172 N N . PRO A 1 391 ? 7.797 -0.011 -11.997 1.00 97.31 391 PRO A N 1
ATOM 3173 C CA . PRO A 1 391 ? 7.947 -0.671 -10.694 1.00 97.31 391 PRO A CA 1
ATOM 3174 C C . PRO A 1 391 ? 8.905 0.052 -9.746 1.00 97.31 391 PRO A C 1
ATOM 3176 O O . PRO A 1 391 ? 8.760 -0.025 -8.534 1.00 97.31 391 PRO A O 1
ATOM 3179 N N . MET A 1 392 ? 9.872 0.784 -10.305 1.00 96.31 392 MET A N 1
ATOM 3180 C CA . MET A 1 392 ? 10.886 1.496 -9.537 1.00 96.31 392 MET A CA 1
ATOM 3181 C C . MET A 1 392 ? 10.564 2.980 -9.313 1.00 96.31 392 MET A C 1
ATOM 3183 O O . MET A 1 392 ? 11.448 3.736 -8.929 1.00 96.31 392 MET A O 1
ATOM 3187 N N . SER A 1 393 ? 9.324 3.435 -9.522 1.00 94.44 393 SER A N 1
ATOM 3188 C CA . SER A 1 393 ? 8.992 4.869 -9.460 1.00 94.44 393 SER A CA 1
ATOM 3189 C C . SER A 1 393 ? 9.371 5.550 -8.137 1.00 94.44 393 SER A C 1
ATOM 3191 O O . SER A 1 393 ? 9.668 6.744 -8.136 1.00 94.44 393 SER A O 1
ATOM 3193 N N . ASN A 1 394 ? 9.340 4.800 -7.028 1.00 93.38 394 ASN A N 1
ATOM 3194 C CA . ASN A 1 394 ? 9.663 5.266 -5.672 1.00 93.38 394 ASN A CA 1
ATOM 3195 C C . ASN A 1 394 ? 11.156 5.174 -5.315 1.00 93.38 394 ASN A C 1
ATOM 3197 O O . ASN A 1 394 ? 11.542 5.616 -4.237 1.00 93.38 394 ASN A O 1
ATOM 3201 N N . TRP A 1 395 ? 11.987 4.595 -6.182 1.00 95.69 395 TRP A N 1
ATOM 3202 C CA . TRP A 1 395 ? 13.413 4.419 -5.925 1.00 95.69 395 TRP A CA 1
ATOM 3203 C C . TRP A 1 395 ? 14.171 5.698 -6.252 1.00 95.69 395 TRP A C 1
ATOM 3205 O O . TRP A 1 395 ? 13.895 6.349 -7.260 1.00 95.69 395 TRP A O 1
ATOM 3215 N N . THR A 1 396 ? 15.173 6.018 -5.442 1.00 93.19 396 THR A N 1
ATOM 3216 C CA . THR A 1 396 ? 16.108 7.114 -5.708 1.00 93.19 396 THR A CA 1
ATOM 3217 C C . THR A 1 396 ? 17.406 6.621 -6.339 1.00 93.19 396 THR A C 1
ATOM 3219 O O . THR A 1 396 ? 17.695 5.423 -6.376 1.00 93.19 396 THR A O 1
ATOM 3222 N N . GLU A 1 397 ? 18.230 7.557 -6.815 1.00 91.75 397 GLU A N 1
ATOM 3223 C CA . GLU A 1 397 ? 19.543 7.235 -7.384 1.00 91.75 397 GLU A CA 1
ATOM 3224 C C . GLU A 1 397 ? 20.417 6.481 -6.368 1.00 91.75 397 GLU A C 1
ATOM 3226 O O . GLU A 1 397 ? 21.087 5.509 -6.718 1.00 91.75 397 GLU A O 1
ATOM 3231 N N . LEU A 1 398 ? 20.362 6.886 -5.094 1.00 92.19 398 LEU A N 1
ATOM 3232 C CA . LEU A 1 398 ? 21.088 6.227 -4.011 1.00 92.19 398 LEU A CA 1
ATOM 3233 C C . LEU A 1 398 ? 20.579 4.800 -3.776 1.00 92.19 398 LEU A C 1
ATOM 3235 O O . LEU A 1 398 ? 21.395 3.893 -3.611 1.00 92.19 398 LEU A O 1
ATOM 3239 N N . ASP A 1 399 ? 19.261 4.591 -3.811 1.00 95.19 399 ASP A N 1
ATOM 3240 C CA . ASP A 1 399 ? 18.658 3.272 -3.593 1.00 95.19 399 ASP A CA 1
ATOM 3241 C C . ASP A 1 399 ? 19.100 2.270 -4.660 1.00 95.19 399 ASP A C 1
ATOM 3243 O O . ASP A 1 399 ? 19.464 1.139 -4.340 1.00 95.19 399 ASP A O 1
ATOM 3247 N N . ILE A 1 400 ? 19.132 2.699 -5.928 1.00 96.50 400 ILE A N 1
ATOM 3248 C CA . ILE A 1 400 ? 19.598 1.876 -7.051 1.00 96.50 400 ILE A CA 1
ATOM 3249 C C . ILE A 1 400 ? 21.041 1.418 -6.822 1.00 96.50 400 ILE A C 1
ATOM 3251 O O . ILE A 1 400 ? 21.330 0.226 -6.928 1.00 96.50 400 ILE A O 1
ATOM 3255 N N . TRP A 1 401 ? 21.948 2.331 -6.466 1.00 94.44 401 TRP A N 1
ATOM 3256 C CA . TRP A 1 401 ? 23.350 1.983 -6.223 1.00 94.44 401 TRP A CA 1
ATOM 3257 C C . TRP A 1 401 ? 23.545 1.105 -4.988 1.00 94.44 401 TRP A C 1
ATOM 3259 O O . TRP A 1 401 ? 24.299 0.132 -5.047 1.00 94.44 401 TRP A O 1
ATOM 3269 N N . GLN A 1 402 ? 22.853 1.407 -3.888 1.00 92.94 402 GLN A N 1
ATOM 3270 C CA . GLN A 1 402 ? 22.912 0.584 -2.681 1.00 92.94 402 GLN A CA 1
ATOM 3271 C C . GLN A 1 402 ? 22.395 -0.828 -2.946 1.00 92.94 402 GLN A C 1
ATOM 3273 O O . GLN A 1 402 ? 23.009 -1.796 -2.506 1.00 92.94 402 GLN A O 1
ATOM 3278 N N . TYR A 1 403 ? 21.312 -0.962 -3.707 1.00 96.12 403 TYR A N 1
ATOM 3279 C CA . TYR A 1 403 ? 20.744 -2.260 -4.041 1.00 96.12 403 TYR A CA 1
ATOM 3280 C C . TYR A 1 403 ? 21.630 -3.052 -5.011 1.00 96.12 403 TYR A C 1
ATOM 3282 O O . TYR A 1 403 ? 21.830 -4.247 -4.804 1.00 96.12 403 TYR A O 1
ATOM 3290 N N . ILE A 1 404 ? 22.245 -2.393 -6.003 1.00 95.56 404 ILE A N 1
ATOM 3291 C CA . ILE A 1 404 ? 23.273 -3.010 -6.863 1.00 95.56 404 ILE A CA 1
ATOM 3292 C C . ILE A 1 404 ? 24.415 -3.573 -6.018 1.00 95.56 404 ILE A C 1
ATOM 3294 O O . ILE A 1 404 ? 24.830 -4.710 -6.241 1.00 95.56 404 ILE A O 1
ATOM 3298 N N . TYR A 1 405 ? 24.905 -2.798 -5.049 1.00 93.88 405 TYR A N 1
ATOM 3299 C CA . TYR A 1 405 ? 25.972 -3.224 -4.150 1.00 93.88 405 TYR A CA 1
ATOM 3300 C C . TYR A 1 405 ? 25.541 -4.395 -3.255 1.00 93.88 405 TYR A C 1
ATOM 3302 O O . TYR A 1 405 ? 26.237 -5.406 -3.192 1.00 93.88 405 TYR A O 1
ATOM 3310 N N . MET A 1 406 ? 24.381 -4.287 -2.601 1.00 93.88 406 MET A N 1
ATOM 3311 C CA . MET A 1 406 ? 23.882 -5.296 -1.660 1.00 93.88 406 MET A CA 1
ATOM 3312 C C . MET A 1 406 ? 23.572 -6.638 -2.322 1.00 93.88 406 MET A C 1
ATOM 3314 O O . MET A 1 406 ? 23.875 -7.685 -1.758 1.00 93.88 406 MET A O 1
ATOM 3318 N N . GLU A 1 407 ? 22.963 -6.614 -3.506 1.00 95.44 407 GLU A N 1
ATOM 3319 C CA . GLU A 1 407 ? 22.558 -7.819 -4.236 1.00 95.44 407 GLU A CA 1
ATOM 3320 C C . GLU A 1 407 ? 23.615 -8.266 -5.262 1.00 95.44 407 GLU A C 1
ATOM 3322 O O . GLU A 1 407 ? 23.383 -9.206 -6.024 1.00 95.44 407 GLU A O 1
ATOM 3327 N N . ASN A 1 408 ? 24.780 -7.600 -5.280 1.00 95.38 408 ASN A N 1
ATOM 3328 C CA . ASN A 1 408 ? 25.897 -7.849 -6.192 1.00 95.38 408 ASN A CA 1
ATOM 3329 C C . ASN A 1 408 ? 25.442 -7.961 -7.662 1.00 95.38 408 ASN A C 1
ATOM 3331 O O . ASN A 1 408 ? 25.737 -8.928 -8.372 1.00 95.38 408 ASN A O 1
ATOM 3335 N N . ILE A 1 409 ? 24.644 -6.984 -8.101 1.00 95.12 409 ILE A N 1
ATOM 3336 C CA . ILE A 1 409 ? 24.018 -6.984 -9.425 1.00 95.12 409 ILE A CA 1
ATOM 3337 C C . ILE A 1 409 ? 25.070 -6.630 -10.477 1.00 95.12 409 ILE A C 1
ATOM 3339 O O . ILE A 1 409 ? 25.694 -5.572 -10.424 1.00 95.12 409 ILE A O 1
ATOM 3343 N N . GLU A 1 410 ? 25.229 -7.498 -11.478 1.00 93.56 410 GLU A N 1
ATOM 3344 C CA . GLU A 1 410 ? 26.086 -7.209 -12.627 1.00 93.56 410 GLU A CA 1
ATOM 3345 C C . GLU A 1 410 ? 25.575 -5.964 -13.386 1.00 93.56 410 GLU A C 1
ATOM 3347 O O . GLU A 1 410 ? 24.395 -5.855 -13.742 1.00 93.56 410 GLU A O 1
ATOM 3352 N N . ILE A 1 411 ? 26.486 -5.035 -13.674 1.00 93.25 411 ILE A N 1
ATOM 3353 C CA . ILE A 1 411 ? 26.241 -3.828 -14.472 1.00 93.25 411 ILE A CA 1
ATOM 3354 C C . ILE A 1 411 ? 27.313 -3.693 -15.563 1.00 93.25 411 ILE A C 1
ATOM 3356 O O . ILE A 1 411 ? 28.401 -4.260 -15.419 1.00 93.25 411 ILE A O 1
ATOM 3360 N N . PRO A 1 412 ? 27.056 -2.935 -16.647 1.00 91.25 412 PRO A N 1
ATOM 3361 C CA . PRO A 1 412 ? 28.081 -2.655 -17.646 1.00 91.25 412 PRO A CA 1
ATOM 3362 C C . PRO A 1 412 ? 29.330 -2.024 -17.020 1.00 91.25 412 PRO A C 1
ATOM 3364 O O . PRO A 1 412 ? 29.234 -1.100 -16.212 1.00 91.25 412 PRO A O 1
ATOM 3367 N N . SER A 1 413 ? 30.510 -2.466 -17.457 1.00 88.94 413 SER A N 1
ATOM 3368 C CA . SER A 1 413 ? 31.803 -1.992 -16.939 1.00 88.94 413 SER A CA 1
ATOM 3369 C C . SER A 1 413 ? 32.035 -0.491 -17.131 1.00 88.94 413 SER A C 1
ATOM 3371 O O . SER A 1 413 ? 32.839 0.091 -16.414 1.00 88.94 413 SER A O 1
ATOM 3373 N N . LEU A 1 414 ? 31.297 0.154 -18.042 1.00 88.75 414 LEU A N 1
ATOM 3374 C CA . LEU A 1 414 ? 31.317 1.605 -18.267 1.00 88.75 414 LEU A CA 1
ATOM 3375 C C . LEU A 1 414 ? 30.977 2.427 -17.015 1.00 88.75 414 LEU A C 1
ATOM 3377 O O . LEU A 1 414 ? 31.370 3.586 -16.929 1.00 88.75 414 LEU A O 1
ATOM 3381 N N . TYR A 1 415 ? 30.251 1.845 -16.061 1.00 86.94 415 TYR A N 1
ATOM 3382 C CA . TYR A 1 415 ? 29.924 2.492 -14.790 1.00 86.94 415 TYR A CA 1
ATOM 3383 C C . TYR A 1 415 ? 31.045 2.401 -13.748 1.00 86.94 415 TYR A C 1
ATOM 3385 O O . TYR A 1 415 ? 30.992 3.089 -12.731 1.00 86.94 415 TYR A O 1
ATOM 3393 N N . LEU A 1 416 ? 32.044 1.548 -13.973 1.00 84.69 416 LEU A N 1
ATOM 3394 C CA . LEU A 1 416 ? 33.140 1.316 -13.044 1.00 84.69 416 LEU A CA 1
ATOM 3395 C C . LEU A 1 416 ? 34.380 2.064 -13.526 1.00 84.69 416 LEU A C 1
ATOM 3397 O O . LEU A 1 416 ? 34.761 1.995 -14.697 1.00 84.69 416 LEU A O 1
ATOM 3401 N N . ALA A 1 417 ? 35.036 2.778 -12.612 1.00 80.19 417 ALA A N 1
ATOM 3402 C CA . ALA A 1 417 ? 36.314 3.398 -12.924 1.00 80.19 417 ALA A CA 1
ATOM 3403 C C . ALA A 1 417 ? 37.327 2.308 -13.299 1.00 80.19 417 ALA A C 1
ATOM 3405 O O . ALA A 1 417 ? 37.508 1.332 -12.569 1.00 80.19 417 ALA A O 1
ATOM 3406 N N . LYS A 1 418 ? 38.013 2.485 -14.432 1.00 80.38 418 LYS A N 1
ATOM 3407 C CA . LYS A 1 418 ? 39.172 1.650 -14.749 1.00 80.38 418 LYS A CA 1
ATOM 3408 C C . LYS A 1 418 ? 40.266 1.907 -13.702 1.00 80.38 418 LYS A C 1
ATOM 3410 O O . LYS A 1 418 ? 40.381 3.049 -13.240 1.00 80.38 418 LYS A O 1
ATOM 3415 N N . PRO A 1 419 ? 41.068 0.888 -13.340 1.00 76.19 419 PRO A N 1
ATOM 3416 C CA . PRO A 1 419 ? 42.260 1.092 -12.528 1.00 76.19 419 PRO A CA 1
ATOM 3417 C C . PRO A 1 419 ? 43.072 2.238 -13.129 1.00 76.19 419 PRO A C 1
ATOM 3419 O O . PRO A 1 419 ? 43.340 2.239 -14.334 1.00 76.19 419 PRO A O 1
ATOM 3422 N N . ARG A 1 420 ? 43.376 3.254 -12.318 1.00 71.75 420 ARG A N 1
ATOM 3423 C CA . ARG A 1 420 ? 44.256 4.331 -12.773 1.00 71.75 420 ARG A CA 1
ATOM 3424 C C . ARG A 1 420 ? 45.672 3.749 -12.922 1.00 71.75 420 ARG A C 1
ATOM 3426 O O . ARG A 1 420 ? 46.032 2.930 -12.076 1.00 71.75 420 ARG A O 1
ATOM 3433 N N . PRO A 1 421 ? 46.402 4.101 -13.995 1.00 61.75 421 PRO A N 1
ATOM 3434 C CA . PRO A 1 421 ? 47.765 3.628 -14.222 1.00 61.75 421 PRO A CA 1
ATOM 3435 C C . PRO A 1 421 ? 48.727 4.044 -13.109 1.00 61.75 421 PRO A C 1
ATOM 3437 O O . PRO A 1 421 ? 48.460 5.080 -12.451 1.00 61.75 421 PRO A O 1
#

Sequence (421 aa):
MAEEEPNINKITRAFEIDVNMSFKLLKYAQSSLFNRTQQEISNIKQAIVAIGLQELRRFVSLMFTAQFKTDKPHELTVMSLTRARFCESIAALPGQKVDKSSAFLVGLLSLLDAMLDASIEELLDKLPLSEAIKTALIKGEGLMADYINLVRRYEKAEWEEAYFISMKINADSDRTANSFVEAQTWATERAEFSNYKLEFFRRNMSSQIPSLTHLRQLEAESIHIFREVAAEFENPVMLYSVGKDSSVLLHLARKAFAPGKIPFPLMHVNTTWKFREMIEFRDKMAEKYGFELISYTNPEGADNKITPFTHGSAKYTDIMKTQALKQALDKYQFDAAFGGARRDEEKSRAKERVFSFRDKNHRWDPKNQRPELWNIYNAQINKGESIRVFPMSNWTELDIWQYIYMENIEIPSLYLAKPRP

Radius of gyration: 30.19 Å; chains: 1; bounding box: 78×49×91 Å

Secondary structure (DSSP, 8-state):
-PPPPP-HHHHHHHHHT-HHHHHHHHHHHHSSS-TT----B-SHHHHHHHHHHHHHHHHHHHHHH------S-HHHHHHHHHHHHHHHHHHTSTT--S-HHHHHHHHHHTTHHHHHTS-HHHHHTTS-B-HHHHHHHHT--SHHHHHHHHHHHHHTT-HHHHHHHHHHTT--HHHHHHHHHHHHHHHHHHHHHHHHHHHHHHHHTTTTS----HHHHHHHHHHHHHHHHHHH-SSEEEE---SHHHHHHHHHHHHHHTTS--SS-EEEE--S-S-HHHHHHHHHHHHHHT--EEEE--HHHHHTT--TTTS-HHHHHIIIIIIHHHHHHHHHT-SEEE----TTS-GGGGG--SEEEE-TTS---GGGPPP-BTTB------TT-EEEE-TTTT--HHHHHHHHHHTT----GGGSPPPP-

pLDDT: mean 81.97, std 16.17, range [34.41, 98.38]

InterPro domains:
  IPR002500 Phosphoadenosine phosphosulphate reductase domain [PF01507] (235-416)
  IPR013976 Cyclic di-GMP phosphodiesterase CdgJ, HDOD domain [PF08668] (3-110)
  IPR013976 Cyclic di-GMP phosphodiesterase CdgJ, HDOD domain [PS51833] (1-175)
  IPR014729 Rossmann-like alpha/beta/alpha sandwich fold [G3DSA:3.40.50.620] (213-418)
  IPR050128 Sulfate adenylyltransferase subunit 2 [PTHR43196] (26-417)